Protein AF-A0A0F9SGA8-F1 (afdb_monomer)

Sequence (578 aa):
MVQEKRTGRLRLLGLVGDGDDILRSIVDRHDILLGKLVGEVGLGNILYGIEDPTRQKVQILEATATADLTLTTSAASITGDGDSSKVRIIIPLPGDWLIEAAIDFDITATDPDACIGELYVDDSGSPETGRAVYWPTPDLNRATVPQRWKVTTTAINTPVELKAKKDGAGGTAIARGGANNTRLTAIGGGGAADIRLSNHGLLEGLSDISDHAYASLIDGTRAFTGVVAGIFPTEHAHLATKEYVDSAIHFIEDYFFNNTASSYSGIYFKMLDTPTGEAESTFQSGSLGEGDDQALFNFATDAGAPGVTTLEAGVYTGHIHARVTLSNKRPVKIHFKVYFRDNGSETLVATSEETDFLTNSATEYNIHAVLTADVTIATTDRLIIKWFANVDSTPSSNVIVELFAEGTNASRFQVPVTTDVLNQVFLRQDGTKVGSTSQAQDFGSNGIKADKLAESTGNSHIEVANALKLTENDTAVKTDAEYIRGQATTGSVALDLRSSLIINLDSNSNETGASVTIRRHASSTDMIRLTEEASIYLLEKAAADADVPAYGQIWVKTGTPNELWFTRDDGTEIRLDV

Secondary structure (DSSP, 8-state):
-HHHHHHHHHHHTT---TT-HHHHHHHHHHHHHHHHHHH--SSS--------TTS-PPEEEEEEB-SPEEP-SS-EEPBBSSGGGBSEEEE-SSEEEEEEEEEEEEE-SS----EEEEEEETT-SSPPS--EEE--BTTB-EEEEEEEEEEEE-STTEEEEEEEEES-SSS-EEE--TTS-SEEEEEE-S-SS-----GGGT-TTTT-HHHHTTPPPTTS-S--SS---S----STTSPPPHHHHHHH--EEEEEEEEEEEPSSSSSEEEEESS---PPPEEEE---B-SEEEEEEEEEEPPTT-B--SEEPSEEEEEEEEEEES-TTS--EEEEEEEEEEETTEEEEEEEPPPPSPPPSS-EEEEEEEEE-S-EE--TT-EEEEEEEEEE-SSS---B-EEEEESTTS--EEEEEE-GGGHHHHS--TTS-S---TTS----GGG----TTS----SS-----SS-----TT------SSS------SSS------SS---------SSSS---------TT-S-SS---TT------EESSPPPP-TT--EEEEE--SS-EEEEE-TTS-EEES--

Radius of gyration: 53.54 Å; Cα contacts (8 Å, |Δi|>4): 1045; chains: 1; bounding box: 99×141×117 Å

Structure (mmCIF, N/CA/C/O backbone):
data_AF-A0A0F9SGA8-F1
#
_entry.id   AF-A0A0F9SGA8-F1
#
loop_
_atom_site.group_PDB
_atom_site.id
_atom_site.type_symbol
_atom_site.label_atom_id
_atom_site.label_alt_id
_atom_site.label_comp_id
_atom_site.label_asym_id
_atom_site.label_entity_id
_atom_site.label_seq_id
_atom_site.pdbx_PDB_ins_code
_atom_site.Cartn_x
_atom_site.Cartn_y
_atom_site.Cartn_z
_atom_site.occupancy
_atom_site.B_iso_or_equiv
_atom_site.auth_seq_id
_atom_site.auth_comp_id
_atom_site.auth_asym_id
_atom_site.auth_atom_id
_atom_site.pdbx_PDB_model_num
ATOM 1 N N . MET A 1 1 ? 1.098 -51.895 47.684 1.00 46.59 1 MET A N 1
ATOM 2 C CA . MET A 1 1 ? 0.765 -53.265 47.222 1.00 46.59 1 MET A CA 1
ATOM 3 C C . MET A 1 1 ? -0.050 -53.309 45.919 1.00 46.59 1 MET A C 1
ATOM 5 O O . MET A 1 1 ? 0.247 -54.147 45.080 1.00 46.59 1 MET A O 1
ATOM 9 N N . VAL A 1 2 ? -1.043 -52.428 45.690 1.00 47.31 2 VAL A N 1
ATOM 10 C CA . VAL A 1 2 ? -1.801 -52.393 44.410 1.00 47.31 2 VAL A CA 1
ATOM 11 C C . VAL A 1 2 ? -1.016 -51.720 43.268 1.00 47.31 2 VAL A C 1
ATOM 13 O O . VAL A 1 2 ? -1.095 -52.178 42.131 1.00 47.31 2 VAL A O 1
ATOM 16 N N . GLN A 1 3 ? -0.197 -50.702 43.564 1.00 45.66 3 GLN A N 1
ATOM 17 C CA . GLN A 1 3 ? 0.617 -50.020 42.546 1.00 45.66 3 GLN A CA 1
ATOM 18 C C . GLN A 1 3 ? 1.754 -50.889 41.975 1.00 45.66 3 GLN A C 1
ATOM 20 O O . GLN A 1 3 ? 1.917 -50.915 40.759 1.00 45.66 3 GLN A O 1
ATOM 25 N N . GLU A 1 4 ? 2.460 -51.686 42.790 1.00 54.09 4 GLU A N 1
ATOM 26 C CA . GLU A 1 4 ? 3.517 -52.601 42.301 1.00 54.09 4 GLU A CA 1
ATOM 27 C C . GLU A 1 4 ? 2.994 -53.662 41.321 1.00 54.09 4 GLU A C 1
ATOM 29 O O . GLU A 1 4 ? 3.677 -54.024 40.363 1.00 54.09 4 GLU A O 1
ATOM 34 N N . LYS A 1 5 ? 1.749 -54.128 41.497 1.00 56.31 5 LYS A N 1
ATOM 35 C CA . LYS A 1 5 ? 1.122 -55.082 40.567 1.00 56.31 5 LYS A CA 1
ATOM 36 C C . LYS A 1 5 ? 0.851 -54.482 39.183 1.00 56.31 5 LYS A C 1
ATOM 38 O O . LYS A 1 5 ? 0.824 -55.227 38.204 1.00 56.31 5 LYS A O 1
ATOM 43 N N . ARG A 1 6 ? 0.644 -53.164 39.084 1.00 52.34 6 ARG A N 1
ATOM 44 C CA . ARG A 1 6 ? 0.380 -52.480 37.806 1.00 52.34 6 ARG A CA 1
ATOM 45 C C . ARG A 1 6 ? 1.672 -52.184 37.048 1.00 52.34 6 ARG A C 1
ATOM 47 O O . ARG A 1 6 ? 1.738 -52.449 35.851 1.00 52.34 6 ARG A O 1
ATOM 54 N N . THR A 1 7 ? 2.723 -51.754 37.744 1.00 55.16 7 THR A N 1
ATOM 55 C CA . THR A 1 7 ? 4.049 -51.525 37.139 1.00 55.16 7 THR A CA 1
ATOM 56 C C . THR A 1 7 ? 4.718 -52.832 36.700 1.00 55.16 7 THR A C 1
ATOM 58 O O . THR A 1 7 ? 5.359 -52.871 35.651 1.00 55.16 7 THR A O 1
ATOM 61 N N . GLY A 1 8 ? 4.495 -53.934 37.428 1.00 60.47 8 GLY A N 1
ATOM 62 C CA . GLY A 1 8 ? 5.011 -55.258 37.058 1.00 60.47 8 GLY A CA 1
ATOM 63 C C . GLY A 1 8 ? 4.476 -55.799 35.724 1.00 60.47 8 GLY A C 1
ATOM 64 O O . GLY A 1 8 ? 5.216 -56.449 34.990 1.00 60.47 8 GLY A O 1
ATOM 65 N N . ARG A 1 9 ? 3.223 -55.491 35.352 1.00 58.81 9 ARG A N 1
ATOM 66 C CA . ARG A 1 9 ? 2.657 -55.895 34.047 1.00 58.81 9 ARG A CA 1
ATOM 67 C C . ARG A 1 9 ? 3.272 -55.140 32.868 1.00 58.81 9 ARG A C 1
ATOM 69 O O . ARG A 1 9 ? 3.436 -55.724 31.805 1.00 58.81 9 ARG A O 1
ATOM 76 N N . LEU A 1 10 ? 3.637 -53.875 33.062 1.00 53.69 10 LEU A N 1
ATOM 77 C CA . LEU A 1 10 ? 4.262 -53.043 32.029 1.00 53.69 10 LEU A CA 1
ATOM 78 C C . LEU A 1 10 ? 5.737 -53.416 31.799 1.00 53.69 10 LEU A C 1
ATOM 80 O O . LEU A 1 10 ? 6.184 -53.419 30.654 1.00 53.69 10 LEU A O 1
ATOM 84 N N . ARG A 1 11 ? 6.458 -53.836 32.853 1.00 65.19 11 ARG A N 1
ATOM 85 C CA . ARG A 1 11 ? 7.799 -54.442 32.725 1.00 65.19 11 ARG A CA 1
ATOM 86 C C . ARG A 1 11 ? 7.764 -55.778 31.978 1.00 65.19 11 ARG A C 1
ATOM 88 O O . ARG A 1 11 ? 8.618 -56.025 31.136 1.00 65.19 11 ARG A O 1
ATOM 95 N N . LEU A 1 12 ? 6.747 -56.610 32.226 1.00 58.75 12 LEU A N 1
ATOM 96 C CA . LEU A 1 12 ? 6.582 -57.904 31.544 1.00 58.75 12 LEU A CA 1
ATOM 97 C C . LEU A 1 12 ? 6.295 -57.759 30.036 1.00 58.75 12 LEU A C 1
ATOM 99 O O . LEU A 1 12 ? 6.606 -58.659 29.264 1.00 58.75 12 LEU A O 1
ATOM 103 N N . LEU A 1 13 ? 5.725 -56.625 29.620 1.00 57.19 13 LEU A N 1
ATOM 104 C CA . LEU A 1 13 ? 5.474 -56.281 28.216 1.00 57.19 13 LEU A CA 1
ATOM 105 C C . LEU A 1 13 ? 6.673 -55.589 27.533 1.00 57.19 13 LEU A C 1
ATOM 107 O O . LEU A 1 13 ? 6.566 -55.225 26.367 1.00 57.19 13 LEU A O 1
ATOM 111 N N . GLY A 1 14 ? 7.804 -55.405 28.230 1.00 50.97 14 GLY A N 1
ATOM 112 C CA . GLY A 1 14 ? 9.030 -54.817 27.670 1.00 50.97 14 GLY A CA 1
ATOM 113 C C . GLY A 1 14 ? 8.969 -53.307 27.422 1.00 50.97 14 GLY A C 1
ATOM 114 O O . GLY A 1 14 ? 9.831 -52.762 26.741 1.00 50.97 14 GLY A O 1
ATOM 115 N N . LEU A 1 15 ? 7.958 -52.623 27.963 1.00 50.69 15 LEU A N 1
ATOM 116 C CA . LEU A 1 15 ? 7.699 -51.209 27.682 1.00 50.69 15 LEU A CA 1
ATOM 117 C C . LEU A 1 15 ? 8.433 -50.249 28.635 1.00 50.69 15 LEU A C 1
ATOM 119 O O . LEU A 1 15 ? 8.335 -49.039 28.454 1.00 50.69 15 LEU A O 1
ATOM 123 N N . VAL A 1 16 ? 9.138 -50.756 29.658 1.00 58.78 16 VAL A N 1
ATOM 124 C CA . VAL A 1 16 ? 9.837 -49.933 30.665 1.00 58.78 16 VAL A CA 1
ATOM 125 C C . VAL A 1 16 ? 11.108 -50.634 31.173 1.00 58.78 16 VAL A C 1
ATOM 127 O O . VAL A 1 16 ? 11.053 -51.818 31.505 1.00 58.78 16 VAL A O 1
ATOM 130 N N . GLY A 1 17 ? 12.229 -49.903 31.268 1.00 59.19 17 GLY A N 1
ATOM 131 C CA . GLY A 1 17 ? 13.501 -50.358 31.858 1.00 59.19 17 GLY A CA 1
ATOM 132 C C . GLY A 1 17 ? 13.617 -50.093 33.369 1.00 59.19 17 GLY A C 1
ATOM 133 O O . GLY A 1 17 ? 12.835 -49.344 33.949 1.00 59.19 17 GLY A O 1
ATOM 134 N N . ASP A 1 18 ? 14.598 -50.710 34.031 1.00 57.41 18 ASP A N 1
ATOM 135 C CA . ASP A 1 18 ? 14.669 -50.803 35.502 1.00 57.41 18 ASP A CA 1
ATOM 136 C C . ASP A 1 18 ? 15.070 -49.513 36.263 1.00 57.41 18 ASP A C 1
ATOM 138 O O . ASP A 1 18 ? 15.286 -49.578 37.472 1.00 57.41 18 ASP A O 1
ATOM 142 N N . GLY A 1 19 ? 15.122 -48.340 35.618 1.00 57.47 19 GLY A N 1
ATOM 143 C CA . GLY A 1 19 ? 15.770 -47.144 36.186 1.00 57.47 19 GLY A CA 1
ATOM 144 C C . GLY A 1 19 ? 15.012 -45.809 36.198 1.00 57.47 19 GLY A C 1
ATOM 145 O O . GLY A 1 19 ? 15.628 -44.816 36.566 1.00 57.47 19 GLY A O 1
ATOM 146 N N . ASP A 1 20 ? 13.730 -45.728 35.821 1.00 52.75 20 ASP A N 1
ATOM 147 C CA . ASP A 1 20 ? 13.076 -44.421 35.594 1.00 52.75 20 ASP A CA 1
ATOM 148 C C . ASP A 1 20 ? 12.120 -43.964 36.714 1.00 52.75 20 ASP A C 1
ATOM 150 O O . ASP A 1 20 ? 10.915 -44.232 36.691 1.00 52.75 20 ASP A O 1
ATOM 154 N N . ASP A 1 21 ? 12.633 -43.156 37.648 1.00 58.34 21 ASP A N 1
ATOM 155 C CA . ASP A 1 21 ? 11.826 -42.382 38.612 1.00 58.34 21 ASP A CA 1
ATOM 156 C C . ASP A 1 21 ? 10.996 -41.263 37.940 1.00 58.34 21 ASP A C 1
ATOM 158 O O . ASP A 1 21 ? 9.990 -40.797 38.483 1.00 58.34 21 ASP A O 1
ATOM 162 N N . ILE A 1 22 ? 11.346 -40.882 36.707 1.00 55.19 22 ILE A N 1
ATOM 163 C CA . ILE A 1 22 ? 10.619 -39.894 35.891 1.00 55.19 22 ILE A CA 1
ATOM 164 C C . ILE A 1 22 ? 9.228 -40.413 35.485 1.00 55.19 22 ILE A C 1
ATOM 166 O O . ILE A 1 22 ? 8.272 -39.639 35.397 1.00 55.19 22 ILE A O 1
ATOM 170 N N . LEU A 1 23 ? 9.065 -41.729 35.319 1.00 50.22 23 LEU A N 1
ATOM 171 C CA . LEU A 1 23 ? 7.797 -42.326 34.897 1.00 50.22 23 LEU A CA 1
ATOM 172 C C . LEU A 1 23 ? 6.765 -42.429 36.024 1.00 50.22 23 LEU A C 1
ATOM 174 O O . LEU A 1 23 ? 5.577 -42.347 35.733 1.00 50.22 23 LEU A O 1
ATOM 178 N N . ARG A 1 24 ? 7.163 -42.512 37.303 1.00 53.09 24 ARG A N 1
ATOM 179 C CA . ARG A 1 24 ? 6.200 -42.414 38.425 1.00 53.09 24 ARG A CA 1
ATOM 180 C C . ARG A 1 24 ? 5.489 -41.059 38.437 1.00 53.09 24 ARG A C 1
ATOM 182 O O . ARG A 1 24 ? 4.278 -41.001 38.594 1.00 53.09 24 ARG A O 1
ATOM 189 N N . SER A 1 25 ? 6.230 -39.992 38.145 1.00 53.78 25 SER A N 1
ATOM 190 C CA . SER A 1 25 ? 5.717 -38.620 38.023 1.00 53.78 25 SER A CA 1
ATOM 191 C C . SER A 1 25 ? 4.798 -38.408 36.807 1.00 53.78 25 SER A C 1
ATOM 193 O O . SER A 1 25 ? 3.903 -37.558 36.836 1.00 53.78 25 SER A O 1
ATOM 195 N N . ILE A 1 26 ? 4.993 -39.174 35.731 1.00 53.12 26 ILE A N 1
ATOM 196 C CA . ILE A 1 26 ? 4.136 -39.132 34.536 1.00 53.12 26 ILE A CA 1
ATOM 197 C C . ILE A 1 26 ? 2.894 -40.010 34.729 1.00 53.12 26 ILE A C 1
ATOM 199 O O . ILE A 1 26 ? 1.797 -39.582 34.383 1.00 53.12 26 ILE A O 1
ATOM 203 N N . VAL A 1 27 ? 3.031 -41.189 35.340 1.00 54.66 27 VAL A N 1
ATOM 204 C CA . VAL A 1 27 ? 1.914 -42.102 35.627 1.00 54.66 27 VAL A CA 1
ATOM 205 C C . VAL A 1 27 ? 0.968 -41.514 36.675 1.00 54.66 27 VAL A C 1
ATOM 207 O O . VAL A 1 27 ? -0.234 -41.551 36.449 1.00 54.66 27 VAL A O 1
ATOM 210 N N . ASP A 1 28 ? 1.461 -40.867 37.736 1.00 54.19 28 ASP A N 1
ATOM 211 C CA . ASP A 1 28 ? 0.583 -40.193 38.710 1.00 54.19 28 ASP A CA 1
ATOM 212 C C . ASP A 1 28 ? -0.158 -38.988 38.090 1.00 54.19 28 ASP A C 1
ATOM 214 O O . ASP A 1 28 ? -1.300 -38.701 38.453 1.00 54.19 28 ASP A O 1
ATOM 218 N N . ARG A 1 29 ? 0.439 -38.311 37.095 1.00 52.75 29 ARG A N 1
ATOM 219 C CA . ARG A 1 29 ? -0.232 -37.244 36.326 1.00 52.75 29 ARG A CA 1
ATOM 220 C C . ARG A 1 29 ? -1.221 -37.783 35.291 1.00 52.75 29 ARG A C 1
ATOM 222 O O . ARG A 1 29 ? -2.246 -37.150 35.050 1.00 52.75 29 ARG A O 1
ATOM 229 N N . HIS A 1 30 ? -0.950 -38.942 34.697 1.00 46.16 30 HIS A N 1
ATOM 230 C CA . HIS A 1 30 ? -1.828 -39.572 33.711 1.00 46.16 30 HIS A CA 1
ATOM 231 C C . HIS A 1 30 ? -2.953 -40.406 34.334 1.00 46.16 30 HIS A C 1
ATOM 233 O O . HIS A 1 30 ? -4.007 -40.493 33.720 1.00 46.16 30 HIS A O 1
ATOM 239 N N . ASP A 1 31 ? -2.814 -40.945 35.548 1.00 44.81 31 ASP A N 1
ATOM 240 C CA . ASP A 1 31 ? -3.910 -41.641 36.243 1.00 44.81 31 ASP A CA 1
ATOM 241 C C . ASP A 1 31 ? -5.048 -40.671 36.625 1.00 44.81 31 ASP A C 1
ATOM 243 O O . ASP A 1 31 ? -6.217 -41.058 36.614 1.00 44.81 31 ASP A O 1
ATOM 247 N N . ILE A 1 32 ? -4.747 -39.385 36.852 1.00 50.94 32 ILE A N 1
ATOM 248 C CA . ILE A 1 32 ? -5.760 -38.324 37.026 1.00 50.94 32 ILE A CA 1
ATOM 249 C C . ILE A 1 32 ? -6.528 -38.066 35.716 1.00 50.94 32 ILE A C 1
ATOM 251 O O . ILE A 1 32 ? -7.734 -37.814 35.735 1.00 50.94 32 ILE A O 1
ATOM 255 N N . LEU A 1 33 ? -5.845 -38.158 34.573 1.00 44.34 33 LEU A N 1
ATOM 256 C CA . LEU A 1 33 ? -6.430 -37.961 33.243 1.00 44.34 33 LEU A CA 1
ATOM 257 C C . LEU A 1 33 ? -7.197 -39.201 32.755 1.00 44.34 33 LEU A C 1
ATOM 259 O O . LEU A 1 33 ? -8.286 -39.075 32.204 1.00 44.34 33 LEU A O 1
ATOM 263 N N . LEU A 1 34 ? -6.678 -40.403 33.011 1.00 45.28 34 LEU A N 1
ATOM 264 C CA . LEU A 1 34 ? -7.281 -41.674 32.604 1.00 45.28 34 LEU A CA 1
ATOM 265 C C . LEU A 1 34 ? -8.431 -42.097 33.527 1.00 45.28 34 LEU A C 1
ATOM 267 O O . LEU A 1 34 ? -9.414 -42.656 33.047 1.00 45.28 34 LEU A O 1
ATOM 271 N N . GLY A 1 35 ? -8.367 -41.775 34.824 1.00 43.69 35 GLY A N 1
ATOM 272 C CA . GLY A 1 35 ? -9.476 -41.988 35.759 1.00 43.69 35 GLY A CA 1
ATOM 273 C C . GLY A 1 35 ? -10.723 -41.172 35.405 1.00 43.69 35 GLY A C 1
ATOM 274 O O . GLY A 1 35 ? -11.838 -41.655 35.588 1.00 43.69 35 GLY A O 1
ATOM 275 N N . LYS A 1 36 ? -10.546 -39.978 34.822 1.00 44.97 36 LYS A N 1
ATOM 276 C CA . LYS A 1 36 ? -11.647 -39.176 34.267 1.00 44.97 36 LYS A CA 1
ATOM 277 C C . LYS A 1 36 ? -12.146 -39.698 32.916 1.00 44.97 36 LYS A C 1
ATOM 279 O O . LYS A 1 36 ? -13.335 -39.613 32.644 1.00 44.97 36 LYS A O 1
ATOM 284 N N . LEU A 1 37 ? -11.271 -40.290 32.101 1.00 42.28 37 LEU A N 1
ATOM 285 C CA . LEU A 1 37 ? -11.624 -40.782 30.763 1.00 42.28 37 LEU A CA 1
ATOM 286 C C . LEU A 1 37 ? -12.506 -42.045 30.774 1.00 42.28 37 LEU A C 1
ATOM 288 O O . LEU A 1 37 ? -13.247 -42.284 29.827 1.00 42.28 37 LEU A O 1
ATOM 292 N N . VAL A 1 38 ? -12.414 -42.875 31.819 1.00 44.00 38 VAL A N 1
ATOM 293 C CA . VAL A 1 38 ? -13.098 -44.185 31.874 1.00 44.00 38 VAL A CA 1
ATOM 294 C C . VAL A 1 38 ? -14.419 -44.134 32.662 1.00 44.00 38 VAL A C 1
ATOM 296 O O . VAL A 1 38 ? -15.229 -45.051 32.556 1.00 44.00 38 VAL A O 1
ATOM 299 N N . GLY A 1 39 ? -14.680 -43.059 33.417 1.00 43.16 39 GLY A N 1
ATOM 300 C CA . GLY A 1 39 ? -15.897 -42.911 34.228 1.00 43.16 39 GLY A CA 1
ATOM 301 C C . GLY A 1 39 ? -17.126 -42.345 33.502 1.00 43.16 39 GLY A C 1
ATOM 302 O O . GLY A 1 39 ? -18.236 -42.542 33.983 1.00 43.16 39 GLY A O 1
ATOM 303 N N . GLU A 1 40 ? -16.956 -41.669 32.361 1.00 44.03 40 GLU A N 1
ATOM 304 C CA . GLU A 1 40 ? -18.022 -40.866 31.723 1.00 44.03 40 GLU A CA 1
ATOM 305 C C . GLU A 1 40 ? -18.304 -41.232 30.249 1.00 44.03 40 GLU A C 1
ATOM 307 O O . GLU A 1 40 ? -18.898 -40.453 29.511 1.00 44.03 40 GLU A O 1
ATOM 312 N N . VAL A 1 41 ? -17.941 -42.430 29.778 1.00 39.28 41 VAL A N 1
ATOM 313 C CA . VAL A 1 41 ? -18.351 -42.898 28.435 1.00 39.28 41 VAL A CA 1
ATOM 314 C C . VAL A 1 41 ? -19.680 -43.650 28.494 1.00 39.28 41 VAL A C 1
ATOM 316 O O . VAL A 1 41 ? -19.749 -44.873 28.394 1.00 39.28 41 VAL A O 1
ATOM 319 N N . GLY A 1 42 ? -20.751 -42.871 28.638 1.00 35.59 42 GLY A N 1
ATOM 320 C CA . GLY A 1 42 ? -22.137 -43.283 28.449 1.00 35.59 42 GLY A CA 1
ATOM 321 C C . GLY A 1 42 ? -22.854 -42.346 27.476 1.00 35.59 42 GLY A C 1
ATOM 322 O O . GLY A 1 42 ? -23.575 -41.465 27.912 1.00 35.59 42 GLY A O 1
ATOM 323 N N . LEU A 1 43 ? -22.662 -42.587 26.173 1.00 39.25 43 LEU A N 1
ATOM 324 C CA . LEU A 1 43 ? -23.484 -42.126 25.037 1.00 39.25 43 LEU A CA 1
ATOM 325 C C . LEU A 1 43 ? -23.646 -40.602 24.821 1.00 39.25 43 LEU A C 1
ATOM 327 O O . LEU A 1 43 ? -24.489 -39.957 25.431 1.00 39.25 43 LEU A O 1
ATOM 331 N N . GLY A 1 44 ? -22.969 -40.086 23.786 1.00 33.38 44 GLY A N 1
ATOM 332 C CA . GLY A 1 44 ? -23.385 -38.878 23.056 1.00 33.38 44 GLY A CA 1
ATOM 333 C C . GLY A 1 44 ? -22.310 -37.797 22.932 1.00 33.38 44 GLY A C 1
ATOM 334 O O . GLY A 1 44 ? -21.930 -37.193 23.921 1.00 33.38 44 GLY A O 1
ATOM 335 N N . ASN A 1 45 ? -21.845 -37.567 21.699 1.00 35.19 45 ASN A N 1
ATOM 336 C CA . ASN A 1 45 ? -21.161 -36.371 21.179 1.00 35.19 45 ASN A CA 1
ATOM 337 C C . ASN A 1 45 ? -20.312 -35.547 22.171 1.00 35.19 45 ASN A C 1
ATOM 339 O O . ASN A 1 45 ? -20.794 -34.609 22.800 1.00 35.19 45 ASN A O 1
ATOM 343 N N . ILE A 1 46 ? -19.008 -35.832 22.209 1.00 39.47 46 ILE A N 1
ATOM 344 C CA . ILE A 1 46 ? -18.017 -35.037 22.945 1.00 39.47 46 ILE A CA 1
ATOM 345 C C . ILE A 1 46 ? -17.726 -33.756 22.150 1.00 39.47 46 ILE A C 1
ATOM 347 O O . ILE A 1 46 ? -16.874 -33.734 21.261 1.00 39.47 46 ILE A O 1
ATOM 351 N N . LEU A 1 47 ? -18.459 -32.688 22.458 1.00 42.66 47 LEU A N 1
ATOM 352 C CA . LEU A 1 47 ? -18.075 -31.322 22.118 1.00 42.66 47 LEU A CA 1
ATOM 353 C C . LEU A 1 47 ? -17.064 -30.865 23.180 1.00 42.66 47 LEU A C 1
ATOM 355 O O . LEU A 1 47 ? -17.406 -30.751 24.355 1.00 42.66 47 LEU A O 1
ATOM 359 N N . TYR A 1 48 ? -15.808 -30.649 22.787 1.00 40.41 48 TYR A N 1
ATOM 360 C CA . TYR A 1 48 ? -14.762 -30.137 23.677 1.00 40.41 48 TYR A CA 1
ATOM 361 C C . TYR A 1 48 ? -15.011 -28.657 24.001 1.00 40.41 48 TYR A C 1
ATOM 363 O O . TYR A 1 48 ? -14.412 -27.764 23.405 1.00 40.41 48 TYR A O 1
ATOM 371 N N . GLY A 1 49 ? -15.880 -28.394 24.971 1.00 38.50 49 GLY A N 1
ATOM 372 C CA . GLY A 1 49 ? -15.739 -27.222 25.823 1.00 38.50 49 GLY A CA 1
ATOM 373 C C . GLY A 1 49 ? -14.732 -27.560 26.917 1.00 38.50 49 GLY A C 1
ATOM 374 O O . GLY A 1 49 ? -14.886 -28.567 27.607 1.00 38.50 49 GLY A O 1
ATOM 375 N N . ILE A 1 50 ? -13.692 -26.744 27.091 1.00 40.94 50 ILE A N 1
ATOM 376 C CA . ILE A 1 50 ? -12.979 -26.692 28.372 1.00 40.94 50 ILE A CA 1
ATOM 377 C C . ILE A 1 50 ? -14.007 -26.160 29.373 1.00 40.94 50 ILE A C 1
ATOM 379 O O . ILE A 1 50 ? -14.174 -24.953 29.530 1.00 40.94 50 ILE A O 1
ATOM 383 N N . GLU A 1 51 ? -14.777 -27.058 29.982 1.00 43.47 51 GLU A N 1
ATOM 384 C CA . GLU A 1 51 ? -15.585 -26.698 31.135 1.00 43.47 51 GLU A CA 1
ATOM 385 C C . GLU A 1 51 ? -14.616 -26.366 32.265 1.00 43.47 51 GLU A C 1
ATOM 387 O O . GLU A 1 51 ? -13.827 -27.204 32.710 1.00 43.47 51 GLU A O 1
ATOM 392 N N . ASP A 1 52 ? -14.639 -25.101 32.670 1.00 42.97 52 ASP A N 1
ATOM 393 C CA . ASP A 1 52 ? -13.925 -24.594 33.829 1.00 42.97 52 ASP A CA 1
ATOM 394 C C . ASP A 1 52 ? -14.162 -25.534 35.030 1.00 42.97 52 ASP A C 1
ATOM 396 O O . ASP A 1 52 ? -15.306 -25.678 35.477 1.00 42.97 52 ASP A O 1
ATOM 400 N N . PRO A 1 53 ? -13.113 -26.174 35.582 1.00 47.34 53 PRO A N 1
ATOM 401 C CA . PRO A 1 53 ? -13.250 -27.102 36.702 1.00 47.34 53 PRO A CA 1
ATOM 402 C C . PRO A 1 53 ? -13.741 -26.423 37.991 1.00 47.34 53 PRO A C 1
ATOM 404 O O . PRO A 1 53 ? -13.992 -27.118 38.975 1.00 47.34 53 PRO A O 1
ATOM 407 N N . THR A 1 54 ? -13.866 -25.091 38.007 1.00 46.84 54 THR A N 1
ATOM 408 C CA . THR A 1 54 ? -14.405 -24.312 39.126 1.00 46.84 54 THR A CA 1
ATOM 409 C C . THR A 1 54 ? -15.901 -24.007 39.007 1.00 46.84 54 THR A C 1
ATOM 411 O O . THR A 1 54 ? -16.506 -23.574 39.991 1.00 46.84 54 THR A O 1
ATOM 414 N N . ARG A 1 55 ? -16.543 -24.275 37.857 1.00 50.91 55 ARG A N 1
ATOM 415 C CA . ARG A 1 55 ? -17.994 -24.087 37.713 1.00 50.91 55 ARG A CA 1
ATOM 416 C C . ARG A 1 55 ? -18.754 -25.171 38.480 1.00 50.91 55 ARG A C 1
ATOM 418 O O . ARG A 1 55 ? -18.662 -26.362 38.184 1.00 50.91 55 ARG A O 1
ATOM 425 N N . GLN A 1 56 ? -19.513 -24.735 39.486 1.00 52.88 56 GLN A N 1
ATOM 426 C CA . GLN A 1 56 ? -20.400 -25.575 40.287 1.00 52.88 56 GLN A CA 1
ATOM 427 C C . GLN A 1 56 ? -21.439 -26.261 39.386 1.00 52.88 56 GLN A C 1
ATOM 429 O O . GLN A 1 56 ? -22.338 -25.614 38.851 1.00 52.88 56 GLN A O 1
ATOM 434 N N . LYS A 1 57 ? -21.305 -27.581 39.211 1.00 58.06 57 LYS A N 1
ATOM 435 C CA . LYS A 1 57 ? -22.284 -28.410 38.497 1.00 58.06 57 LYS A CA 1
ATOM 436 C C . LYS A 1 57 ? -23.617 -28.378 39.253 1.00 58.06 57 LYS A C 1
ATOM 438 O O . LYS A 1 57 ? -23.632 -28.578 40.466 1.00 58.06 57 LYS A O 1
ATOM 443 N N . VAL A 1 58 ? -24.726 -28.177 38.539 1.00 67.81 58 VAL A N 1
ATOM 444 C CA . VAL A 1 58 ? -26.075 -28.398 39.085 1.00 67.81 58 VAL A CA 1
ATOM 445 C C . VAL A 1 58 ? -26.154 -29.846 39.570 1.00 67.81 58 VAL A C 1
ATOM 447 O O . VAL A 1 58 ? -25.880 -30.767 38.801 1.00 67.81 58 VAL A O 1
ATOM 450 N N . GLN A 1 59 ? -26.487 -30.051 40.844 1.00 79.44 59 GLN A N 1
ATOM 451 C CA . GLN A 1 59 ? -26.631 -31.378 41.434 1.00 79.44 59 GLN A CA 1
ATOM 452 C C . GLN A 1 59 ? -28.112 -31.740 41.534 1.00 79.44 59 GLN A C 1
ATOM 454 O O . GLN A 1 59 ? -28.939 -30.939 41.974 1.00 79.44 59 GLN A O 1
ATOM 459 N N . ILE A 1 60 ? -28.429 -32.967 41.124 1.00 86.75 60 ILE A N 1
ATOM 460 C CA . ILE A 1 60 ? -29.740 -33.585 41.305 1.00 86.75 60 ILE A CA 1
ATOM 461 C C . ILE A 1 60 ? -29.538 -34.750 42.268 1.00 86.75 60 ILE A C 1
ATOM 463 O O . ILE A 1 60 ? -28.736 -35.645 42.003 1.00 86.75 60 ILE A O 1
ATOM 467 N N . LEU A 1 61 ? -30.238 -34.707 43.395 1.00 91.38 61 LEU A N 1
ATOM 468 C CA . LEU A 1 61 ? -30.221 -35.744 44.422 1.00 91.38 61 LEU A CA 1
ATOM 469 C C . LEU A 1 61 ? -31.632 -36.308 44.556 1.00 91.38 61 LEU A C 1
ATOM 471 O O . LEU A 1 61 ? -32.594 -35.543 44.519 1.00 91.38 61 LEU A O 1
ATOM 475 N N . GLU A 1 62 ? -31.764 -37.617 44.739 1.00 94.06 62 GLU A N 1
ATOM 476 C CA . GLU A 1 62 ? -33.066 -38.281 44.839 1.00 94.06 62 GLU A CA 1
ATOM 477 C C . GLU A 1 62 ? -33.076 -39.326 45.957 1.00 94.06 62 GLU A C 1
ATOM 479 O O . GLU A 1 62 ? -32.058 -39.957 46.239 1.00 94.06 62 GLU A O 1
ATOM 484 N N . ALA A 1 63 ? -34.239 -39.491 46.587 1.00 94.75 63 ALA A N 1
ATOM 485 C CA . ALA A 1 63 ? -34.558 -40.585 47.495 1.00 94.75 63 ALA A CA 1
ATOM 486 C C . ALA A 1 63 ? -35.997 -41.050 47.234 1.00 94.75 63 ALA A C 1
ATOM 488 O O . ALA A 1 63 ? -36.917 -40.237 47.130 1.00 94.75 63 ALA A O 1
ATOM 489 N N . THR A 1 64 ? -36.208 -42.356 47.160 1.00 95.06 64 THR A N 1
ATOM 490 C CA . THR A 1 64 ? -37.485 -42.999 46.838 1.00 95.06 64 THR A CA 1
ATOM 491 C C . THR A 1 64 ? -37.911 -43.921 47.975 1.00 95.06 64 THR A C 1
ATOM 493 O O . THR A 1 64 ? -37.090 -44.534 48.658 1.00 95.06 64 THR A O 1
ATOM 496 N N . ALA A 1 65 ? -39.216 -44.014 48.217 1.00 95.62 65 ALA A N 1
ATOM 497 C CA . ALA A 1 65 ? -39.760 -44.949 49.191 1.00 95.62 65 ALA A CA 1
ATOM 498 C C . ALA A 1 65 ? -39.565 -46.402 48.727 1.00 95.62 65 ALA A C 1
ATOM 500 O O . ALA A 1 65 ? -39.761 -46.725 47.560 1.00 95.62 65 ALA A O 1
ATOM 501 N N . THR A 1 66 ? -39.209 -47.293 49.650 1.00 93.75 66 THR A N 1
ATOM 502 C CA . THR A 1 66 ? -38.936 -48.716 49.364 1.00 93.75 66 THR A CA 1
ATOM 503 C C . THR A 1 66 ? -39.948 -49.656 50.015 1.00 93.75 66 THR A C 1
ATOM 505 O O . THR A 1 66 ? -40.001 -50.836 49.671 1.00 93.75 66 THR A O 1
ATOM 508 N N . ALA A 1 67 ? -40.782 -49.147 50.925 1.00 92.50 67 ALA A N 1
ATOM 509 C CA . ALA A 1 67 ? -41.855 -49.891 51.570 1.00 92.50 67 ALA A CA 1
ATOM 510 C C . ALA A 1 67 ? -43.055 -48.987 51.882 1.00 92.50 67 ALA A C 1
ATOM 512 O O . ALA A 1 67 ? -42.926 -47.767 51.984 1.00 92.50 67 ALA A O 1
ATOM 513 N N . ASP A 1 68 ? -44.223 -49.604 52.038 1.00 93.94 68 ASP A N 1
ATOM 514 C CA . ASP A 1 68 ? -45.456 -48.916 52.413 1.00 93.94 68 ASP A CA 1
ATOM 515 C C . ASP A 1 68 ? -45.413 -48.485 53.891 1.00 93.94 68 ASP A C 1
ATOM 517 O O . ASP A 1 68 ? -45.094 -49.281 54.777 1.00 93.94 68 ASP A O 1
ATOM 521 N N . LEU A 1 69 ? -45.789 -47.235 54.170 1.00 94.88 69 LEU A N 1
ATOM 522 C CA . LEU A 1 69 ? -45.946 -46.702 55.525 1.00 94.88 69 LEU A CA 1
ATOM 523 C C . LEU A 1 69 ? -47.433 -46.609 55.875 1.00 94.88 69 LEU A C 1
ATOM 525 O O . LEU A 1 69 ? -48.162 -45.828 55.268 1.00 94.88 69 LEU A O 1
ATOM 529 N N . THR A 1 70 ? -47.882 -47.340 56.898 1.00 94.81 70 THR A N 1
ATOM 530 C CA . THR A 1 70 ? -49.225 -47.131 57.471 1.00 94.81 70 THR A CA 1
ATOM 531 C C . THR A 1 70 ? -49.241 -45.840 58.288 1.00 94.81 70 THR A C 1
ATOM 533 O O . THR A 1 70 ? -48.467 -45.685 59.233 1.00 94.81 70 THR A O 1
ATOM 536 N N . LEU A 1 71 ? -50.121 -44.909 57.926 1.00 95.12 71 LEU A N 1
ATOM 537 C CA . LEU A 1 71 ? -50.180 -43.573 58.507 1.00 95.12 71 LEU A CA 1
ATOM 538 C C . LEU A 1 71 ? -50.862 -43.583 59.877 1.00 95.12 71 LEU A C 1
ATOM 540 O O . LEU A 1 71 ? -51.889 -44.230 60.092 1.00 95.12 71 LEU A O 1
ATOM 544 N N . THR A 1 72 ? -50.313 -42.790 60.794 1.00 95.12 72 THR A N 1
ATOM 545 C CA . THR A 1 72 ? -50.904 -42.508 62.109 1.00 95.12 72 THR A CA 1
ATOM 546 C C . THR A 1 72 ? -51.168 -41.012 62.250 1.00 95.12 72 THR A C 1
ATOM 548 O O . THR A 1 72 ? -50.824 -40.239 61.358 1.00 95.12 72 THR A O 1
ATOM 551 N N . THR A 1 73 ? -51.750 -40.586 63.372 1.00 94.31 73 THR A N 1
ATOM 552 C CA . THR A 1 73 ? -51.957 -39.158 63.671 1.00 94.31 73 THR A CA 1
ATOM 553 C C . THR A 1 73 ? -50.660 -38.389 63.945 1.00 94.31 73 THR A C 1
ATOM 555 O O . THR A 1 73 ? -50.668 -37.164 64.027 1.00 94.31 73 THR A O 1
ATOM 558 N N . SER A 1 74 ? -49.535 -39.098 64.064 1.00 94.56 74 SER A N 1
ATOM 559 C CA . SER A 1 74 ? -48.198 -38.528 64.212 1.00 94.56 74 SER A CA 1
ATOM 560 C C . SER A 1 74 ? -47.391 -38.728 62.931 1.00 94.56 74 SER A C 1
ATOM 562 O O . SER A 1 74 ? -47.433 -39.800 62.326 1.00 94.56 74 SER A O 1
ATOM 564 N N . ALA A 1 75 ? -46.623 -37.706 62.539 1.00 95.69 75 ALA A N 1
ATOM 565 C CA . ALA A 1 75 ? -45.710 -37.786 61.402 1.00 95.69 75 ALA A CA 1
ATOM 566 C C . ALA A 1 75 ? -44.654 -38.870 61.628 1.00 95.69 75 ALA A C 1
ATOM 568 O O . ALA A 1 75 ? -43.920 -38.841 62.617 1.00 95.69 75 ALA A O 1
ATOM 569 N N . ALA A 1 76 ? -44.578 -39.813 60.694 1.00 96.50 76 ALA A N 1
ATOM 570 C CA . ALA A 1 76 ? -43.616 -40.902 60.709 1.00 96.50 76 ALA A CA 1
ATOM 571 C C . ALA A 1 76 ? -42.718 -40.852 59.468 1.00 96.50 76 ALA A C 1
ATOM 573 O O . ALA A 1 76 ? -43.137 -40.418 58.391 1.00 96.50 76 ALA A O 1
ATOM 574 N N . SER A 1 77 ? -41.472 -41.295 59.640 1.00 96.12 77 SER A N 1
ATOM 575 C CA . SER A 1 77 ? -40.509 -41.468 58.553 1.00 96.12 77 SER A CA 1
ATOM 576 C C . SER A 1 77 ? -41.016 -42.496 57.547 1.00 96.12 77 SER A C 1
ATOM 578 O O . SER A 1 77 ? -41.396 -43.601 57.934 1.00 96.12 77 SER A O 1
ATOM 580 N N . ILE A 1 78 ? -40.972 -42.155 56.261 1.00 95.31 78 ILE A N 1
ATOM 581 C CA . ILE A 1 78 ? -41.240 -43.109 55.182 1.00 95.31 78 ILE A CA 1
ATOM 582 C C . ILE A 1 78 ? -39.959 -43.909 54.939 1.00 95.31 78 ILE A C 1
ATOM 584 O O . ILE A 1 78 ? -38.890 -43.323 54.759 1.00 95.31 78 ILE A O 1
ATOM 588 N N . THR A 1 79 ? -40.048 -45.238 54.947 1.00 95.06 79 THR A N 1
ATOM 589 C CA . THR A 1 79 ? -38.912 -46.117 54.633 1.00 95.06 79 THR A CA 1
ATOM 590 C C . THR A 1 79 ? -38.515 -45.944 53.168 1.00 95.06 79 THR A C 1
ATOM 592 O O . THR A 1 79 ? -39.364 -46.040 52.281 1.00 95.06 79 THR A O 1
ATOM 595 N N . GLY A 1 80 ? -37.234 -45.681 52.912 1.00 94.00 80 GLY A N 1
ATOM 596 C CA . GLY A 1 80 ? -36.718 -45.363 51.579 1.00 94.00 80 GLY A CA 1
ATOM 597 C C . GLY A 1 80 ? -35.278 -45.813 51.356 1.00 94.00 80 GLY A C 1
ATOM 598 O O . GLY A 1 80 ? -34.672 -46.431 52.231 1.00 94.00 80 GLY A O 1
ATOM 599 N N . ASP A 1 81 ? -34.751 -45.528 50.169 1.00 93.12 81 ASP A N 1
ATOM 600 C CA . ASP A 1 81 ? -33.370 -45.818 49.747 1.00 93.12 81 ASP A CA 1
ATOM 601 C C . ASP A 1 81 ? -32.375 -44.681 50.052 1.00 93.12 81 ASP A C 1
ATOM 603 O O . ASP A 1 81 ? -31.181 -44.809 49.779 1.00 93.12 81 ASP A O 1
ATOM 607 N N . GLY A 1 82 ? -32.863 -43.587 50.636 1.00 91.88 82 GLY A N 1
ATOM 608 C CA . GLY A 1 82 ? -32.059 -42.449 51.049 1.00 91.88 82 GLY A CA 1
ATOM 609 C C . GLY A 1 82 ? -31.305 -42.676 52.360 1.00 91.88 82 GLY A C 1
ATOM 610 O O . GLY A 1 82 ? -31.173 -43.793 52.876 1.00 91.88 82 GLY A O 1
ATOM 611 N N . ASP A 1 83 ? -30.808 -41.579 52.930 1.00 92.94 83 ASP A N 1
ATOM 612 C CA . ASP A 1 83 ? -30.025 -41.625 54.163 1.00 92.94 83 ASP A CA 1
ATOM 613 C C . ASP A 1 83 ? -30.801 -42.280 55.316 1.00 92.94 83 ASP A C 1
ATOM 615 O O . ASP A 1 83 ? -32.003 -42.066 55.508 1.00 92.94 83 ASP A O 1
ATOM 619 N N . SER A 1 84 ? -30.097 -43.100 56.098 1.00 92.19 84 SER A N 1
ATOM 620 C CA . SER A 1 84 ? -30.664 -43.834 57.233 1.00 92.19 84 SER A CA 1
ATOM 621 C C . SER A 1 84 ? -31.872 -44.728 56.881 1.00 92.19 84 SER A C 1
ATOM 623 O O . SER A 1 84 ? -32.723 -44.969 57.738 1.00 92.19 84 SER A O 1
ATOM 625 N N . SER A 1 85 ? -31.950 -45.239 55.640 1.00 93.88 85 SER A N 1
ATOM 626 C CA . SER A 1 85 ? -33.063 -46.075 55.133 1.00 93.88 85 SER A CA 1
ATOM 627 C C . SER A 1 85 ? -34.427 -45.370 55.138 1.00 93.88 85 SER A C 1
ATOM 629 O O . SER A 1 85 ? -35.478 -45.989 55.342 1.00 93.88 85 SER A O 1
ATOM 631 N N . LYS A 1 86 ? -34.418 -44.052 54.941 1.00 94.88 86 LYS A N 1
ATOM 632 C CA . LYS A 1 86 ? -35.609 -43.200 54.878 1.00 94.88 86 LYS A CA 1
ATOM 633 C C . LYS A 1 86 ? -35.694 -42.524 53.515 1.00 94.88 86 LYS A C 1
ATOM 635 O O . LYS A 1 86 ? -34.708 -42.449 52.789 1.00 94.88 86 LYS A O 1
ATOM 640 N N . VAL A 1 87 ? -36.851 -41.956 53.184 1.00 96.12 87 VAL A N 1
ATOM 641 C CA . VAL A 1 87 ? -36.965 -40.981 52.087 1.00 96.12 87 VAL A CA 1
ATOM 642 C C . VAL A 1 87 ? -36.319 -39.665 52.539 1.00 96.12 87 VAL A C 1
ATOM 644 O O . VAL A 1 87 ? -36.990 -38.725 52.968 1.00 96.12 87 VAL A O 1
ATOM 647 N N . ARG A 1 88 ? -34.982 -39.654 52.541 1.00 96.38 88 ARG A N 1
ATOM 648 C CA . ARG A 1 88 ? -34.134 -38.589 53.079 1.00 96.38 88 ARG A CA 1
ATOM 649 C C . ARG A 1 88 ? -32.932 -38.346 52.169 1.00 96.38 88 ARG A C 1
ATOM 651 O O . ARG A 1 88 ? -32.226 -39.283 51.811 1.00 96.38 88 ARG A O 1
ATOM 658 N N . ILE A 1 89 ? -32.667 -37.082 51.861 1.00 95.94 89 ILE A N 1
ATOM 659 C CA . ILE A 1 89 ? -31.505 -36.629 51.089 1.00 95.94 89 ILE A CA 1
ATOM 660 C C . ILE A 1 89 ? -30.553 -35.870 52.015 1.00 95.94 89 ILE A C 1
ATOM 662 O O . ILE A 1 89 ? -30.997 -35.089 52.854 1.00 95.94 89 ILE A O 1
ATOM 666 N N . ILE A 1 90 ? -29.245 -36.066 51.839 1.00 94.31 90 ILE A N 1
ATOM 667 C CA . ILE A 1 90 ? -28.215 -35.222 52.453 1.00 94.31 90 ILE A CA 1
ATOM 668 C C . ILE A 1 90 ? -27.823 -34.140 51.454 1.00 94.31 90 ILE A C 1
ATOM 670 O O . ILE A 1 90 ? -27.237 -34.443 50.418 1.00 94.31 90 ILE A O 1
ATOM 674 N N . ILE A 1 91 ? -28.144 -32.885 51.763 1.00 91.88 91 ILE A N 1
ATOM 675 C CA . ILE A 1 91 ? -27.741 -31.739 50.950 1.00 91.88 91 ILE A CA 1
ATOM 676 C C . ILE A 1 91 ? -26.259 -31.447 51.229 1.00 91.88 91 ILE A C 1
ATOM 678 O O . ILE A 1 91 ? -25.928 -31.023 52.336 1.00 91.88 91 ILE A O 1
ATOM 682 N N . PRO A 1 92 ? -25.341 -31.654 50.266 1.00 88.81 92 PRO A N 1
ATOM 683 C CA . PRO A 1 92 ? -23.906 -31.649 50.545 1.00 88.81 92 PRO A CA 1
ATOM 684 C C . PRO A 1 92 ? -23.335 -30.243 50.766 1.00 88.81 92 PRO A C 1
ATOM 686 O O . PRO A 1 92 ? -22.288 -30.108 51.397 1.00 88.81 92 PRO A O 1
ATOM 689 N N . LEU A 1 93 ? -24.003 -29.196 50.266 1.00 87.12 93 LEU A N 1
ATOM 690 C CA . LEU A 1 93 ? -23.502 -27.820 50.261 1.00 87.12 93 LEU A CA 1
ATOM 691 C C . LEU A 1 93 ? -24.561 -26.813 50.755 1.00 87.12 93 LEU A C 1
ATOM 693 O O . LEU A 1 93 ? -25.736 -26.961 50.404 1.00 87.12 93 LEU A O 1
ATOM 697 N N . PRO A 1 94 ? -24.153 -25.758 51.491 1.00 86.56 94 PRO A N 1
ATOM 698 C CA . PRO A 1 94 ? -25.003 -24.612 51.796 1.00 86.56 94 PRO A CA 1
ATOM 699 C C . PRO A 1 94 ? -25.518 -23.937 50.521 1.00 86.56 94 PRO A C 1
ATOM 701 O O . PRO A 1 94 ? -24.783 -23.822 49.538 1.00 86.56 94 PRO A O 1
ATOM 704 N N . GLY A 1 95 ? -26.750 -23.438 50.548 1.00 86.88 95 GLY A N 1
ATOM 705 C CA . GLY A 1 95 ? -27.330 -22.654 49.461 1.00 86.88 95 GLY A CA 1
ATOM 706 C C . GLY A 1 95 ? -28.840 -22.799 49.348 1.00 86.88 95 GLY A C 1
ATOM 707 O O . GLY A 1 95 ? -29.488 -23.416 50.189 1.00 86.88 95 GLY A O 1
ATOM 708 N N . ASP A 1 96 ? -29.390 -22.226 48.281 1.00 88.31 96 ASP A N 1
ATOM 709 C CA . ASP A 1 96 ? -30.795 -22.386 47.918 1.00 88.31 96 ASP A CA 1
ATOM 710 C C . ASP A 1 96 ? -30.982 -23.676 47.111 1.00 88.31 96 ASP A C 1
ATOM 712 O O . ASP A 1 96 ? -30.326 -23.889 46.090 1.00 88.31 96 ASP A O 1
ATOM 716 N N . TRP A 1 97 ? -31.911 -24.513 47.559 1.00 89.44 97 TRP A N 1
ATOM 717 C CA . TRP A 1 97 ? -32.292 -25.769 46.928 1.00 89.44 97 TRP A CA 1
ATOM 718 C C . TRP A 1 97 ? -33.793 -25.776 46.654 1.00 89.44 97 TRP A C 1
ATOM 720 O O . TRP A 1 97 ? -34.602 -25.370 47.494 1.00 89.44 97 TRP A O 1
ATOM 730 N N . LEU A 1 98 ? -34.172 -26.264 45.476 1.00 91.94 98 LEU A N 1
ATOM 731 C CA . LEU A 1 98 ? -35.551 -26.626 45.182 1.00 91.94 98 LEU A CA 1
ATOM 732 C C . LEU A 1 98 ? -35.750 -28.083 45.587 1.00 91.94 98 LEU A C 1
ATOM 734 O O . LEU A 1 98 ? -35.127 -28.980 45.021 1.00 91.94 98 LEU A O 1
ATOM 738 N N . ILE A 1 99 ? -36.617 -28.309 46.566 1.00 94.06 99 ILE A N 1
ATOM 739 C CA . ILE A 1 99 ? -36.984 -29.641 47.028 1.00 94.06 99 ILE A CA 1
ATOM 740 C C . ILE A 1 99 ? -38.372 -29.962 46.496 1.00 94.06 99 ILE A C 1
ATOM 742 O O . ILE A 1 99 ? -39.335 -29.261 46.803 1.00 94.06 99 ILE A O 1
ATOM 746 N N . GLU A 1 100 ? -38.486 -31.020 45.707 1.00 94.94 100 GLU A N 1
ATOM 747 C CA . GLU A 1 100 ? -39.755 -31.527 45.203 1.00 94.94 100 GLU A CA 1
ATOM 748 C C . GLU A 1 100 ? -40.046 -32.877 45.856 1.00 94.94 100 GLU A C 1
ATOM 750 O O . GLU A 1 100 ? -39.235 -33.794 45.776 1.00 94.94 100 GLU A O 1
ATOM 755 N N . ALA A 1 101 ? -41.209 -33.021 46.486 1.00 95.00 101 ALA A N 1
ATOM 756 C CA . ALA A 1 101 ? -41.722 -34.321 46.890 1.00 95.00 101 ALA A CA 1
ATOM 757 C C . ALA A 1 101 ? -42.949 -34.683 46.063 1.00 95.00 101 ALA A C 1
ATOM 759 O O . ALA A 1 101 ? -43.762 -33.827 45.720 1.00 95.00 101 ALA A O 1
ATOM 760 N N . ALA A 1 102 ? -43.114 -35.969 45.805 1.00 94.81 102 ALA A N 1
ATOM 761 C CA . ALA A 1 102 ? -44.386 -36.557 45.423 1.00 94.81 102 ALA A CA 1
ATOM 762 C C . ALA A 1 102 ? -44.690 -37.660 46.433 1.00 94.81 102 ALA A C 1
ATOM 764 O O . ALA A 1 102 ? -43.777 -38.393 46.804 1.00 94.81 102 ALA A O 1
ATOM 765 N N . ILE A 1 103 ? -45.929 -37.748 46.920 1.00 95.38 103 ILE A N 1
ATOM 766 C CA . ILE A 1 103 ? -46.355 -38.822 47.828 1.00 95.38 103 ILE A CA 1
ATOM 767 C C . ILE A 1 103 ? -47.614 -39.468 47.282 1.00 95.38 103 ILE A C 1
ATOM 769 O O . ILE A 1 103 ? -48.595 -38.783 47.001 1.00 95.38 103 ILE A O 1
ATOM 773 N N . ASP A 1 104 ? -47.584 -40.788 47.153 1.00 95.50 104 ASP A N 1
ATOM 774 C CA . ASP A 1 104 ? -48.715 -41.602 46.729 1.00 95.50 104 ASP A CA 1
ATOM 775 C C . ASP A 1 104 ? -49.500 -42.085 47.950 1.00 95.50 104 ASP A C 1
ATOM 777 O O . ASP A 1 104 ? -49.090 -43.017 48.649 1.00 95.50 104 ASP A O 1
ATOM 781 N N . PHE A 1 105 ? -50.613 -41.411 48.228 1.00 94.81 105 PHE A N 1
ATOM 782 C CA . PHE A 1 105 ? -51.517 -41.759 49.315 1.00 94.81 105 PHE A CA 1
ATOM 783 C C . PHE A 1 105 ? -52.565 -42.751 48.838 1.00 94.81 105 PHE A C 1
ATOM 785 O O . PHE A 1 105 ? -53.185 -42.536 47.801 1.00 94.81 105 PHE A O 1
ATOM 792 N N . ASP A 1 106 ? -52.803 -43.795 49.628 1.00 92.38 106 ASP A N 1
ATOM 793 C CA . ASP A 1 106 ? -53.853 -44.785 49.406 1.00 92.38 106 ASP A CA 1
ATOM 794 C C . ASP A 1 106 ? -54.635 -45.035 50.697 1.00 92.38 106 ASP A C 1
ATOM 796 O O . ASP A 1 106 ? -54.065 -45.303 51.757 1.00 92.38 106 ASP A O 1
ATOM 800 N N . ILE A 1 107 ? -55.953 -44.938 50.608 1.00 88.75 107 ILE A N 1
ATOM 801 C CA . ILE A 1 107 ? -56.883 -45.095 51.714 1.00 88.75 107 ILE A CA 1
ATOM 802 C C . ILE A 1 107 ? -57.637 -46.405 51.524 1.00 88.75 107 ILE A C 1
ATOM 804 O O . ILE A 1 107 ? -58.379 -46.600 50.566 1.00 88.75 107 ILE A O 1
ATOM 808 N N . THR A 1 108 ? -57.462 -47.310 52.480 1.00 77.81 108 THR A N 1
ATOM 809 C CA . THR A 1 108 ? -57.968 -48.688 52.405 1.00 77.81 108 THR A CA 1
ATOM 810 C C . THR A 1 108 ? -59.176 -48.939 53.311 1.00 77.81 108 THR A C 1
ATOM 812 O O . THR A 1 108 ? -59.799 -49.994 53.209 1.00 77.81 108 THR A O 1
ATOM 815 N N . ALA A 1 109 ? -59.553 -47.977 54.163 1.00 72.88 109 ALA A N 1
ATOM 816 C CA . ALA A 1 109 ? -60.775 -48.023 54.971 1.00 72.88 109 ALA A CA 1
ATOM 817 C C . ALA A 1 109 ? -61.382 -46.623 55.159 1.00 72.88 109 ALA A C 1
ATOM 819 O O . ALA A 1 109 ? -60.665 -45.625 55.091 1.00 72.88 109 ALA A O 1
ATOM 820 N N . THR A 1 110 ? -62.691 -46.554 55.414 1.00 71.25 110 THR A N 1
ATOM 821 C CA . THR A 1 110 ? -63.433 -45.297 55.594 1.00 71.25 110 THR A CA 1
ATOM 822 C C . THR A 1 110 ? -62.908 -44.482 56.786 1.00 71.25 110 THR A C 1
ATOM 824 O O . THR A 1 110 ? -62.614 -45.036 57.846 1.00 71.25 110 THR A O 1
ATOM 827 N N . ASP A 1 111 ? -62.819 -43.163 56.589 1.00 78.62 111 ASP A N 1
ATOM 828 C CA . ASP A 1 111 ? -62.603 -42.103 57.592 1.00 78.62 111 ASP A CA 1
ATOM 829 C C . ASP A 1 111 ? -61.175 -41.824 58.140 1.00 78.62 111 ASP A C 1
ATOM 831 O O . ASP A 1 111 ? -61.041 -41.551 59.336 1.00 78.62 111 ASP A O 1
ATOM 835 N N . PRO A 1 112 ? -60.089 -41.802 57.332 1.00 79.06 112 PRO A N 1
ATOM 836 C CA . PRO A 1 112 ? -58.785 -41.290 57.786 1.00 79.06 112 PRO A CA 1
ATOM 837 C C . PRO A 1 112 ? -58.679 -39.757 57.825 1.00 79.06 112 PRO A C 1
ATOM 839 O O . PRO A 1 112 ? -57.630 -39.241 58.211 1.00 79.06 112 PRO A O 1
ATOM 842 N N . ASP A 1 113 ? -59.743 -39.045 57.445 1.00 88.38 113 ASP A N 1
ATOM 843 C CA . ASP A 1 113 ? -59.729 -37.602 57.185 1.00 88.38 113 ASP A CA 1
ATOM 844 C C . ASP A 1 113 ? -58.656 -37.255 56.127 1.00 88.38 113 ASP A C 1
ATOM 846 O O . ASP A 1 113 ? -58.553 -37.968 55.126 1.00 88.38 113 ASP A O 1
ATOM 850 N N . ALA A 1 114 ? -57.835 -36.218 56.310 1.00 92.69 114 ALA A N 1
ATOM 851 C CA . ALA A 1 114 ? -56.753 -35.886 55.380 1.00 92.69 114 ALA A CA 1
ATOM 852 C C . ALA A 1 114 ? -55.493 -36.753 55.571 1.00 92.69 114 ALA A C 1
ATOM 854 O O . ALA A 1 114 ? -55.041 -36.975 56.695 1.00 92.69 114 ALA A O 1
ATOM 855 N N . CYS A 1 115 ? -54.858 -37.167 54.470 1.00 94.75 115 CYS A N 1
ATOM 856 C CA . CYS A 1 115 ? -53.482 -37.676 54.461 1.00 94.75 115 CYS A CA 1
ATOM 857 C C . CYS A 1 115 ? -52.515 -36.532 54.154 1.00 94.75 115 CYS A C 1
ATOM 859 O O . CYS A 1 115 ? -52.760 -35.735 53.248 1.00 94.75 115 CYS A O 1
ATOM 861 N N . ILE A 1 116 ? -51.421 -36.438 54.905 1.00 96.44 116 ILE A N 1
ATOM 862 C CA . ILE A 1 116 ? -50.519 -35.288 54.871 1.00 96.44 116 ILE A CA 1
ATOM 863 C C . ILE A 1 116 ? -49.074 -35.744 54.732 1.00 96.44 116 ILE A C 1
ATOM 865 O O . ILE A 1 116 ? -48.588 -36.556 55.515 1.00 96.44 116 ILE A O 1
ATOM 869 N N . GLY A 1 117 ? -48.387 -35.151 53.762 1.00 96.81 117 GLY A N 1
ATOM 870 C CA . GLY A 1 117 ? -46.951 -35.205 53.557 1.00 96.81 117 GLY A CA 1
ATOM 871 C C . GLY A 1 117 ? -46.277 -33.914 53.991 1.00 96.81 117 GLY A C 1
ATOM 872 O O . GLY A 1 117 ? -46.712 -32.827 53.603 1.00 96.81 117 GLY A O 1
ATOM 873 N N . GLU A 1 118 ? -45.217 -34.028 54.782 1.00 97.19 118 GLU A N 1
ATOM 874 C CA . GLU A 1 118 ? -44.510 -32.894 55.373 1.00 97.19 118 GLU A CA 1
ATOM 875 C C . GLU A 1 118 ? -42.995 -33.039 55.186 1.00 97.19 118 GLU A C 1
ATOM 877 O O . GLU A 1 118 ? -42.443 -34.136 55.313 1.00 97.19 118 GLU A O 1
ATOM 882 N N . LEU A 1 119 ? -42.329 -31.917 54.904 1.00 97.62 119 LEU A N 1
ATOM 883 C CA . LEU A 1 119 ? -40.877 -31.843 54.789 1.00 97.62 119 LEU A CA 1
ATOM 884 C C . LEU A 1 119 ? -40.262 -31.471 56.138 1.00 97.62 119 LEU A C 1
ATOM 886 O O . LEU A 1 119 ? -40.739 -30.553 56.801 1.00 97.62 119 LEU A O 1
ATOM 890 N N . TYR A 1 120 ? -39.194 -32.157 56.520 1.00 97.12 120 TYR A N 1
ATOM 891 C CA . TYR A 1 120 ? -38.387 -31.855 57.696 1.00 97.12 120 TYR A CA 1
ATOM 892 C C . TYR A 1 120 ? -36.958 -31.566 57.253 1.00 97.12 120 TYR A C 1
ATOM 894 O O . TYR A 1 120 ? -36.358 -32.377 56.549 1.00 97.12 120 TYR A O 1
ATOM 902 N N . VAL A 1 121 ? -36.418 -30.422 57.658 1.00 95.75 121 VAL A N 1
ATOM 903 C CA . VAL A 1 121 ? -35.060 -29.983 57.319 1.00 95.75 121 VAL A CA 1
ATOM 904 C C . VAL A 1 121 ? -34.223 -29.985 58.594 1.00 95.75 121 VAL A C 1
ATOM 906 O O . VAL A 1 121 ? -34.707 -29.602 59.654 1.00 95.75 121 VAL A O 1
ATOM 909 N N . ASP A 1 122 ? -32.977 -30.437 58.495 1.00 93.69 122 ASP A N 1
ATOM 910 C CA . ASP A 1 122 ? -31.995 -30.446 59.585 1.00 93.69 122 ASP A CA 1
ATOM 911 C C . ASP A 1 122 ? -32.455 -31.196 60.846 1.00 93.69 122 ASP A C 1
ATOM 913 O O . ASP A 1 122 ? -32.269 -30.746 61.974 1.00 93.69 122 ASP A O 1
ATOM 917 N N . ASP A 1 123 ? -33.130 -32.337 60.656 1.00 91.38 123 ASP A N 1
ATOM 918 C CA . ASP A 1 123 ? -33.689 -33.141 61.753 1.00 91.38 123 ASP A CA 1
ATOM 919 C C . ASP A 1 123 ? -34.602 -32.341 62.707 1.00 91.38 123 ASP A C 1
ATOM 921 O O . ASP A 1 123 ? -34.752 -32.675 63.887 1.00 91.38 123 ASP A O 1
ATOM 925 N N . SER A 1 124 ? -35.261 -31.298 62.188 1.00 90.75 124 SER A N 1
ATOM 926 C CA . SER A 1 124 ? -36.161 -30.453 62.965 1.00 90.75 124 SER A CA 1
ATOM 927 C C . SER A 1 124 ? -37.281 -31.258 63.648 1.00 90.75 124 SER A C 1
ATOM 929 O O . SER A 1 124 ? -37.778 -32.276 63.157 1.00 90.75 124 SER A O 1
ATOM 931 N N . GLY A 1 125 ? -37.735 -30.775 64.808 1.00 88.44 125 GLY A N 1
ATOM 932 C CA . GLY A 1 125 ? -38.929 -31.311 65.477 1.00 88.44 125 GLY A CA 1
ATOM 933 C C . GLY A 1 125 ? -40.246 -30.880 64.815 1.00 88.44 125 GLY A C 1
ATOM 934 O O . GLY A 1 125 ? -41.297 -31.459 65.090 1.00 88.44 125 GLY A O 1
ATOM 935 N N . SER A 1 126 ? -40.200 -29.876 63.936 1.00 92.25 126 SER A N 1
ATOM 936 C CA . SER A 1 126 ? -41.353 -29.249 63.284 1.00 92.25 126 SER A CA 1
ATOM 937 C C . SER A 1 126 ? -41.194 -29.239 61.761 1.00 92.25 126 SER A C 1
ATOM 939 O O . SER A 1 126 ? -40.095 -28.958 61.286 1.00 92.25 126 SER A O 1
ATOM 941 N N . PRO A 1 127 ? -42.268 -29.493 60.997 1.00 95.12 127 PRO A N 1
ATOM 942 C CA . PRO A 1 127 ? -42.200 -29.496 59.542 1.00 95.12 127 PRO A CA 1
ATOM 943 C C . PRO A 1 127 ? -42.050 -28.082 58.964 1.00 95.12 127 PRO A C 1
ATOM 945 O O . PRO A 1 127 ? -42.451 -27.099 59.593 1.00 95.12 127 PRO A O 1
ATOM 948 N N . GLU A 1 128 ? -41.544 -28.003 57.737 1.00 95.81 128 GLU A N 1
ATOM 949 C CA . GLU A 1 128 ? -41.529 -26.784 56.929 1.00 95.81 128 GLU A CA 1
ATOM 950 C C . GLU A 1 128 ? -42.943 -26.311 56.564 1.00 95.81 128 GLU A C 1
ATOM 952 O O . GLU A 1 128 ? -43.922 -27.066 56.576 1.00 95.81 128 GLU A O 1
ATOM 957 N N . THR A 1 129 ? -43.059 -25.033 56.197 1.00 91.06 129 THR A N 1
ATOM 958 C CA . THR A 1 129 ? -44.330 -24.482 55.705 1.00 91.06 129 THR A CA 1
ATOM 959 C C . THR A 1 129 ? -44.691 -25.056 54.329 1.00 91.06 129 THR A C 1
ATOM 961 O O . THR A 1 129 ? -43.845 -25.156 53.446 1.00 91.06 129 THR A O 1
ATOM 964 N N . GLY A 1 130 ? -45.963 -25.418 54.133 1.00 90.38 130 GLY A N 1
ATOM 965 C CA . GLY A 1 130 ? -46.444 -26.101 52.925 1.00 90.38 130 GLY A CA 1
ATOM 966 C C . GLY A 1 130 ? -46.487 -27.623 53.097 1.00 90.38 130 GLY A C 1
ATOM 967 O O . GLY A 1 130 ? -45.546 -28.232 53.597 1.00 90.38 130 GLY A O 1
ATOM 968 N N . ARG A 1 131 ? -47.610 -28.237 52.712 1.00 95.12 131 ARG A N 1
ATOM 969 C CA . ARG A 1 131 ? -47.911 -29.659 52.938 1.00 95.12 131 ARG A CA 1
ATOM 970 C C . ARG A 1 131 ? -48.484 -30.284 51.672 1.00 95.12 131 ARG A C 1
ATOM 972 O O . ARG A 1 131 ? -49.316 -29.661 51.017 1.00 95.12 131 ARG A O 1
ATOM 979 N N . ALA A 1 132 ? -48.105 -31.523 51.375 1.00 94.81 132 ALA A N 1
ATOM 980 C CA . ALA A 1 132 ? -48.800 -32.338 50.384 1.00 94.81 132 ALA A CA 1
ATOM 981 C C . ALA A 1 132 ? -50.054 -32.927 51.046 1.00 94.81 132 ALA A C 1
ATOM 983 O O . ALA A 1 132 ? -49.938 -33.853 51.843 1.00 94.81 132 ALA A O 1
ATOM 984 N N . VAL A 1 133 ? -51.236 -32.365 50.785 1.00 95.94 133 VAL A N 1
ATOM 985 C CA . VAL A 1 133 ? -52.482 -32.782 51.451 1.00 95.94 133 VAL A CA 1
ATOM 986 C C . VAL A 1 133 ? -53.398 -33.493 50.467 1.00 95.94 133 VAL A C 1
ATOM 988 O O . VAL A 1 133 ? -53.723 -32.953 49.411 1.00 95.94 133 VAL A O 1
ATOM 991 N N . TYR A 1 134 ? -53.852 -34.683 50.845 1.00 94.75 134 TYR A N 1
ATOM 992 C CA . TYR A 1 134 ? -54.876 -35.431 50.137 1.00 94.75 134 TYR A CA 1
ATOM 993 C C . TYR A 1 134 ? -56.129 -35.576 50.997 1.00 94.75 134 TYR A C 1
ATOM 995 O O . TYR A 1 134 ? -56.057 -36.090 52.111 1.00 94.75 134 TYR A O 1
ATOM 1003 N N . TRP A 1 135 ? -57.274 -35.164 50.455 1.00 91.94 135 TRP A N 1
ATOM 1004 C CA . TRP A 1 135 ? -58.583 -35.378 51.064 1.00 91.94 135 TRP A CA 1
ATOM 1005 C C . TRP A 1 135 ? -59.305 -36.486 50.285 1.00 91.94 135 TRP A C 1
ATOM 1007 O O . TRP A 1 135 ? -59.570 -36.289 49.095 1.00 91.94 135 TRP A O 1
ATOM 1017 N N . PRO A 1 136 ? -59.610 -37.644 50.899 1.00 84.81 136 PRO A N 1
ATOM 1018 C CA . PRO A 1 136 ? -60.373 -38.691 50.234 1.00 84.81 136 PRO A CA 1
ATOM 1019 C C . PRO A 1 136 ? -61.737 -38.181 49.788 1.00 84.81 136 PRO A C 1
ATOM 1021 O O . PRO A 1 136 ? -62.406 -37.431 50.499 1.00 84.81 136 PRO A O 1
ATOM 1024 N N . THR A 1 137 ? -62.187 -38.675 48.641 1.00 83.50 137 THR A N 1
ATOM 1025 C CA . THR A 1 137 ? -63.591 -38.581 48.234 1.00 83.50 137 THR A CA 1
ATOM 1026 C C . THR A 1 137 ? -64.142 -39.995 48.070 1.00 83.50 137 THR A C 1
ATOM 1028 O O . THR A 1 137 ? -63.353 -40.914 47.854 1.00 83.50 137 THR A O 1
ATOM 1031 N N . PRO A 1 138 ? -65.469 -40.205 48.146 1.00 78.25 138 PRO A N 1
ATOM 1032 C CA . PRO A 1 138 ? -66.058 -41.541 48.007 1.00 78.25 138 PRO A CA 1
ATOM 1033 C C . PRO A 1 138 ? -65.636 -42.296 46.733 1.00 78.25 138 PRO A C 1
ATOM 1035 O O . PRO A 1 138 ? -65.608 -43.525 46.739 1.00 78.25 138 PRO A O 1
ATOM 1038 N N . ASP A 1 139 ? -65.273 -41.566 45.673 1.00 79.25 139 ASP A N 1
ATOM 1039 C CA . ASP A 1 139 ? -64.933 -42.111 44.354 1.00 79.25 139 ASP A CA 1
ATOM 1040 C C . ASP A 1 139 ? -63.417 -42.170 44.075 1.00 79.25 139 ASP A C 1
ATOM 1042 O O . ASP A 1 139 ? -62.996 -42.722 43.056 1.00 79.25 139 ASP A O 1
ATOM 1046 N N . LEU A 1 140 ? -62.577 -41.621 44.963 1.00 81.94 140 LEU A N 1
ATOM 1047 C CA . LEU A 1 140 ? -61.123 -41.608 44.807 1.00 81.94 140 LEU A CA 1
ATOM 1048 C C . LEU A 1 140 ? -60.446 -41.929 46.142 1.00 81.94 140 LEU A C 1
ATOM 1050 O O . LEU A 1 140 ? -60.387 -41.108 47.058 1.00 81.94 140 LEU A O 1
ATOM 1054 N N . ASN A 1 141 ? -59.878 -43.129 46.222 1.00 88.31 141 ASN A N 1
ATOM 1055 C CA . ASN A 1 141 ? -59.173 -43.614 47.410 1.00 88.31 141 ASN A CA 1
ATOM 1056 C C . ASN A 1 141 ? -57.647 -43.519 47.285 1.00 88.31 141 ASN A C 1
ATOM 1058 O O . ASN A 1 141 ? -56.947 -43.812 48.247 1.00 88.31 141 ASN A O 1
ATOM 1062 N N . ARG A 1 142 ? -57.120 -43.102 46.126 1.00 92.00 142 ARG A N 1
ATOM 1063 C CA . ARG A 1 142 ? -55.677 -43.011 45.885 1.00 92.00 142 ARG A CA 1
ATOM 1064 C C . ARG A 1 142 ? -55.313 -41.805 45.028 1.00 92.00 142 ARG A C 1
ATOM 1066 O O . ARG A 1 142 ? -55.945 -41.580 43.998 1.00 92.00 142 ARG A O 1
ATOM 1073 N N . ALA A 1 143 ? -54.260 -41.088 45.412 1.00 92.62 143 ALA A N 1
ATOM 1074 C CA . ALA A 1 143 ? -53.697 -40.001 44.619 1.00 92.62 143 ALA A CA 1
ATOM 1075 C C . ALA A 1 143 ? -52.208 -39.789 44.915 1.00 92.62 143 ALA A C 1
ATOM 1077 O O . ALA A 1 143 ? -51.767 -39.883 46.058 1.00 92.62 143 ALA A O 1
ATOM 1078 N N . THR A 1 144 ? -51.450 -39.416 43.881 1.00 94.38 144 THR A N 1
ATOM 1079 C CA . THR A 1 144 ? -50.086 -38.898 44.033 1.00 94.38 144 THR A CA 1
ATOM 1080 C C . THR A 1 144 ? -50.128 -37.379 44.134 1.00 94.38 144 THR A C 1
ATOM 1082 O O . THR A 1 144 ? -50.533 -36.703 43.189 1.00 94.38 144 THR A O 1
ATOM 1085 N N . VAL A 1 145 ? -49.717 -36.841 45.279 1.00 95.19 145 VAL A N 1
ATOM 1086 C CA . VAL A 1 145 ? -49.751 -35.405 45.572 1.00 95.19 145 VAL A CA 1
ATOM 1087 C C . VAL A 1 145 ? -48.332 -34.837 45.526 1.00 95.19 145 VAL A C 1
ATOM 1089 O O . VAL A 1 145 ? -47.512 -35.208 46.372 1.00 95.19 145 VAL A O 1
ATOM 1092 N N . PRO A 1 146 ? -48.013 -33.957 44.559 1.00 94.88 146 PRO A N 1
ATOM 1093 C CA . PRO A 1 146 ? -46.737 -33.261 44.525 1.00 94.88 146 PRO A CA 1
ATOM 1094 C C . PRO A 1 146 ? -46.745 -32.036 45.445 1.00 94.88 146 PRO A C 1
ATOM 1096 O O . PRO A 1 146 ? -47.764 -31.365 45.600 1.00 94.88 146 PRO A O 1
ATOM 1099 N N . GLN A 1 147 ? -45.587 -31.707 46.008 1.00 96.25 147 GLN A N 1
ATOM 1100 C CA . GLN A 1 147 ? -45.350 -30.466 46.735 1.00 96.25 147 GLN A CA 1
ATOM 1101 C C . GLN A 1 147 ? -43.904 -30.012 46.543 1.00 96.25 147 GLN A C 1
ATOM 1103 O O . GLN A 1 147 ? -42.992 -30.827 46.417 1.00 96.25 147 GLN A O 1
ATOM 1108 N N . ARG A 1 148 ? -43.699 -28.694 46.505 1.00 94.62 148 ARG A N 1
ATOM 1109 C CA . ARG A 1 148 ? -42.381 -28.080 46.328 1.00 94.62 148 ARG A CA 1
ATOM 1110 C C . ARG A 1 148 ? -42.061 -27.139 47.479 1.00 94.62 148 ARG A C 1
ATOM 1112 O O . ARG A 1 148 ? -42.939 -26.417 47.948 1.00 94.62 148 ARG A O 1
ATOM 1119 N N . TRP A 1 149 ? -40.796 -27.111 47.873 1.00 94.62 149 TRP A N 1
ATOM 1120 C CA . TRP A 1 149 ? -40.252 -26.191 48.863 1.00 94.62 149 TRP A CA 1
ATOM 1121 C C . TRP A 1 149 ? -38.984 -25.545 48.321 1.00 94.62 149 TRP A C 1
ATOM 1123 O O . TRP A 1 149 ? -38.165 -26.196 47.676 1.00 94.62 149 TRP A O 1
ATOM 1133 N N . LYS A 1 150 ? -38.806 -24.261 48.626 1.00 92.00 150 LYS A N 1
ATOM 1134 C CA . LYS A 1 150 ? -37.494 -23.625 48.564 1.00 92.00 150 LYS A CA 1
ATOM 1135 C C . LYS A 1 150 ? -36.848 -23.805 49.934 1.00 92.00 150 LYS A C 1
ATOM 1137 O O . LYS A 1 150 ? -37.380 -23.291 50.913 1.00 92.00 150 LYS A O 1
ATOM 1142 N N . VAL A 1 151 ? -35.730 -24.518 49.998 1.00 90.44 151 VAL A N 1
ATOM 1143 C CA . VAL A 1 151 ? -34.973 -24.741 51.234 1.00 90.44 151 VAL A CA 1
ATOM 1144 C C . VAL A 1 151 ? -33.629 -24.040 51.113 1.00 90.44 151 VAL A C 1
ATOM 1146 O O . VAL A 1 151 ? -32.885 -24.295 50.172 1.00 90.44 151 VAL A O 1
ATOM 1149 N N . THR A 1 152 ? -33.315 -23.167 52.066 1.00 91.00 152 THR A N 1
ATOM 1150 C CA . THR A 1 152 ? -32.003 -22.521 52.159 1.00 91.00 152 THR A CA 1
ATOM 1151 C C . THR A 1 152 ? -31.210 -23.181 53.280 1.00 91.00 152 THR A C 1
ATOM 1153 O O . THR A 1 152 ? -31.562 -23.045 54.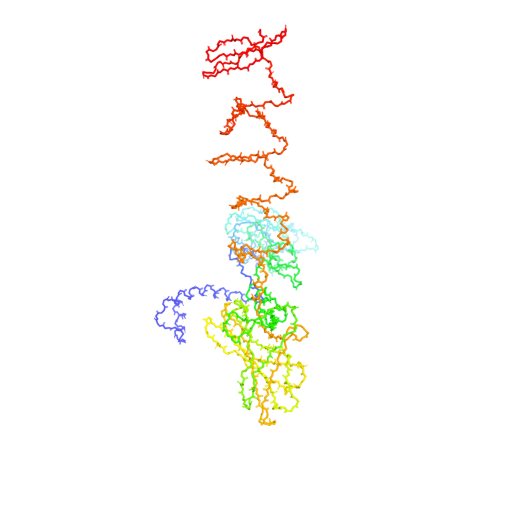451 1.00 91.00 152 THR A O 1
ATOM 1156 N N . THR A 1 153 ? -30.144 -23.898 52.938 1.00 88.94 153 THR A N 1
ATOM 1157 C CA . THR A 1 153 ? -29.249 -24.538 53.909 1.00 88.94 153 THR A CA 1
ATOM 1158 C C . THR A 1 153 ? -28.051 -23.635 54.196 1.00 88.94 153 THR A C 1
ATOM 1160 O O . THR A 1 153 ? -27.482 -23.022 53.294 1.00 88.94 153 THR A O 1
ATOM 1163 N N . THR A 1 154 ? -27.647 -23.534 55.461 1.00 88.50 154 THR A N 1
ATOM 1164 C CA . THR A 1 154 ? -26.457 -22.765 55.880 1.00 88.50 154 THR A CA 1
ATOM 1165 C C . THR A 1 154 ? -25.289 -23.662 56.285 1.00 88.50 154 THR A C 1
ATOM 1167 O O . THR A 1 154 ? -24.157 -23.188 56.380 1.00 88.50 154 THR A O 1
ATOM 1170 N N . ALA A 1 155 ? -25.543 -24.957 56.479 1.00 88.12 155 ALA A N 1
ATOM 1171 C CA . ALA A 1 155 ? -24.553 -25.971 56.809 1.00 88.12 155 ALA A CA 1
ATOM 1172 C C . ALA A 1 155 ? -24.354 -26.954 55.643 1.00 88.12 155 ALA A C 1
ATOM 1174 O O . ALA A 1 155 ? -25.216 -27.120 54.781 1.00 88.12 155 ALA A O 1
ATOM 1175 N N . ILE A 1 156 ? -23.182 -27.590 55.610 1.00 89.00 156 ILE A N 1
ATOM 1176 C CA . ILE A 1 156 ? -22.932 -28.755 54.752 1.00 89.00 156 ILE A CA 1
ATOM 1177 C C . ILE A 1 156 ? -23.663 -29.974 55.321 1.00 89.00 156 ILE A C 1
ATOM 1179 O O . ILE A 1 156 ? -23.852 -30.076 56.533 1.00 89.00 156 ILE A O 1
ATOM 1183 N N . ASN A 1 157 ? -23.990 -30.931 54.458 1.00 91.19 157 ASN A N 1
ATOM 1184 C CA . ASN A 1 157 ? -24.622 -32.201 54.824 1.00 91.19 157 ASN A CA 1
ATOM 1185 C C . ASN A 1 157 ? -25.938 -32.054 55.610 1.00 91.19 157 ASN A C 1
ATOM 1187 O O . ASN A 1 157 ? -26.221 -32.866 56.488 1.00 91.19 157 ASN A O 1
ATOM 1191 N N . THR A 1 158 ? -26.747 -31.038 55.299 1.00 94.31 158 THR A N 1
ATOM 1192 C CA . THR A 1 158 ? -28.051 -30.842 55.945 1.00 94.31 158 THR A CA 1
ATOM 1193 C C . THR A 1 158 ? -29.030 -31.936 55.499 1.00 94.31 158 THR A C 1
ATOM 1195 O O . THR A 1 158 ? -29.301 -32.046 54.297 1.00 94.31 158 THR A O 1
ATOM 1198 N N . PRO A 1 159 ? -29.580 -32.752 56.418 1.00 96.06 159 PRO A N 1
ATOM 1199 C CA . PRO A 1 159 ? -30.562 -33.768 56.070 1.00 96.06 159 PRO A CA 1
ATOM 1200 C C . PRO A 1 159 ? -31.913 -33.126 55.754 1.00 96.06 159 PRO A C 1
ATOM 1202 O O . PRO A 1 159 ? -32.393 -32.259 56.482 1.00 96.06 159 PRO A O 1
ATOM 1205 N N . VAL A 1 160 ? -32.556 -33.589 54.690 1.00 96.50 160 VAL A N 1
ATOM 1206 C CA . VAL A 1 160 ? -33.930 -33.228 54.343 1.00 96.50 160 VAL A CA 1
ATOM 1207 C C . VAL A 1 160 ? -34.738 -34.506 54.190 1.00 96.50 160 VAL A C 1
ATOM 1209 O O . VAL A 1 160 ? -34.380 -35.380 53.405 1.00 96.50 160 VAL A O 1
ATOM 1212 N N . GLU A 1 161 ? -35.810 -34.639 54.965 1.00 97.25 161 GLU A N 1
ATOM 1213 C CA . GLU A 1 161 ? -36.597 -35.863 55.097 1.00 97.25 161 GLU A CA 1
ATOM 1214 C C . GLU A 1 161 ? -38.073 -35.625 54.789 1.00 97.25 161 GLU A C 1
ATOM 1216 O O . GLU A 1 161 ? -38.686 -34.671 55.270 1.00 97.25 161 GLU A O 1
ATOM 1221 N N . LEU A 1 162 ? -38.662 -36.564 54.054 1.00 96.94 162 LEU A N 1
ATOM 1222 C CA . LEU A 1 162 ? -40.094 -36.634 53.821 1.00 96.94 162 LEU A CA 1
ATOM 1223 C C . LEU A 1 162 ? -40.771 -37.536 54.862 1.00 96.94 162 LEU A C 1
ATOM 1225 O O . LEU A 1 162 ? -40.445 -38.720 54.993 1.00 96.94 162 LEU A O 1
ATOM 1229 N N . LYS A 1 163 ? -41.747 -36.983 55.586 1.00 96.94 163 LYS A N 1
ATOM 1230 C CA . LYS A 1 163 ? -42.582 -37.717 56.549 1.00 96.94 163 LYS A CA 1
ATOM 1231 C C . LYS A 1 163 ? -44.050 -37.638 56.154 1.00 96.94 163 LYS A C 1
ATOM 1233 O O . LYS A 1 163 ? -44.461 -36.719 55.447 1.00 96.94 163 LYS A O 1
ATOM 1238 N N . ALA A 1 164 ? -44.850 -38.585 56.638 1.00 96.88 164 ALA A N 1
ATOM 1239 C CA . ALA A 1 164 ? -46.289 -38.593 56.394 1.00 96.88 164 ALA A CA 1
ATOM 1240 C C . ALA A 1 164 ? -47.109 -38.923 57.650 1.00 96.88 164 ALA A C 1
ATOM 1242 O O . ALA A 1 164 ? -46.638 -39.618 58.554 1.00 96.88 164 ALA A O 1
ATOM 1243 N N . LYS A 1 165 ? -48.347 -38.419 57.693 1.00 96.00 165 LYS A N 1
ATOM 1244 C CA . LYS A 1 165 ? -49.363 -38.674 58.729 1.00 96.00 165 LYS A CA 1
ATOM 1245 C C . LYS A 1 165 ? -50.778 -38.626 58.151 1.00 96.00 165 LYS A C 1
ATOM 1247 O O . LYS A 1 165 ? -50.964 -38.277 56.988 1.00 96.00 165 LYS A O 1
ATOM 1252 N N . LYS A 1 166 ? -51.770 -38.925 58.984 1.00 94.50 166 LYS A N 1
ATOM 1253 C CA . LYS A 1 166 ? -53.192 -38.653 58.739 1.00 94.50 166 LYS A CA 1
ATOM 1254 C C . LYS A 1 166 ? -53.764 -37.769 59.850 1.00 94.50 166 LYS A C 1
ATOM 1256 O O . LYS A 1 166 ? -53.266 -37.831 60.967 1.00 94.50 166 LYS A O 1
ATOM 1261 N N . ASP A 1 167 ? -54.792 -36.978 59.579 1.00 92.44 167 ASP A N 1
ATOM 1262 C CA . ASP A 1 167 ? -55.412 -36.120 60.604 1.00 92.44 167 ASP A CA 1
ATOM 1263 C C . ASP A 1 167 ? -56.493 -36.860 61.416 1.00 92.44 167 ASP A C 1
ATOM 1265 O O . ASP A 1 167 ? -56.685 -36.585 62.603 1.00 92.44 167 ASP A O 1
ATOM 1269 N N . GLY A 1 168 ? -57.148 -37.863 60.824 1.00 86.25 168 GLY A N 1
ATOM 1270 C CA . GLY A 1 168 ? -58.180 -38.664 61.476 1.00 86.25 168 GLY A CA 1
ATOM 1271 C C . GLY A 1 168 ? -57.628 -39.883 62.219 1.00 86.25 168 GLY A C 1
ATOM 1272 O O . GLY A 1 168 ? -56.806 -40.647 61.708 1.00 86.25 168 GLY A O 1
ATOM 1273 N N . ALA A 1 169 ? -58.137 -40.139 63.429 1.00 83.00 169 ALA A N 1
ATOM 1274 C CA . ALA A 1 169 ? -57.840 -41.380 64.151 1.00 83.00 169 ALA A CA 1
ATOM 1275 C C . ALA A 1 169 ? -58.489 -42.616 63.487 1.00 83.00 169 ALA A C 1
ATOM 1277 O O . ALA A 1 169 ? -57.913 -43.706 63.542 1.00 83.00 169 ALA A O 1
ATOM 1278 N N . GLY A 1 170 ? -59.641 -42.439 62.824 1.00 81.12 170 GLY A N 1
ATOM 1279 C CA . GLY A 1 170 ? -60.358 -43.472 62.063 1.00 81.12 170 GLY A CA 1
ATOM 1280 C C . GLY A 1 170 ? -59.655 -43.873 60.762 1.00 81.12 170 GLY A C 1
ATOM 1281 O O . GLY A 1 170 ? -58.662 -43.260 60.383 1.00 81.12 170 GLY A O 1
ATOM 1282 N N . GLY A 1 171 ? -60.133 -44.930 60.101 1.00 84.06 171 GLY A N 1
ATOM 1283 C CA . GLY A 1 171 ? -59.631 -45.389 58.799 1.00 84.06 171 GLY A CA 1
ATOM 1284 C C . GLY A 1 171 ? -58.178 -45.894 58.759 1.00 84.06 171 GLY A C 1
ATOM 1285 O O . GLY A 1 171 ? -57.360 -45.682 59.661 1.00 84.06 171 GLY A O 1
ATOM 1286 N N . THR A 1 172 ? -57.836 -46.564 57.661 1.00 89.75 172 THR A N 1
ATOM 1287 C CA . THR A 1 172 ? -56.476 -47.023 57.352 1.00 89.75 172 THR A CA 1
ATOM 1288 C C . THR A 1 172 ? -56.000 -46.279 56.116 1.00 89.75 172 THR A C 1
ATOM 1290 O O . THR A 1 172 ? -56.611 -46.382 55.054 1.00 89.75 172 THR A O 1
ATOM 1293 N N . ALA A 1 173 ? -54.908 -45.532 56.260 1.00 93.06 173 ALA A N 1
ATOM 1294 C CA . ALA A 1 173 ? -54.265 -44.806 55.176 1.00 93.06 173 ALA A CA 1
ATOM 1295 C C . ALA A 1 173 ? -52.794 -45.207 55.087 1.00 93.06 173 ALA A C 1
ATOM 1297 O O . ALA A 1 173 ? -52.167 -45.516 56.102 1.00 93.06 173 ALA A O 1
ATOM 1298 N N . ILE A 1 174 ? -52.260 -45.224 53.873 1.00 93.56 174 ILE A N 1
ATOM 1299 C CA . ILE A 1 174 ? -50.922 -45.710 53.554 1.00 93.56 174 ILE A CA 1
ATOM 1300 C C . ILE A 1 174 ? -50.237 -44.679 52.653 1.00 93.56 174 ILE A C 1
ATOM 1302 O O . ILE A 1 174 ? -50.835 -44.216 51.684 1.00 93.56 174 ILE A O 1
ATOM 1306 N N . ALA A 1 175 ? -48.980 -44.342 52.942 1.00 93.56 175 ALA A N 1
ATOM 1307 C CA . ALA A 1 175 ? -48.080 -43.764 51.945 1.00 93.56 175 ALA A CA 1
ATOM 1308 C C . ALA A 1 175 ? -47.353 -44.918 51.245 1.00 93.56 175 ALA A C 1
ATOM 1310 O O . ALA A 1 175 ? -46.612 -45.664 51.890 1.00 93.56 175 ALA A O 1
ATOM 1311 N N . ARG A 1 176 ? -47.616 -45.123 49.951 1.00 92.50 176 ARG A N 1
ATOM 1312 C CA . ARG A 1 176 ? -47.115 -46.295 49.220 1.00 92.50 176 ARG A CA 1
ATOM 1313 C C . ARG A 1 176 ? -45.654 -46.141 48.819 1.00 92.50 176 ARG A C 1
ATOM 1315 O O . ARG A 1 176 ? -45.270 -45.107 48.274 1.00 92.50 176 ARG A O 1
ATOM 1322 N N . GLY A 1 177 ? -44.866 -47.194 49.022 1.00 83.75 177 GLY A N 1
ATOM 1323 C CA . GLY A 1 177 ? -43.463 -47.260 48.616 1.00 83.75 177 GLY A CA 1
ATOM 1324 C C . GLY A 1 177 ? -43.238 -47.955 47.275 1.00 83.75 177 GLY A C 1
ATOM 1325 O O . GLY A 1 177 ? -42.444 -47.499 46.465 1.00 83.75 177 GLY A O 1
ATOM 1326 N N . GLY A 1 178 ? -43.987 -49.018 46.974 1.00 66.00 178 GLY A N 1
ATOM 1327 C CA . GLY A 1 178 ? -43.671 -49.926 45.858 1.00 66.00 178 GLY A CA 1
ATOM 1328 C C . GLY A 1 178 ? -43.896 -49.414 44.424 1.00 66.00 178 GLY A C 1
ATOM 1329 O O . GLY A 1 178 ? -43.818 -50.215 43.498 1.00 66.00 178 GLY A O 1
ATOM 1330 N N . ALA A 1 179 ? -44.221 -48.134 44.208 1.00 59.19 179 ALA A N 1
ATOM 1331 C CA . ALA A 1 179 ? -44.659 -47.616 42.903 1.00 59.19 179 ALA A CA 1
ATOM 1332 C C . ALA A 1 179 ? -43.788 -46.490 42.310 1.00 59.19 179 ALA A C 1
ATOM 1334 O O . ALA A 1 179 ? -44.229 -45.857 41.360 1.00 59.19 179 ALA A O 1
ATOM 1335 N N . ASN A 1 180 ? -42.596 -46.200 42.851 1.00 65.75 180 ASN A N 1
ATOM 1336 C CA . ASN A 1 180 ? -41.736 -45.052 42.472 1.00 65.75 180 ASN A CA 1
ATOM 1337 C C . ASN A 1 180 ? -42.390 -43.657 42.619 1.00 65.75 180 ASN A C 1
ATOM 1339 O O . ASN A 1 180 ? -41.762 -42.640 42.335 1.00 65.75 180 ASN A O 1
ATOM 1343 N N . ASN A 1 181 ? -43.647 -43.593 43.064 1.00 81.56 181 ASN A N 1
ATOM 1344 C CA . ASN A 1 181 ? -44.434 -42.362 43.112 1.00 81.56 181 ASN A CA 1
ATOM 1345 C C . ASN A 1 181 ? -44.252 -41.583 44.420 1.00 81.56 181 ASN A C 1
ATOM 1347 O O . ASN A 1 181 ? -44.536 -40.386 44.444 1.00 81.56 181 ASN A O 1
ATOM 1351 N N . THR A 1 182 ? -43.775 -42.240 45.486 1.00 93.88 182 THR A N 1
ATOM 1352 C CA . THR A 1 182 ? -43.368 -41.554 46.715 1.00 93.88 182 THR A CA 1
ATOM 1353 C C . THR A 1 182 ? -41.868 -41.300 46.683 1.00 93.88 182 THR A C 1
ATOM 1355 O O . THR A 1 182 ? -41.076 -42.217 46.906 1.00 93.88 182 THR A O 1
ATOM 1358 N N . ARG A 1 183 ? -41.480 -40.062 46.377 1.00 94.75 183 ARG A N 1
ATOM 1359 C CA . ARG A 1 183 ? -40.086 -39.650 46.185 1.00 94.75 183 ARG A CA 1
ATOM 1360 C C . ARG A 1 183 ? -39.828 -38.244 46.703 1.00 94.75 183 ARG A C 1
ATOM 1362 O O . ARG A 1 183 ? -40.743 -37.425 46.784 1.00 94.75 183 ARG A O 1
ATOM 1369 N N . LEU A 1 184 ? -38.564 -37.975 46.978 1.00 95.38 184 LEU A N 1
ATOM 1370 C CA . LEU A 1 184 ? -38.005 -36.672 47.284 1.00 95.38 184 LEU A CA 1
ATOM 1371 C C . LEU A 1 184 ? -36.868 -36.416 46.292 1.00 95.38 184 LEU A C 1
ATOM 1373 O O . LEU A 1 184 ? -36.005 -37.272 46.124 1.00 95.38 184 LEU A O 1
ATOM 1377 N N . THR A 1 185 ? -36.866 -35.255 45.648 1.00 94.56 185 THR A N 1
ATOM 1378 C CA . THR A 1 185 ? -35.826 -34.807 44.718 1.00 94.56 185 THR A CA 1
ATOM 1379 C C . THR A 1 185 ? -35.337 -33.437 45.177 1.00 94.56 185 THR A C 1
ATOM 1381 O O . THR A 1 185 ? -36.143 -32.554 45.461 1.00 94.56 185 THR A O 1
ATOM 1384 N N . ALA A 1 186 ? -34.024 -33.244 45.252 1.00 92.75 186 ALA A N 1
ATOM 1385 C CA . ALA A 1 186 ? -33.397 -31.963 45.550 1.00 92.75 186 ALA A CA 1
ATOM 1386 C C . ALA A 1 186 ? -32.580 -31.497 44.343 1.00 92.75 186 ALA A C 1
ATOM 1388 O O . ALA A 1 186 ? -31.709 -32.222 43.862 1.00 92.75 186 ALA A O 1
ATOM 1389 N N . ILE A 1 187 ? -32.860 -30.285 43.867 1.00 89.12 187 ILE A N 1
ATOM 1390 C CA . ILE A 1 187 ? -32.172 -29.652 42.740 1.00 89.12 187 ILE A CA 1
ATOM 1391 C C . ILE A 1 187 ? -31.522 -28.369 43.254 1.00 89.12 187 ILE A C 1
ATOM 1393 O O . ILE A 1 187 ? -32.207 -27.448 43.704 1.00 89.12 187 ILE A O 1
ATOM 1397 N N . GLY A 1 188 ? -30.196 -28.314 43.216 1.00 76.94 188 GLY A N 1
ATOM 1398 C CA . GLY A 1 188 ? -29.415 -27.192 43.736 1.00 76.94 188 GLY A CA 1
ATOM 1399 C C . GLY A 1 188 ? -27.915 -27.459 43.633 1.00 76.94 188 GLY A C 1
ATOM 1400 O O . GLY A 1 188 ? -27.495 -28.434 43.017 1.00 76.94 188 GLY A O 1
ATOM 1401 N N . GLY A 1 189 ? -27.084 -26.573 44.183 1.00 60.94 189 GLY A N 1
ATOM 1402 C CA . GLY A 1 189 ? -25.622 -26.750 44.188 1.00 60.94 189 GLY A CA 1
ATOM 1403 C C . GLY A 1 189 ? -24.809 -25.741 43.370 1.00 60.94 189 GLY A C 1
ATOM 1404 O O . GLY A 1 189 ? -23.589 -25.866 43.327 1.00 60.94 189 GLY A O 1
ATOM 1405 N N . GLY A 1 190 ? -25.443 -24.719 42.789 1.00 54.66 190 GLY A N 1
ATOM 1406 C CA . GLY A 1 190 ? -24.767 -23.534 42.253 1.00 54.66 190 GLY A CA 1
ATOM 1407 C C . GLY A 1 190 ? -25.209 -22.304 43.034 1.00 54.66 190 GLY A C 1
ATOM 1408 O O . GLY A 1 190 ? -26.400 -22.004 43.049 1.00 54.66 190 GLY A O 1
ATOM 1409 N N . GLY A 1 191 ? -24.295 -21.625 43.728 1.00 50.94 191 GLY A N 1
ATOM 1410 C CA . GLY A 1 191 ? -24.615 -20.468 44.564 1.00 50.94 191 GLY A CA 1
ATOM 1411 C C . GLY A 1 191 ? -25.491 -19.446 43.835 1.00 50.94 191 GLY A C 1
ATOM 1412 O O . GLY A 1 191 ? -25.031 -18.848 42.877 1.00 50.94 191 GLY A O 1
ATOM 1413 N N . ALA A 1 192 ? -26.740 -19.299 44.291 1.00 44.72 192 ALA A N 1
ATOM 1414 C CA . ALA A 1 192 ? -27.721 -18.208 44.152 1.00 44.72 192 ALA A CA 1
ATOM 1415 C C . ALA A 1 192 ? -27.826 -17.341 42.865 1.00 44.72 192 ALA A C 1
ATOM 1417 O O . ALA A 1 192 ? -28.662 -16.440 42.856 1.00 44.72 192 ALA A O 1
ATOM 1418 N N . ALA A 1 193 ? -27.066 -17.555 41.789 1.00 46.72 193 ALA A N 1
ATOM 1419 C CA . ALA A 1 193 ? -26.952 -16.570 40.711 1.00 46.72 193 ALA A CA 1
ATOM 1420 C C . ALA A 1 193 ? -27.050 -17.111 39.281 1.00 46.72 193 ALA A C 1
ATOM 1422 O O . ALA A 1 193 ? -27.323 -16.303 38.401 1.00 46.72 193 ALA A O 1
ATOM 1423 N N . ASP A 1 194 ? -26.871 -18.408 39.007 1.00 47.50 194 ASP A N 1
ATOM 1424 C CA . ASP A 1 194 ? -26.798 -18.833 37.601 1.00 47.50 194 ASP A CA 1
ATOM 1425 C C . ASP A 1 194 ? -27.248 -20.281 37.356 1.00 47.50 194 ASP A C 1
ATOM 1427 O O . ASP A 1 194 ? -26.461 -21.178 37.073 1.00 47.50 194 ASP A O 1
ATOM 1431 N N . ILE A 1 195 ? -28.567 -20.503 37.374 1.00 49.75 195 ILE A N 1
ATOM 1432 C CA . ILE A 1 195 ? -29.178 -21.513 36.491 1.00 49.75 195 ILE A CA 1
ATOM 1433 C C . ILE A 1 195 ? -29.298 -20.854 35.108 1.00 49.75 195 ILE A C 1
ATOM 1435 O O . ILE A 1 195 ? -30.388 -20.556 34.627 1.00 49.75 195 ILE A O 1
ATOM 1439 N N . ARG A 1 196 ? -28.164 -20.545 34.478 1.00 49.19 196 ARG A N 1
ATOM 1440 C CA . ARG A 1 196 ? -28.122 -20.285 33.041 1.00 49.19 196 ARG A CA 1
ATOM 1441 C C . ARG A 1 196 ? -27.706 -21.589 32.402 1.00 49.19 196 ARG A C 1
ATOM 1443 O O . ARG A 1 196 ? -26.552 -21.999 32.512 1.00 49.19 196 ARG A O 1
ATOM 1450 N N . LEU A 1 197 ? -28.653 -22.256 31.738 1.00 51.28 197 LEU A N 1
ATOM 1451 C CA . LEU A 1 197 ? -28.264 -23.144 30.651 1.00 51.28 197 LEU A CA 1
ATOM 1452 C C . LEU A 1 197 ? -27.306 -22.336 29.776 1.00 51.28 197 LEU A C 1
ATOM 1454 O O . LEU A 1 197 ? -27.638 -21.215 29.392 1.00 51.28 197 LEU A O 1
ATOM 1458 N N . SER A 1 198 ? -26.111 -22.873 29.531 1.00 51.38 198 SER A N 1
ATOM 1459 C CA . SER A 1 198 ? -25.184 -22.295 28.565 1.00 51.38 198 SER A CA 1
ATOM 1460 C C . SER A 1 198 ? -25.984 -21.972 27.297 1.00 51.38 198 SER A C 1
ATOM 1462 O O . SER A 1 198 ? -26.653 -22.840 26.730 1.00 51.38 198 SER A O 1
ATOM 1464 N N . ASN A 1 199 ? -26.004 -20.687 26.945 1.00 53.06 199 ASN A N 1
ATOM 1465 C CA . ASN A 1 199 ? -26.812 -20.065 25.891 1.00 53.06 199 ASN A CA 1
ATOM 1466 C C . ASN A 1 199 ? -26.691 -20.744 24.508 1.00 53.06 199 ASN A C 1
ATOM 1468 O O . ASN A 1 199 ? -27.527 -20.518 23.636 1.00 53.06 199 ASN A O 1
ATOM 1472 N N . HIS A 1 200 ? -25.724 -21.643 24.318 1.00 52.66 200 HIS A N 1
ATOM 1473 C CA . HIS A 1 200 ? -25.521 -22.406 23.090 1.00 52.66 200 HIS A CA 1
ATOM 1474 C C . HIS A 1 200 ? -26.714 -23.299 22.689 1.00 52.66 200 HIS A C 1
ATOM 1476 O O . HIS A 1 200 ? -26.768 -23.748 21.547 1.00 52.66 200 HIS A O 1
ATOM 1482 N N . GLY A 1 201 ? -27.679 -23.557 23.585 1.00 48.72 201 GLY A N 1
ATOM 1483 C CA . GLY A 1 201 ? -28.864 -24.377 23.290 1.00 48.72 201 GLY A CA 1
ATOM 1484 C C . GLY A 1 201 ? -30.146 -23.620 22.915 1.00 48.72 201 GLY A C 1
ATOM 1485 O O . GLY A 1 201 ? -31.068 -24.244 22.392 1.00 48.72 201 GLY A O 1
ATOM 1486 N N . LEU A 1 202 ? -30.238 -22.311 23.183 1.00 57.47 202 LEU A N 1
ATOM 1487 C CA . LEU A 1 202 ? -31.503 -21.560 23.087 1.00 57.47 202 LEU A CA 1
ATOM 1488 C C . LEU A 1 202 ? -31.560 -20.542 21.940 1.00 57.47 202 LEU A C 1
ATOM 1490 O O . LEU A 1 202 ? -32.629 -19.992 21.705 1.00 57.47 202 LEU A O 1
ATOM 1494 N N . LEU A 1 203 ? -30.458 -20.285 21.217 1.00 57.28 203 LEU A N 1
ATOM 1495 C CA . LEU A 1 203 ? -30.343 -19.214 20.198 1.00 57.28 203 LEU A CA 1
ATOM 1496 C C . LEU A 1 203 ? -30.684 -17.792 20.709 1.00 57.28 203 LEU A C 1
ATOM 1498 O O . LEU A 1 203 ? -30.590 -16.822 19.956 1.00 57.28 203 LEU A O 1
ATOM 1502 N N . GLU A 1 204 ? -31.034 -17.636 21.983 1.00 56.00 204 GLU A N 1
ATOM 1503 C CA . GLU A 1 204 ? -31.183 -16.356 22.662 1.00 56.00 204 GLU A CA 1
ATOM 1504 C C . GLU A 1 204 ? -29.793 -15.914 23.136 1.00 56.00 204 GLU A C 1
ATOM 1506 O O . GLU A 1 204 ? -29.228 -16.500 24.056 1.00 56.00 204 GLU A O 1
ATOM 1511 N N . GLY A 1 205 ? -29.204 -14.930 22.449 1.00 53.16 205 GLY A N 1
ATOM 1512 C CA . GLY A 1 205 ? -27.819 -14.501 22.701 1.00 53.16 205 GLY A CA 1
ATOM 1513 C C . GLY A 1 205 ? -27.024 -14.072 21.467 1.00 53.16 205 GLY A C 1
ATOM 1514 O O . GLY A 1 205 ? -25.921 -13.572 21.617 1.00 53.16 205 GLY A O 1
ATOM 1515 N N . LEU A 1 206 ? -27.576 -14.156 20.246 1.00 54.56 206 LEU A N 1
ATOM 1516 C CA . LEU A 1 206 ? -26.877 -13.719 19.018 1.00 54.56 206 LEU A CA 1
ATOM 1517 C C . LEU A 1 206 ? -26.410 -12.244 19.030 1.00 54.56 206 LEU A C 1
ATOM 1519 O O . LEU A 1 206 ? -25.591 -11.850 18.200 1.00 54.56 206 LEU A O 1
ATOM 1523 N N . SER A 1 207 ? -26.938 -11.421 19.941 1.00 53.97 207 SER A N 1
ATOM 1524 C CA . SER A 1 207 ? -26.521 -10.031 20.153 1.00 53.97 207 SER A CA 1
ATOM 1525 C C . SER A 1 207 ? -25.613 -9.827 21.367 1.00 53.97 207 SER A C 1
ATOM 1527 O O . SER A 1 207 ? -25.174 -8.700 21.596 1.00 53.97 207 SER A O 1
ATOM 1529 N N . ASP A 1 208 ? -25.387 -10.855 22.183 1.00 59.06 208 ASP A N 1
ATOM 1530 C CA . ASP A 1 208 ? -24.503 -10.753 23.332 1.00 59.06 208 ASP A CA 1
ATOM 1531 C C . ASP A 1 208 ? -23.052 -10.972 22.876 1.00 59.06 208 ASP A C 1
ATOM 1533 O O . ASP A 1 208 ? -22.724 -11.784 22.014 1.00 59.06 208 ASP A O 1
ATOM 1537 N N . ILE A 1 209 ? -22.177 -10.096 23.354 1.00 53.56 209 ILE A N 1
ATOM 1538 C CA . ILE A 1 209 ? -20.793 -9.983 22.884 1.00 53.56 209 ILE A CA 1
ATOM 1539 C C . ILE A 1 209 ? -19.925 -11.082 23.534 1.00 53.56 209 ILE A C 1
ATOM 1541 O O . ILE A 1 209 ? -18.736 -11.183 23.249 1.00 53.56 209 ILE A O 1
ATOM 1545 N N . SER A 1 210 ? -20.477 -11.911 24.423 1.00 58.75 210 SER A N 1
ATOM 1546 C CA . SER A 1 210 ? -19.680 -12.747 25.318 1.00 58.75 210 SER A CA 1
ATOM 1547 C C . SER A 1 210 ? -19.145 -14.019 24.661 1.00 58.75 210 SER A C 1
ATOM 1549 O O . SER A 1 210 ? -18.099 -14.508 25.084 1.00 58.75 210 SER A O 1
ATOM 1551 N N . ASP A 1 211 ? -19.828 -14.569 23.662 1.00 57.38 211 ASP A N 1
ATOM 1552 C CA . ASP A 1 211 ? -19.510 -15.874 23.063 1.00 57.38 211 ASP A CA 1
ATOM 1553 C C . ASP A 1 211 ? -19.338 -15.839 21.534 1.00 57.38 211 ASP A C 1
ATOM 1555 O O . ASP A 1 211 ? -18.638 -16.681 20.969 1.00 57.38 211 ASP A O 1
ATOM 1559 N N . HIS A 1 212 ? -19.882 -14.825 20.857 1.00 58.59 212 HIS A N 1
ATOM 1560 C CA . HIS A 1 212 ? -19.784 -14.661 19.401 1.00 58.59 212 HIS A CA 1
ATOM 1561 C C . HIS A 1 212 ? -18.933 -13.463 18.940 1.00 58.59 212 HIS A C 1
ATOM 1563 O O . HIS A 1 212 ? -18.915 -13.129 17.749 1.00 58.59 212 HIS A O 1
ATOM 1569 N N . ALA A 1 213 ? -18.173 -12.830 19.841 1.00 55.78 213 ALA A N 1
ATOM 1570 C CA . ALA A 1 213 ? -17.256 -11.734 19.496 1.00 55.78 213 ALA A CA 1
ATOM 1571 C C . ALA A 1 213 ? -16.113 -12.139 18.544 1.00 55.78 213 ALA A C 1
ATOM 1573 O O . ALA A 1 213 ? -15.488 -11.269 17.942 1.00 55.78 213 ALA A O 1
ATOM 1574 N N . TYR A 1 214 ? -15.858 -13.439 18.367 1.00 59.53 214 TYR A N 1
ATOM 1575 C CA . TYR A 1 214 ? -14.762 -13.950 17.535 1.00 59.53 214 TYR A CA 1
ATOM 1576 C C . TYR A 1 214 ? -15.210 -14.560 16.200 1.00 59.53 214 TYR A C 1
ATOM 1578 O O . TYR A 1 214 ? -14.368 -14.993 15.416 1.00 59.53 214 TYR A O 1
ATOM 1586 N N . ALA A 1 215 ? -16.514 -14.591 15.908 1.00 61.56 215 ALA A N 1
ATOM 1587 C CA . ALA A 1 215 ? -17.012 -15.120 14.642 1.00 61.56 215 ALA A CA 1
ATOM 1588 C C . ALA A 1 215 ? -16.997 -14.035 13.551 1.00 61.56 215 ALA A C 1
ATOM 1590 O O . ALA A 1 215 ? -17.635 -12.986 13.700 1.00 61.56 215 ALA A O 1
ATOM 1591 N N . SER A 1 216 ? -16.287 -14.313 12.453 1.00 65.38 216 SER A N 1
ATOM 1592 C CA . SER A 1 216 ? -16.426 -13.601 11.177 1.00 65.38 216 SER A CA 1
ATOM 1593 C C . SER A 1 216 ? -17.587 -14.211 10.386 1.00 65.38 216 SER A C 1
ATOM 1595 O O . SER A 1 216 ? -17.801 -15.424 10.434 1.00 65.38 216 SER A O 1
ATOM 1597 N N . LEU A 1 217 ? -18.371 -13.378 9.701 1.00 66.31 217 LEU A N 1
ATOM 1598 C CA . LEU A 1 217 ? -19.511 -13.845 8.912 1.00 66.31 217 LEU A CA 1
ATOM 1599 C C . LEU A 1 217 ? -19.022 -14.447 7.591 1.00 66.31 217 LEU A C 1
ATOM 1601 O O . LEU A 1 217 ? -18.069 -13.955 6.992 1.00 66.31 217 LEU A O 1
ATOM 1605 N N . ILE A 1 218 ? -19.694 -15.502 7.121 1.00 67.19 218 ILE A N 1
ATOM 1606 C CA . ILE A 1 218 ? -19.330 -16.198 5.873 1.00 67.19 218 ILE A CA 1
ATOM 1607 C C . ILE A 1 218 ? -19.451 -15.300 4.631 1.00 67.19 218 ILE A C 1
ATOM 1609 O O . ILE A 1 218 ? -18.821 -15.564 3.614 1.00 67.19 218 ILE A O 1
ATOM 1613 N N . ASP A 1 219 ? -20.244 -14.230 4.722 1.00 72.69 219 ASP A N 1
ATOM 1614 C CA . ASP A 1 219 ? -20.403 -13.210 3.684 1.00 72.69 219 ASP A CA 1
ATOM 1615 C C . ASP A 1 219 ? -19.359 -12.080 3.775 1.00 72.69 219 ASP A C 1
ATOM 1617 O O . ASP A 1 219 ? -19.390 -11.145 2.977 1.00 72.69 219 ASP A O 1
ATOM 1621 N N . GLY A 1 220 ? -18.446 -12.142 4.751 1.00 65.94 220 GLY A N 1
ATOM 1622 C CA . GLY A 1 220 ? -17.397 -11.148 4.964 1.00 65.94 220 GLY A CA 1
ATOM 1623 C C . GLY A 1 220 ? -17.896 -9.774 5.420 1.00 65.94 220 GLY A C 1
ATOM 1624 O O . GLY A 1 220 ? -17.099 -8.841 5.495 1.00 65.94 220 GLY A O 1
ATOM 1625 N N . THR A 1 221 ? -19.182 -9.612 5.754 1.00 74.75 221 THR A N 1
ATOM 1626 C CA . THR A 1 221 ? -19.738 -8.308 6.170 1.00 74.75 221 THR A CA 1
ATOM 1627 C C . THR A 1 221 ? -19.259 -7.858 7.550 1.00 74.75 221 THR A C 1
ATOM 1629 O O . THR A 1 221 ? -19.406 -6.691 7.918 1.00 74.75 221 THR A O 1
ATOM 1632 N N . ARG A 1 222 ? -18.638 -8.764 8.311 1.00 70.31 222 ARG A N 1
ATOM 1633 C CA . ARG A 1 222 ? -17.983 -8.464 9.582 1.00 70.31 222 ARG A CA 1
ATOM 1634 C C . ARG A 1 222 ? -16.466 -8.491 9.407 1.00 70.31 222 ARG A C 1
ATOM 1636 O O . ARG A 1 222 ? -15.904 -9.487 8.960 1.00 70.31 222 ARG A O 1
ATOM 1643 N N . ALA A 1 223 ? -15.812 -7.403 9.809 1.00 67.56 223 ALA A N 1
ATOM 1644 C CA . ALA A 1 223 ? -14.357 -7.306 9.815 1.00 67.56 223 ALA A CA 1
ATOM 1645 C C . ALA A 1 223 ? -13.727 -8.315 10.790 1.00 67.56 223 ALA A C 1
ATOM 1647 O O . ALA A 1 223 ? -14.295 -8.623 11.842 1.00 67.56 223 ALA A O 1
ATOM 1648 N N . PHE A 1 224 ? -12.526 -8.791 10.461 1.00 70.38 224 PHE A N 1
ATOM 1649 C CA . PHE A 1 224 ? -11.718 -9.570 11.394 1.00 70.38 224 PHE A CA 1
ATOM 1650 C C . PHE A 1 224 ? -11.396 -8.729 12.631 1.00 70.38 224 PHE A C 1
ATOM 1652 O O . PHE A 1 224 ? -11.036 -7.558 12.529 1.00 70.38 224 PHE A O 1
ATOM 1659 N N . THR A 1 225 ? -11.501 -9.336 13.811 1.00 69.69 225 THR A N 1
ATOM 1660 C CA . THR A 1 225 ? -11.167 -8.685 15.087 1.00 69.69 225 THR A CA 1
ATOM 1661 C C . THR A 1 225 ? -9.659 -8.633 15.355 1.00 69.69 225 THR A C 1
ATOM 1663 O O . THR A 1 225 ? -9.231 -8.052 16.349 1.00 69.69 225 THR A O 1
ATOM 1666 N N . GLY A 1 226 ? -8.847 -9.198 14.454 1.00 72.44 226 GLY A N 1
ATOM 1667 C CA . GLY A 1 226 ? -7.389 -9.161 14.485 1.00 72.44 226 GLY A CA 1
ATOM 1668 C C . GLY A 1 226 ? -6.781 -9.156 13.081 1.00 72.44 226 GLY A C 1
ATOM 1669 O O . GLY A 1 226 ? -7.472 -9.362 12.082 1.00 72.44 226 GLY A O 1
ATOM 1670 N N . VAL A 1 227 ? -5.471 -8.913 13.011 1.00 70.50 227 VAL A N 1
ATOM 1671 C CA . VAL A 1 227 ? -4.711 -8.933 11.754 1.00 70.50 227 VAL A CA 1
ATOM 1672 C C . VAL A 1 227 ? -4.574 -10.372 11.261 1.00 70.50 227 VAL A C 1
ATOM 1674 O O . VAL A 1 227 ? -4.115 -11.246 11.995 1.00 70.50 227 VAL A O 1
ATOM 1677 N N . VAL A 1 228 ? -4.945 -10.610 10.003 1.00 70.06 228 VAL A N 1
ATOM 1678 C CA . VAL A 1 228 ? -4.714 -11.887 9.319 1.00 70.06 228 VAL A CA 1
ATOM 1679 C C . VAL A 1 228 ? -3.293 -11.867 8.747 1.00 70.06 228 VAL A C 1
ATOM 1681 O O . VAL A 1 228 ? -2.995 -11.062 7.868 1.00 70.06 228 VAL A O 1
ATOM 1684 N N . ALA A 1 229 ? -2.409 -12.725 9.260 1.00 67.94 229 ALA A N 1
ATOM 1685 C CA . ALA A 1 229 ? -1.003 -12.818 8.854 1.00 67.94 229 ALA A CA 1
ATOM 1686 C C . ALA A 1 229 ? -0.640 -14.245 8.407 1.00 67.94 229 ALA A C 1
ATOM 1688 O O . ALA A 1 229 ? -1.309 -15.206 8.781 1.00 67.94 229 ALA A O 1
ATOM 1689 N N . GLY A 1 230 ? 0.437 -14.384 7.624 1.00 64.88 230 GLY A N 1
ATOM 1690 C CA . GLY A 1 230 ? 1.032 -15.683 7.279 1.00 64.88 230 GLY A CA 1
ATOM 1691 C C . GLY A 1 230 ? 0.256 -16.539 6.270 1.00 64.88 230 GLY A C 1
ATOM 1692 O O . GLY A 1 230 ? 0.559 -17.722 6.133 1.00 64.88 230 GLY A O 1
ATOM 1693 N N . ILE A 1 231 ? -0.736 -15.979 5.571 1.00 70.94 231 ILE A N 1
ATOM 1694 C CA . ILE A 1 231 ? -1.473 -16.710 4.534 1.00 70.94 231 ILE A CA 1
ATOM 1695 C C . ILE A 1 231 ? -0.790 -16.508 3.179 1.00 70.94 231 ILE A C 1
ATOM 1697 O O . ILE A 1 231 ? -0.798 -15.403 2.642 1.00 70.94 231 ILE A O 1
ATOM 1701 N N . PHE A 1 232 ? -0.258 -17.597 2.622 1.00 75.19 232 PHE A N 1
ATOM 1702 C CA . PHE A 1 232 ? 0.058 -17.726 1.199 1.00 75.19 232 PHE A CA 1
ATOM 1703 C C . PHE A 1 232 ? -1.131 -18.428 0.519 1.00 75.19 232 PHE A C 1
ATOM 1705 O O . PHE A 1 232 ? -1.364 -19.611 0.787 1.00 75.19 232 PHE A O 1
ATOM 1712 N N . PRO A 1 233 ? -1.940 -17.727 -0.296 1.00 81.00 233 PRO A N 1
ATOM 1713 C CA . PRO A 1 233 ? -3.050 -18.326 -1.029 1.00 81.00 233 PRO A CA 1
ATOM 1714 C C . PRO A 1 233 ? -2.588 -19.508 -1.890 1.00 81.00 233 PRO A C 1
ATOM 1716 O O . PRO A 1 233 ? -1.644 -19.383 -2.663 1.00 81.00 233 PRO A O 1
ATOM 1719 N N . THR A 1 234 ? -3.267 -20.649 -1.772 1.00 82.62 234 THR A N 1
ATOM 1720 C CA . THR A 1 234 ? -3.060 -21.834 -2.628 1.00 82.62 234 THR A CA 1
ATOM 1721 C C . THR A 1 234 ? -4.329 -22.215 -3.386 1.00 82.62 234 THR A C 1
ATOM 1723 O O . THR A 1 234 ? -4.243 -22.863 -4.421 1.00 82.62 234 THR A O 1
ATOM 1726 N N . GLU A 1 235 ? -5.500 -21.799 -2.895 1.00 77.81 235 GLU A N 1
ATOM 1727 C CA . GLU A 1 235 ? -6.805 -21.996 -3.531 1.00 77.81 235 GLU A CA 1
ATOM 1728 C C . GLU A 1 235 ? -7.437 -20.643 -3.868 1.00 77.81 235 GLU A C 1
ATOM 1730 O O . GLU A 1 235 ? -7.194 -19.645 -3.186 1.00 77.81 235 GLU A O 1
ATOM 1735 N N . HIS A 1 236 ? -8.315 -20.610 -4.874 1.00 71.50 236 HIS A N 1
ATOM 1736 C CA . HIS A 1 236 ? -8.948 -19.369 -5.349 1.00 71.50 236 HIS A CA 1
ATOM 1737 C C . HIS A 1 236 ? -9.797 -18.649 -4.285 1.00 71.50 236 HIS A C 1
ATOM 1739 O O . HIS A 1 236 ? -10.064 -17.459 -4.413 1.00 71.50 236 HIS A O 1
ATOM 1745 N N . ALA A 1 237 ? -10.252 -19.370 -3.258 1.00 76.25 237 ALA A N 1
ATOM 1746 C CA . ALA A 1 237 ? -11.077 -18.834 -2.178 1.00 76.25 237 ALA A CA 1
ATOM 1747 C C . ALA A 1 237 ? -10.257 -18.360 -0.963 1.00 76.25 237 ALA A C 1
ATOM 1749 O O . ALA A 1 237 ? -10.834 -17.891 0.018 1.00 76.25 237 ALA A O 1
ATOM 1750 N N . HIS A 1 238 ? -8.927 -18.501 -0.984 1.00 81.56 238 HIS A N 1
ATOM 1751 C CA . HIS A 1 238 ? -8.089 -18.027 0.114 1.00 81.56 238 HIS A CA 1
ATOM 1752 C C . HIS A 1 238 ? -8.053 -16.498 0.157 1.00 81.56 238 HIS A C 1
ATOM 1754 O O . HIS A 1 238 ? -7.967 -15.822 -0.866 1.00 81.56 238 HIS A O 1
ATOM 1760 N N . LEU A 1 239 ? -8.061 -15.953 1.372 1.00 76.88 239 LEU A N 1
ATOM 1761 C CA . LEU A 1 239 ? -7.751 -14.547 1.601 1.00 76.88 239 LEU A CA 1
ATOM 1762 C C . LEU A 1 239 ? -6.266 -14.315 1.315 1.00 76.88 239 LEU A C 1
ATOM 1764 O O . LEU A 1 239 ? -5.424 -15.105 1.739 1.00 76.88 239 LEU A O 1
ATOM 1768 N N . ALA A 1 240 ? -5.946 -13.223 0.633 1.00 76.94 240 ALA A N 1
ATOM 1769 C CA . ALA A 1 240 ? -4.573 -12.806 0.396 1.00 76.94 240 ALA A CA 1
ATOM 1770 C C . ALA A 1 240 ? -4.179 -11.695 1.374 1.00 76.94 240 ALA A C 1
ATOM 1772 O O . ALA A 1 240 ? -4.957 -10.769 1.619 1.00 76.94 240 ALA A O 1
ATOM 1773 N N . THR A 1 241 ? -2.966 -11.765 1.925 1.00 79.38 241 THR A N 1
ATOM 1774 C CA . THR A 1 241 ? -2.390 -10.619 2.636 1.00 79.38 241 THR A CA 1
ATOM 1775 C C . THR A 1 241 ? -2.029 -9.529 1.627 1.00 79.38 241 THR A C 1
ATOM 1777 O O . THR A 1 241 ? -1.747 -9.819 0.464 1.00 79.38 241 THR A O 1
ATOM 1780 N N . LYS A 1 242 ? -2.008 -8.262 2.060 1.00 70.94 242 LYS A N 1
ATOM 1781 C CA . LYS A 1 242 ? -1.545 -7.164 1.198 1.00 70.94 242 LYS A CA 1
ATOM 1782 C C . LYS A 1 242 ? -0.127 -7.429 0.681 1.00 70.94 242 LYS A C 1
ATOM 1784 O O . LYS A 1 242 ? 0.120 -7.253 -0.498 1.00 70.94 242 LYS A O 1
ATOM 1789 N N . GLU A 1 243 ? 0.757 -7.914 1.549 1.00 70.44 243 GLU A N 1
ATOM 1790 C CA . GLU A 1 243 ? 2.127 -8.299 1.194 1.00 70.44 243 GLU A CA 1
ATOM 1791 C C . GLU A 1 243 ? 2.165 -9.360 0.085 1.00 70.44 243 GLU A C 1
ATOM 1793 O O . GLU A 1 243 ? 2.931 -9.218 -0.861 1.00 70.44 243 GLU A O 1
ATOM 1798 N N . TYR A 1 244 ? 1.294 -10.376 0.146 1.00 75.50 244 TYR A N 1
ATOM 1799 C CA . TYR A 1 244 ? 1.177 -11.354 -0.934 1.00 75.50 244 TYR A CA 1
ATOM 1800 C C . TYR A 1 244 ? 0.686 -10.707 -2.230 1.00 75.50 244 TYR A C 1
ATOM 1802 O O . TYR A 1 244 ? 1.238 -10.988 -3.283 1.00 75.50 244 TYR A O 1
ATOM 1810 N N . VAL A 1 245 ? -0.333 -9.842 -2.173 1.00 74.88 245 VAL A N 1
ATOM 1811 C CA . VAL A 1 245 ? -0.853 -9.158 -3.370 1.00 74.88 245 VAL A CA 1
ATOM 1812 C C . VAL A 1 245 ? 0.211 -8.257 -3.992 1.00 74.88 245 VAL A C 1
ATOM 1814 O O . VAL A 1 245 ? 0.390 -8.291 -5.203 1.00 74.88 245 VAL A O 1
ATOM 1817 N N . ASP A 1 246 ? 0.935 -7.493 -3.179 1.00 62.34 246 ASP A N 1
ATOM 1818 C CA . ASP A 1 246 ? 2.019 -6.638 -3.654 1.00 62.34 246 ASP A CA 1
ATOM 1819 C C . ASP A 1 246 ? 3.130 -7.493 -4.290 1.00 62.34 246 ASP A C 1
ATOM 1821 O O . ASP A 1 246 ? 3.561 -7.207 -5.396 1.00 62.34 246 ASP A O 1
ATOM 1825 N N . SER A 1 247 ? 3.530 -8.599 -3.656 1.00 63.62 247 SER A N 1
ATOM 1826 C CA . SER A 1 247 ? 4.574 -9.478 -4.195 1.00 63.62 247 SER A CA 1
ATOM 1827 C C . SER A 1 247 ? 4.139 -10.307 -5.409 1.00 63.62 247 SER A C 1
ATOM 1829 O O . SER A 1 247 ? 4.999 -10.717 -6.178 1.00 63.62 247 SER A O 1
ATOM 1831 N N . ALA A 1 248 ? 2.849 -10.621 -5.559 1.00 65.00 248 ALA A N 1
ATOM 1832 C CA . ALA A 1 248 ? 2.343 -11.488 -6.626 1.00 65.00 248 ALA A CA 1
ATOM 1833 C C . ALA A 1 248 ? 1.946 -10.721 -7.897 1.00 65.00 248 ALA A C 1
ATOM 1835 O O . ALA A 1 248 ? 1.756 -11.332 -8.951 1.00 65.00 248 ALA A O 1
ATOM 1836 N N . ILE A 1 249 ? 1.776 -9.397 -7.817 1.00 68.25 249 ILE A N 1
ATOM 1837 C CA . ILE A 1 249 ? 1.535 -8.565 -8.996 1.00 68.25 249 ILE A CA 1
ATOM 1838 C C . ILE A 1 249 ? 2.893 -8.230 -9.619 1.00 68.25 249 ILE A C 1
ATOM 1840 O O . ILE A 1 249 ? 3.573 -7.300 -9.192 1.00 68.25 249 ILE A O 1
ATOM 1844 N N . HIS A 1 250 ? 3.269 -8.984 -10.651 1.00 65.81 250 HIS A N 1
ATOM 1845 C CA . HIS A 1 250 ? 4.440 -8.675 -11.471 1.00 65.81 250 HIS A CA 1
ATOM 1846 C C . HIS A 1 250 ? 4.157 -7.472 -12.375 1.00 65.81 250 HIS A C 1
ATOM 1848 O O . HIS A 1 250 ? 3.086 -7.371 -12.987 1.00 65.81 250 HIS A O 1
ATOM 1854 N N . PHE A 1 251 ? 5.133 -6.578 -12.488 1.00 77.19 251 PHE A N 1
ATOM 1855 C CA . PHE A 1 251 ? 5.105 -5.460 -13.422 1.00 77.19 251 PHE A CA 1
ATOM 1856 C C . PHE A 1 251 ? 6.039 -5.759 -14.594 1.00 77.19 251 PHE A C 1
ATOM 1858 O O . PHE A 1 251 ? 7.028 -6.472 -14.455 1.00 77.19 251 PHE A O 1
ATOM 1865 N N . ILE A 1 252 ? 5.715 -5.226 -15.769 1.00 87.25 252 ILE A N 1
ATOM 1866 C CA . ILE A 1 252 ? 6.640 -5.204 -16.903 1.00 87.25 252 ILE A CA 1
ATOM 1867 C C . ILE A 1 252 ? 7.138 -3.773 -17.016 1.00 87.25 252 ILE A C 1
ATOM 1869 O O . ILE A 1 252 ? 6.331 -2.854 -17.167 1.00 87.25 252 ILE A O 1
ATOM 1873 N N . GLU A 1 253 ? 8.449 -3.596 -16.923 1.00 90.50 253 GLU A N 1
ATOM 1874 C CA . GLU A 1 253 ? 9.096 -2.304 -17.106 1.00 90.50 253 GLU A CA 1
ATOM 1875 C C . GLU A 1 253 ? 9.718 -2.215 -18.499 1.00 90.50 253 GLU A C 1
ATOM 1877 O O . GLU A 1 253 ? 10.391 -3.144 -18.956 1.00 90.50 253 GLU A O 1
ATOM 1882 N N . ASP A 1 254 ? 9.472 -1.087 -19.167 1.00 93.81 254 ASP A N 1
ATOM 1883 C CA . ASP A 1 254 ? 9.967 -0.786 -20.506 1.00 93.81 254 ASP A CA 1
ATOM 1884 C C . ASP A 1 254 ? 11.173 0.156 -20.428 1.00 93.81 254 ASP A C 1
ATOM 1886 O O . ASP A 1 254 ? 11.053 1.304 -20.011 1.00 93.81 254 ASP A O 1
ATOM 1890 N N . TYR A 1 255 ? 12.325 -0.303 -20.912 1.00 95.75 255 TYR A N 1
ATOM 1891 C CA . TYR A 1 255 ? 13.532 0.500 -21.076 1.00 95.75 255 TYR A CA 1
ATOM 1892 C C . TYR A 1 255 ? 13.728 0.899 -22.542 1.00 95.75 255 TYR A C 1
ATOM 1894 O O . TYR A 1 255 ? 14.104 0.080 -23.384 1.00 95.75 255 TYR A O 1
ATOM 1902 N N . PHE A 1 256 ? 13.508 2.172 -22.856 1.00 96.62 256 PHE A N 1
ATOM 1903 C CA . PHE A 1 256 ? 13.653 2.751 -24.190 1.00 96.62 256 PHE A CA 1
ATOM 1904 C C . PHE A 1 256 ? 15.116 3.064 -24.501 1.00 96.62 256 PHE A C 1
ATOM 1906 O O . PHE A 1 256 ? 15.798 3.737 -23.723 1.00 96.62 256 PHE A O 1
ATOM 1913 N N . PHE A 1 257 ? 15.602 2.600 -25.653 1.00 96.44 257 PHE A N 1
ATOM 1914 C CA . PHE A 1 257 ? 16.959 2.889 -26.120 1.00 96.44 257 PHE A CA 1
ATOM 1915 C C . PHE A 1 257 ? 17.072 4.341 -26.598 1.00 96.44 257 PHE A C 1
ATOM 1917 O O . PHE A 1 257 ? 16.146 4.864 -27.216 1.00 96.44 257 PHE A O 1
ATOM 1924 N N . ASN A 1 258 ? 18.212 4.987 -26.348 1.00 93.88 258 ASN A N 1
ATOM 1925 C CA . ASN A 1 258 ? 18.497 6.330 -26.859 1.00 93.88 258 ASN A CA 1
ATOM 1926 C C . ASN A 1 258 ? 19.973 6.498 -27.233 1.00 93.88 258 ASN A C 1
ATOM 1928 O O . ASN A 1 258 ? 20.809 5.651 -26.921 1.00 93.88 258 ASN A O 1
ATOM 1932 N N . ASN A 1 259 ? 20.301 7.593 -27.919 1.00 93.19 259 ASN A N 1
ATOM 1933 C CA . ASN A 1 259 ? 21.657 7.862 -28.413 1.00 93.19 259 ASN A CA 1
ATOM 1934 C C . ASN A 1 259 ? 22.595 8.561 -27.410 1.00 93.19 259 ASN A C 1
ATOM 1936 O O . ASN A 1 259 ? 23.730 8.899 -27.759 1.00 93.19 259 ASN A O 1
ATOM 1940 N N . THR A 1 260 ? 22.157 8.781 -26.170 1.00 92.88 260 THR A N 1
ATOM 1941 C CA . THR A 1 260 ? 22.980 9.419 -25.144 1.00 92.88 260 THR A CA 1
ATOM 1942 C C . THR A 1 260 ? 23.993 8.418 -24.604 1.00 92.88 260 THR A C 1
ATOM 1944 O O . THR A 1 260 ? 23.656 7.283 -24.269 1.00 92.88 260 THR A O 1
ATOM 1947 N N . ALA A 1 261 ? 25.253 8.836 -24.484 1.00 91.38 261 ALA A N 1
ATOM 1948 C CA . ALA A 1 261 ? 26.283 8.009 -23.869 1.00 91.38 261 ALA A CA 1
ATOM 1949 C C . ALA A 1 261 ? 25.933 7.705 -22.402 1.00 91.38 261 ALA A C 1
ATOM 1951 O O . ALA A 1 261 ? 25.535 8.590 -21.636 1.00 91.38 261 ALA A O 1
ATOM 1952 N N . SER A 1 262 ? 26.101 6.447 -21.996 1.00 88.50 262 SER A N 1
ATOM 1953 C CA . SER A 1 262 ? 25.968 6.059 -20.593 1.00 88.50 262 SER A CA 1
ATOM 1954 C C . SER A 1 262 ? 27.092 6.676 -19.750 1.00 88.50 262 SER A C 1
ATOM 1956 O O . SER A 1 262 ? 28.142 7.068 -20.255 1.00 88.50 262 SER A O 1
ATOM 1958 N N . SER A 1 263 ? 26.906 6.728 -18.428 1.00 80.12 263 SER A N 1
ATOM 1959 C CA . SER A 1 263 ? 27.956 7.161 -17.492 1.00 80.12 263 SER A CA 1
ATOM 1960 C C . SER A 1 263 ? 29.185 6.237 -17.491 1.00 80.12 263 SER A C 1
ATOM 1962 O O . SER A 1 263 ? 30.201 6.564 -16.879 1.00 80.12 263 SER A O 1
ATOM 1964 N N . TYR A 1 264 ? 29.100 5.069 -18.133 1.00 75.06 264 TYR A N 1
ATOM 1965 C CA . TYR A 1 264 ? 30.263 4.248 -18.441 1.00 75.06 264 TYR A CA 1
ATOM 1966 C C . TYR A 1 264 ? 30.972 4.792 -19.679 1.00 75.06 264 TYR A C 1
ATOM 1968 O O . TYR A 1 264 ? 30.402 4.847 -20.765 1.00 75.06 264 TYR A O 1
ATOM 1976 N N . SER A 1 265 ? 32.243 5.157 -19.514 1.00 61.50 265 SER A N 1
ATOM 1977 C CA . SER A 1 265 ? 33.100 5.535 -20.637 1.00 61.50 265 SER A CA 1
ATOM 1978 C C . SER A 1 265 ? 33.147 4.412 -21.684 1.00 61.50 265 SER A C 1
ATOM 1980 O O . SER A 1 265 ? 33.354 3.249 -21.331 1.00 61.50 265 SER A O 1
ATOM 1982 N N . GLY A 1 266 ? 32.983 4.751 -22.966 1.00 69.94 266 GLY A N 1
ATOM 1983 C CA . GLY A 1 266 ? 33.164 3.822 -24.085 1.00 69.94 266 GLY A CA 1
ATOM 1984 C C . GLY A 1 266 ? 31.890 3.512 -24.878 1.00 69.94 266 GLY A C 1
ATOM 1985 O O . GLY A 1 266 ? 31.270 4.409 -25.435 1.00 69.94 266 GLY A O 1
ATOM 1986 N N . ILE A 1 267 ? 31.571 2.220 -25.000 1.00 81.38 267 ILE A N 1
ATOM 1987 C CA . ILE A 1 267 ? 30.692 1.620 -26.028 1.00 81.38 267 ILE A CA 1
ATOM 1988 C C . ILE A 1 267 ? 29.221 1.438 -25.607 1.00 81.38 267 ILE A C 1
ATOM 1990 O O . ILE A 1 267 ? 28.519 0.622 -26.208 1.00 81.38 267 ILE A O 1
ATOM 1994 N N . TYR A 1 268 ? 28.776 2.125 -24.550 1.00 92.06 268 TYR A N 1
ATOM 1995 C CA . TYR A 1 268 ? 27.433 1.967 -23.983 1.00 92.06 268 TYR A CA 1
ATOM 1996 C C . TYR A 1 268 ? 26.591 3.222 -24.176 1.00 92.06 268 TYR A C 1
ATOM 1998 O O . TYR A 1 268 ? 26.994 4.326 -23.801 1.00 92.06 268 TYR A O 1
ATOM 2006 N N . PHE A 1 269 ? 25.383 3.019 -24.677 1.00 94.81 269 PHE A N 1
ATOM 2007 C CA . PHE A 1 269 ? 24.331 4.021 -24.720 1.00 94.81 269 PHE A CA 1
ATOM 2008 C C . PHE A 1 269 ? 23.377 3.848 -23.536 1.00 94.81 269 PHE A C 1
ATOM 2010 O O . PHE A 1 269 ? 23.401 2.824 -22.846 1.00 94.81 269 PHE A O 1
ATOM 2017 N N . LYS A 1 270 ? 22.560 4.859 -23.254 1.00 94.31 270 LYS A N 1
ATOM 2018 C CA . LYS A 1 270 ? 21.560 4.775 -22.192 1.00 94.31 270 LYS A CA 1
ATOM 2019 C C . LYS A 1 270 ? 20.310 4.036 -22.664 1.00 94.31 270 LYS A C 1
ATOM 2021 O O . LYS A 1 270 ? 19.906 4.134 -23.822 1.00 94.31 270 LYS A O 1
ATOM 2026 N N . MET A 1 271 ? 19.676 3.347 -21.724 1.00 95.06 271 MET A N 1
ATOM 2027 C CA . MET A 1 271 ? 18.267 2.979 -21.809 1.00 95.06 271 MET A CA 1
ATOM 2028 C C . MET A 1 271 ? 17.533 3.495 -20.574 1.00 95.06 271 MET A C 1
ATOM 2030 O O . MET A 1 271 ? 18.059 3.393 -19.465 1.00 95.06 271 MET A O 1
ATOM 2034 N N . LEU A 1 272 ? 16.367 4.100 -20.780 1.00 93.12 272 LEU A N 1
ATOM 2035 C CA . LEU A 1 272 ? 15.607 4.810 -19.747 1.00 93.12 272 LEU A CA 1
ATOM 2036 C C . LEU A 1 272 ? 14.206 4.217 -19.619 1.00 93.12 272 LEU A C 1
ATOM 2038 O O . LEU A 1 272 ? 13.650 3.754 -20.606 1.00 93.12 272 LEU A O 1
ATOM 2042 N N . ASP A 1 273 ? 13.640 4.277 -18.420 1.00 91.31 273 ASP A N 1
ATOM 2043 C CA . ASP A 1 273 ? 12.272 3.838 -18.085 1.00 91.31 273 ASP A CA 1
ATOM 2044 C C . ASP A 1 273 ? 11.166 4.676 -18.759 1.00 91.31 273 ASP A C 1
ATOM 2046 O O . ASP A 1 273 ? 9.974 4.377 -18.689 1.00 91.31 273 ASP A O 1
ATOM 2050 N N . THR A 1 274 ? 11.562 5.763 -19.417 1.00 89.12 274 THR A N 1
ATOM 2051 C CA . THR A 1 274 ? 10.686 6.720 -20.075 1.00 89.12 274 THR A CA 1
ATOM 2052 C C . THR A 1 274 ? 11.248 7.085 -21.449 1.00 89.12 274 THR A C 1
ATOM 2054 O O . THR A 1 274 ? 12.461 7.263 -21.608 1.00 89.12 274 THR A O 1
ATOM 2057 N N . PRO A 1 275 ? 10.393 7.203 -22.482 1.00 88.19 275 PRO A N 1
ATOM 2058 C CA . PRO A 1 275 ? 10.839 7.652 -23.791 1.00 88.19 275 PRO A CA 1
ATOM 2059 C C . PRO A 1 275 ? 11.273 9.121 -23.713 1.00 88.19 275 PRO A C 1
ATOM 2061 O O . PRO A 1 275 ? 10.594 9.948 -23.108 1.00 88.19 275 PRO A O 1
ATOM 2064 N N . THR A 1 276 ? 12.385 9.462 -24.367 1.00 87.38 276 THR A N 1
ATOM 2065 C CA . THR A 1 276 ? 12.965 10.819 -24.353 1.00 87.38 276 THR A CA 1
ATOM 2066 C C . THR A 1 276 ? 12.083 11.853 -25.060 1.00 87.38 276 THR A C 1
ATOM 2068 O O . THR A 1 276 ? 12.151 13.039 -24.753 1.00 87.38 276 THR A O 1
ATOM 2071 N N . GLY A 1 277 ? 11.244 11.414 -26.006 1.00 86.75 277 GLY A N 1
ATOM 2072 C CA . GLY A 1 277 ? 10.461 12.296 -26.879 1.00 86.75 277 GLY A CA 1
ATOM 2073 C C . GLY A 1 277 ? 11.287 12.966 -27.983 1.00 86.75 277 GLY A C 1
ATOM 2074 O O . GLY A 1 277 ? 10.755 13.788 -28.729 1.00 86.75 277 GLY A O 1
ATOM 2075 N N . GLU A 1 278 ? 12.566 12.610 -28.099 1.00 91.50 278 GLU A N 1
ATOM 2076 C CA . GLU A 1 278 ? 13.486 13.145 -29.098 1.00 91.50 278 GLU A CA 1
ATOM 2077 C C . GLU A 1 278 ? 13.251 12.534 -30.491 1.00 91.50 278 GLU A C 1
ATOM 2079 O O . GLU A 1 278 ? 12.528 11.545 -30.672 1.00 91.50 278 GLU A O 1
ATOM 2084 N N . ALA A 1 279 ? 13.867 13.152 -31.503 1.00 92.69 279 ALA A N 1
ATOM 2085 C CA . ALA A 1 279 ? 13.844 12.645 -32.871 1.00 92.69 279 ALA A CA 1
ATOM 2086 C C . ALA A 1 279 ? 14.542 11.277 -32.983 1.00 92.69 279 ALA A C 1
ATOM 2088 O O . ALA A 1 279 ? 15.457 10.971 -32.223 1.00 92.69 279 ALA A O 1
ATOM 2089 N N . GLU A 1 280 ? 14.129 10.477 -33.970 1.00 95.31 280 GLU A N 1
ATOM 2090 C CA . GLU A 1 280 ? 14.689 9.144 -34.214 1.00 95.31 280 GLU A CA 1
ATOM 2091 C C . GLU A 1 280 ? 16.216 9.184 -34.382 1.00 95.31 280 GLU A C 1
ATOM 2093 O O . GLU A 1 280 ? 16.764 9.971 -35.161 1.00 95.31 280 GLU A O 1
ATOM 2098 N N . SER A 1 281 ? 16.894 8.293 -33.667 1.00 94.88 281 SER A N 1
ATOM 2099 C CA . SER A 1 281 ? 18.323 8.057 -33.751 1.00 94.88 281 SER A CA 1
ATOM 2100 C C . SER A 1 281 ? 18.627 6.779 -34.535 1.00 94.88 281 SER A C 1
ATOM 2102 O O . SER A 1 281 ? 17.879 5.803 -34.522 1.00 94.88 281 SER A O 1
ATOM 2104 N N . THR A 1 282 ? 19.748 6.788 -35.262 1.00 95.50 282 THR A N 1
ATOM 2105 C CA . THR A 1 282 ? 20.236 5.635 -36.031 1.00 95.50 282 THR A CA 1
ATOM 2106 C C . THR A 1 282 ? 21.622 5.244 -35.540 1.00 95.50 282 THR A C 1
ATOM 2108 O O . THR A 1 282 ? 22.552 6.052 -35.566 1.00 95.50 282 THR A O 1
ATOM 2111 N N . PHE A 1 283 ? 21.773 3.989 -35.132 1.00 94.94 283 PHE A N 1
ATOM 2112 C CA . PHE A 1 283 ? 23.047 3.391 -34.751 1.00 94.94 283 PHE A CA 1
ATOM 2113 C C . PHE A 1 283 ? 23.541 2.524 -35.895 1.00 94.94 283 PHE A C 1
ATOM 2115 O O . PHE A 1 283 ? 22.788 1.705 -36.413 1.00 94.94 283 PHE A O 1
ATOM 2122 N N . GLN A 1 284 ? 24.807 2.674 -36.273 1.00 95.31 284 GLN A N 1
ATOM 2123 C CA . GLN A 1 284 ? 25.397 1.946 -37.390 1.00 95.31 284 GLN A CA 1
ATOM 2124 C C . GLN A 1 284 ? 26.576 1.098 -36.911 1.00 95.31 284 GLN A C 1
ATOM 2126 O O . GLN A 1 284 ? 27.478 1.600 -36.237 1.00 95.31 284 GLN A O 1
ATOM 2131 N N . SER A 1 285 ? 26.584 -0.187 -37.264 1.00 94.88 285 SER A N 1
ATOM 2132 C CA . SER A 1 285 ? 27.693 -1.084 -36.946 1.00 94.88 285 SER A CA 1
ATOM 2133 C C . SER A 1 285 ? 28.927 -0.797 -37.813 1.00 94.88 285 SER A C 1
ATOM 2135 O O . SER A 1 285 ? 28.861 -0.151 -38.863 1.00 94.88 285 SER A O 1
ATOM 2137 N N . GLY A 1 286 ? 30.067 -1.371 -37.420 1.00 92.31 286 GLY A N 1
ATOM 2138 C CA . GLY A 1 286 ? 31.180 -1.572 -38.347 1.00 92.31 286 GLY A CA 1
ATOM 2139 C C . GLY A 1 286 ? 30.811 -2.538 -39.484 1.00 92.31 286 GLY A C 1
ATOM 2140 O O . GLY A 1 286 ? 29.750 -3.161 -39.478 1.00 92.31 286 GLY A O 1
ATOM 2141 N N . SER A 1 287 ? 31.706 -2.682 -40.463 1.00 93.25 287 SER A N 1
ATOM 2142 C CA . SER A 1 287 ? 31.574 -3.691 -41.521 1.00 93.25 287 SER A CA 1
ATOM 2143 C C . SER A 1 287 ? 31.787 -5.093 -40.939 1.00 93.25 287 SER A C 1
ATOM 2145 O O . SER A 1 287 ? 32.918 -5.440 -40.603 1.00 93.25 287 SER A O 1
ATOM 2147 N N . LEU A 1 288 ? 30.740 -5.910 -40.907 1.00 94.62 288 LEU A N 1
ATOM 2148 C CA . LEU A 1 288 ? 30.751 -7.268 -40.364 1.00 94.62 288 LEU A CA 1
ATOM 2149 C C . LEU A 1 288 ? 31.079 -8.300 -41.448 1.00 94.62 288 LEU A C 1
ATOM 2151 O O . LEU A 1 288 ? 30.517 -8.262 -42.550 1.00 94.62 288 LEU A O 1
ATOM 2155 N N . GLY A 1 289 ? 32.017 -9.195 -41.136 1.00 93.56 289 GLY A N 1
ATOM 2156 C CA . GLY A 1 289 ? 32.375 -10.348 -41.967 1.00 93.56 289 GLY A CA 1
ATOM 2157 C C . GLY A 1 289 ? 31.485 -11.553 -41.667 1.00 93.56 289 GLY A C 1
ATOM 2158 O O . GLY A 1 289 ? 30.479 -11.418 -40.986 1.00 93.56 289 GLY A O 1
ATOM 2159 N N . GLU A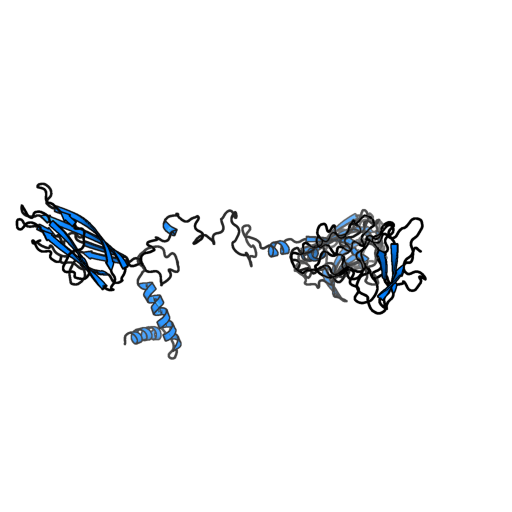 1 290 ? 31.852 -12.729 -42.168 1.00 95.38 290 GLU A N 1
ATOM 2160 C CA . GLU A 1 290 ? 31.241 -13.993 -41.730 1.00 95.38 290 GLU A CA 1
ATOM 2161 C C . GLU A 1 290 ? 31.612 -14.292 -40.276 1.00 95.38 290 GLU A C 1
ATOM 2163 O O . GLU A 1 290 ? 32.767 -14.097 -39.887 1.00 95.38 290 GLU A O 1
ATOM 2168 N N . GLY A 1 291 ? 30.650 -14.792 -39.505 1.00 95.75 291 GLY A N 1
ATOM 2169 C CA . GLY A 1 291 ? 30.881 -15.259 -38.144 1.00 95.75 291 GLY A CA 1
ATOM 2170 C C . GLY A 1 291 ? 29.723 -14.967 -37.203 1.00 95.75 291 GLY A C 1
ATOM 2171 O O . GLY A 1 291 ? 28.888 -14.093 -37.466 1.00 95.75 291 GLY A O 1
ATOM 2172 N N . ASP A 1 292 ? 29.738 -15.683 -36.087 1.00 96.94 292 ASP A N 1
ATOM 2173 C CA . ASP A 1 292 ? 28.740 -15.601 -35.025 1.00 96.94 292 ASP A CA 1
ATOM 2174 C C . ASP A 1 292 ? 29.194 -14.664 -33.898 1.00 96.94 292 ASP A C 1
ATOM 2176 O O . ASP A 1 292 ? 30.385 -14.372 -33.750 1.00 96.94 292 ASP A O 1
ATOM 2180 N N . ASP A 1 293 ? 28.235 -14.205 -33.094 1.00 96.81 293 ASP A N 1
ATOM 2181 C CA . ASP A 1 293 ? 28.442 -13.381 -31.900 1.00 96.81 293 ASP A CA 1
ATOM 2182 C C . ASP A 1 293 ? 29.235 -12.085 -32.169 1.00 96.81 293 ASP A C 1
ATOM 2184 O O . ASP A 1 293 ? 29.968 -11.578 -31.313 1.00 96.81 293 ASP A O 1
ATOM 2188 N N . GLN A 1 294 ? 29.078 -11.498 -33.359 1.00 97.00 294 GLN A N 1
ATOM 2189 C CA . GLN A 1 294 ? 29.713 -10.222 -33.682 1.00 97.00 294 GLN A CA 1
ATOM 2190 C C . GLN A 1 294 ? 28.997 -9.082 -32.949 1.00 97.00 294 GLN A C 1
ATOM 2192 O O . GLN A 1 294 ? 27.804 -8.860 -33.143 1.00 97.00 294 GLN A O 1
ATOM 2197 N N . ALA A 1 295 ? 29.719 -8.352 -32.096 1.00 95.06 295 ALA A N 1
ATOM 2198 C CA . ALA A 1 295 ? 29.145 -7.292 -31.269 1.00 95.06 295 ALA A CA 1
ATOM 2199 C C . ALA A 1 295 ? 28.585 -6.127 -32.105 1.00 95.06 295 ALA A C 1
ATOM 2201 O O . ALA A 1 295 ? 29.236 -5.639 -33.032 1.00 95.06 295 ALA A O 1
ATOM 2202 N N . LEU A 1 296 ? 27.399 -5.654 -31.722 1.00 94.94 296 LEU A N 1
ATOM 2203 C CA . LEU A 1 296 ? 26.738 -4.487 -32.296 1.00 94.94 296 LEU A CA 1
ATOM 2204 C C . LEU A 1 296 ? 26.722 -3.334 -31.282 1.00 94.94 296 LEU A C 1
ATOM 2206 O O . LEU A 1 296 ? 27.727 -2.653 -31.082 1.00 94.94 296 LEU A O 1
ATOM 2210 N N . PHE A 1 297 ? 25.575 -3.122 -30.642 1.00 93.94 297 PHE A N 1
ATOM 2211 C CA . PHE A 1 297 ? 25.274 -1.982 -29.787 1.00 93.94 297 PHE A CA 1
ATOM 2212 C C . PHE A 1 297 ? 24.997 -2.464 -28.365 1.00 93.94 297 PHE A C 1
ATOM 2214 O O . PHE A 1 297 ? 24.402 -3.527 -28.170 1.00 93.94 297 PHE A O 1
ATOM 2221 N N . ASN A 1 298 ? 25.404 -1.672 -27.375 1.00 95.06 298 ASN A N 1
ATOM 2222 C CA . ASN A 1 298 ? 25.201 -1.991 -25.966 1.00 95.06 298 ASN A CA 1
ATOM 2223 C C . ASN A 1 298 ? 24.443 -0.855 -25.290 1.00 95.06 298 ASN A C 1
ATOM 2225 O O . ASN A 1 298 ? 24.811 0.310 -25.453 1.00 95.06 298 ASN A O 1
ATOM 2229 N N . PHE A 1 299 ? 23.440 -1.201 -24.492 1.00 95.81 299 PHE A N 1
ATOM 2230 C CA . PHE A 1 299 ? 22.649 -0.249 -23.725 1.00 95.81 299 PHE A CA 1
ATOM 2231 C C . PHE A 1 299 ? 22.708 -0.597 -22.241 1.00 95.81 299 PHE A C 1
ATOM 2233 O O . PHE A 1 299 ? 22.776 -1.771 -21.875 1.00 95.81 299 PHE A O 1
ATOM 2240 N N . ALA A 1 300 ? 22.718 0.426 -21.394 1.00 95.06 300 ALA A N 1
ATOM 2241 C CA . ALA A 1 300 ? 22.767 0.284 -19.946 1.00 95.06 300 ALA A CA 1
ATOM 2242 C C . ALA A 1 300 ? 21.793 1.252 -19.274 1.00 95.06 300 ALA A C 1
ATOM 2244 O O . ALA A 1 300 ? 21.641 2.392 -19.724 1.00 95.06 300 ALA A O 1
ATOM 2245 N N . THR A 1 301 ? 21.177 0.813 -18.178 1.00 94.19 301 THR A N 1
ATOM 2246 C CA . THR A 1 301 ? 20.384 1.694 -17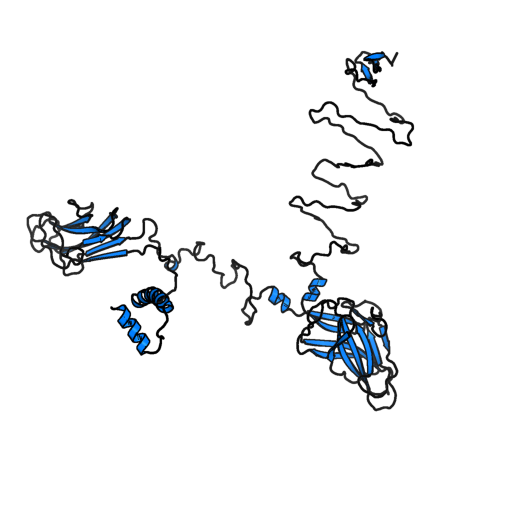.313 1.00 94.19 301 THR A CA 1
ATOM 2247 C C . THR A 1 301 ? 21.259 2.747 -16.621 1.00 94.19 301 THR A C 1
ATOM 2249 O O . THR A 1 301 ? 22.500 2.686 -16.620 1.00 94.19 301 THR A O 1
ATOM 2252 N N . ASP A 1 302 ? 20.613 3.745 -16.018 1.00 89.81 302 ASP A N 1
ATOM 2253 C CA . ASP A 1 302 ? 21.278 4.686 -15.117 1.00 89.81 302 ASP A CA 1
ATOM 2254 C C . ASP A 1 302 ? 21.621 4.038 -13.759 1.00 89.81 302 ASP A C 1
ATOM 2256 O O . ASP A 1 302 ? 21.226 2.915 -13.446 1.00 89.81 302 ASP A O 1
ATOM 2260 N N . ALA A 1 303 ? 22.450 4.719 -12.960 1.00 84.69 303 ALA A N 1
ATOM 2261 C CA . ALA A 1 303 ? 22.860 4.216 -11.649 1.00 84.69 303 ALA A CA 1
ATOM 2262 C C . ALA A 1 303 ? 21.648 3.995 -10.737 1.00 84.69 303 ALA A C 1
ATOM 2264 O O . ALA A 1 303 ? 20.863 4.919 -10.548 1.00 84.69 303 ALA A O 1
ATOM 2265 N N . GLY A 1 304 ? 21.540 2.810 -10.130 1.00 81.81 304 GLY A N 1
ATOM 2266 C CA . GLY A 1 304 ? 20.440 2.491 -9.215 1.00 81.81 304 GLY A CA 1
ATOM 2267 C C . GLY A 1 304 ? 19.115 2.123 -9.892 1.00 81.81 304 GLY A C 1
ATOM 2268 O O . GLY A 1 304 ? 18.125 1.947 -9.187 1.00 81.81 304 GLY A O 1
ATOM 2269 N N . ALA A 1 305 ? 19.092 1.987 -11.223 1.00 88.31 305 ALA A N 1
ATOM 2270 C CA . ALA A 1 305 ? 17.995 1.376 -11.972 1.00 88.31 305 ALA A CA 1
ATOM 2271 C C . ALA A 1 305 ? 18.422 -0.031 -12.436 1.00 88.31 305 ALA A C 1
ATOM 2273 O O . ALA A 1 305 ? 19.520 -0.161 -12.993 1.00 88.31 305 ALA A O 1
ATOM 2274 N N . PRO A 1 306 ? 17.606 -1.085 -12.248 1.00 89.12 306 PRO A N 1
ATOM 2275 C CA . PRO A 1 306 ? 16.169 -1.071 -11.917 1.00 89.12 306 PRO A CA 1
ATOM 2276 C C . PRO A 1 306 ? 15.835 -0.830 -10.437 1.00 89.12 306 PRO A C 1
ATOM 2278 O O . PRO A 1 306 ? 14.678 -0.633 -10.084 1.00 89.12 306 PRO A O 1
ATOM 2281 N N . GLY A 1 307 ? 16.824 -0.859 -9.539 1.00 87.88 307 GLY A N 1
ATOM 2282 C CA . GLY A 1 307 ? 16.580 -0.577 -8.122 1.00 87.88 307 GLY A CA 1
ATOM 2283 C C . GLY A 1 307 ? 15.880 -1.693 -7.349 1.00 87.88 307 GLY A C 1
ATOM 2284 O O . GLY A 1 307 ? 15.442 -1.467 -6.221 1.00 87.88 307 GLY A O 1
ATOM 2285 N N . VAL A 1 308 ? 15.796 -2.886 -7.938 1.00 89.00 308 VAL A N 1
ATOM 2286 C CA . VAL A 1 308 ? 15.229 -4.093 -7.327 1.00 89.00 308 VAL A CA 1
ATOM 2287 C C . VAL A 1 308 ? 16.327 -4.972 -6.729 1.00 89.00 308 VAL A C 1
ATOM 2289 O O . VAL A 1 308 ? 17.509 -4.800 -7.021 1.00 89.00 308 VAL A O 1
ATOM 2292 N N . THR A 1 309 ? 15.939 -5.921 -5.879 1.00 91.06 309 THR A N 1
ATOM 2293 C CA . THR A 1 309 ? 16.866 -6.910 -5.291 1.00 91.06 309 THR A CA 1
ATOM 2294 C C . THR A 1 309 ? 16.855 -8.258 -6.014 1.00 91.06 309 THR A C 1
ATOM 2296 O O . THR A 1 309 ? 17.679 -9.132 -5.745 1.00 91.06 309 THR A O 1
ATOM 2299 N N . THR A 1 310 ? 15.911 -8.440 -6.936 1.00 91.25 310 THR A N 1
ATOM 2300 C CA . THR A 1 310 ? 15.702 -9.688 -7.665 1.00 91.25 310 THR A CA 1
ATOM 2301 C C . THR A 1 310 ? 15.242 -9.376 -9.082 1.00 91.25 310 THR A C 1
ATOM 2303 O O . THR A 1 310 ? 14.324 -8.584 -9.275 1.00 91.25 310 THR A O 1
ATOM 2306 N N . LEU A 1 311 ? 15.891 -9.994 -10.065 1.00 92.44 311 LEU A N 1
ATOM 2307 C CA . LEU A 1 311 ? 15.395 -10.111 -11.430 1.00 92.44 311 LEU A CA 1
ATOM 2308 C C . LEU A 1 311 ? 14.528 -11.368 -11.505 1.00 92.44 311 LEU A C 1
ATOM 2310 O O . LEU A 1 311 ? 15.027 -12.464 -11.246 1.00 92.44 311 LEU A O 1
ATOM 2314 N N . GLU A 1 312 ? 13.245 -11.202 -11.807 1.00 91.44 312 GLU A N 1
ATOM 2315 C CA . GLU A 1 312 ? 12.267 -12.291 -11.762 1.00 91.44 312 GLU A CA 1
ATOM 2316 C C . GLU A 1 312 ? 12.432 -13.266 -12.933 1.00 91.44 312 GLU A C 1
ATOM 2318 O O . GLU A 1 312 ? 12.677 -12.877 -14.079 1.00 91.44 312 GLU A O 1
ATOM 2323 N N . ALA A 1 313 ? 12.237 -14.554 -12.657 1.00 91.94 313 ALA A N 1
ATOM 2324 C CA . ALA A 1 313 ? 12.059 -15.563 -13.684 1.00 91.94 313 ALA A CA 1
ATOM 2325 C C . ALA A 1 313 ? 10.894 -15.168 -14.601 1.00 91.94 313 ALA A C 1
ATOM 2327 O O . ALA A 1 313 ? 9.809 -14.802 -14.151 1.00 91.94 313 ALA A O 1
ATOM 2328 N N . GLY A 1 314 ? 11.095 -15.275 -15.910 1.00 92.56 314 GLY A N 1
ATOM 2329 C CA . GLY A 1 314 ? 10.095 -14.822 -16.861 1.00 92.56 314 GLY A CA 1
ATOM 2330 C C . GLY A 1 314 ? 10.641 -14.592 -18.257 1.00 92.56 314 GLY A C 1
ATOM 2331 O O . GLY A 1 314 ? 11.730 -15.043 -18.619 1.00 92.56 314 GLY A O 1
ATOM 2332 N N . VAL A 1 315 ? 9.834 -13.901 -19.058 1.00 95.56 315 VAL A N 1
ATOM 2333 C CA . VAL A 1 315 ? 10.126 -13.611 -20.461 1.00 95.56 315 VAL A CA 1
ATOM 2334 C C . VAL A 1 315 ? 10.602 -12.171 -20.585 1.00 95.56 315 VAL A C 1
ATOM 2336 O O . VAL A 1 315 ? 9.854 -11.231 -20.333 1.00 95.56 315 VAL A O 1
ATOM 2339 N N . TYR A 1 316 ? 11.848 -12.017 -21.009 1.00 96.75 316 TYR A N 1
ATOM 2340 C CA . TYR A 1 316 ? 12.480 -10.741 -21.305 1.00 96.75 316 TYR A CA 1
ATOM 2341 C C . TYR A 1 316 ? 12.358 -10.492 -22.800 1.00 96.75 316 TYR A C 1
ATOM 2343 O O . TYR A 1 316 ? 12.748 -11.351 -23.591 1.00 96.75 316 TYR A O 1
ATOM 2351 N N . THR A 1 317 ? 11.831 -9.339 -23.200 1.00 97.44 317 THR A N 1
ATOM 2352 C CA . THR A 1 317 ? 11.511 -9.071 -24.610 1.00 97.44 317 THR A CA 1
ATOM 2353 C C . THR A 1 317 ? 12.359 -7.930 -25.147 1.00 97.44 317 THR A C 1
ATOM 2355 O O . THR A 1 317 ? 12.394 -6.845 -24.575 1.00 97.44 317 THR A O 1
ATOM 2358 N N . GLY A 1 318 ? 13.042 -8.165 -26.263 1.00 97.00 318 GLY A N 1
ATOM 2359 C CA . GLY A 1 318 ? 13.711 -7.132 -27.042 1.00 97.00 318 GLY A CA 1
ATOM 2360 C C . GLY A 1 318 ? 12.852 -6.771 -28.245 1.00 97.00 318 GLY A C 1
ATOM 2361 O O . GLY A 1 318 ? 12.696 -7.586 -29.154 1.00 97.00 318 GLY A O 1
ATOM 2362 N N . HIS A 1 319 ? 12.320 -5.553 -28.252 1.00 96.94 319 HIS A N 1
ATOM 2363 C CA . HIS A 1 319 ? 11.626 -4.976 -29.396 1.00 96.94 319 HIS A CA 1
ATOM 2364 C C . HIS A 1 319 ? 12.588 -4.040 -30.121 1.00 96.94 319 HIS A C 1
ATOM 2366 O O . HIS A 1 319 ? 13.033 -3.037 -29.555 1.00 96.94 319 HIS A O 1
ATOM 2372 N N . ILE A 1 320 ? 12.928 -4.364 -31.365 1.00 96.50 320 ILE A N 1
ATOM 2373 C CA . ILE A 1 320 ? 13.952 -3.642 -32.114 1.00 96.50 320 ILE A CA 1
ATOM 2374 C C . ILE A 1 320 ? 13.512 -3.342 -33.541 1.00 96.50 320 ILE A C 1
ATOM 2376 O O . ILE A 1 320 ? 13.014 -4.206 -34.256 1.00 96.50 320 ILE A O 1
ATOM 2380 N N . HIS A 1 321 ? 13.771 -2.119 -33.983 1.00 97.38 321 HIS A N 1
ATOM 2381 C CA . HIS A 1 321 ? 13.712 -1.741 -35.385 1.00 97.38 321 HIS A CA 1
ATOM 2382 C C . HIS A 1 321 ? 15.120 -1.786 -35.966 1.00 97.38 321 HIS A C 1
ATOM 2384 O O . HIS A 1 321 ? 16.000 -1.036 -35.539 1.00 97.38 321 HIS A O 1
ATOM 2390 N N . ALA A 1 322 ? 15.345 -2.663 -36.941 1.00 96.75 322 ALA A N 1
ATOM 2391 C CA . ALA A 1 322 ? 16.660 -2.846 -37.543 1.00 96.75 322 ALA A CA 1
ATOM 2392 C C . ALA A 1 322 ? 16.587 -3.114 -39.050 1.00 96.75 322 ALA A C 1
ATOM 2394 O O . ALA A 1 322 ? 15.547 -3.513 -39.589 1.00 96.75 322 ALA A O 1
ATOM 2395 N N . ARG A 1 323 ? 17.712 -2.881 -39.733 1.00 95.44 323 ARG A N 1
ATOM 2396 C CA . ARG A 1 323 ? 17.916 -3.246 -41.141 1.00 95.44 323 ARG A CA 1
ATOM 2397 C C . ARG A 1 323 ? 19.378 -3.521 -41.458 1.00 95.44 323 ARG A C 1
ATOM 2399 O O . ARG A 1 323 ? 20.276 -3.105 -40.731 1.00 95.44 323 ARG A O 1
ATOM 2406 N N . VAL A 1 324 ? 19.615 -4.122 -42.617 1.00 94.56 324 VAL A N 1
ATOM 2407 C CA . VAL A 1 324 ? 20.914 -4.085 -43.296 1.00 94.56 324 VAL A CA 1
ATOM 2408 C C . VAL A 1 324 ? 20.921 -2.994 -44.367 1.00 94.56 324 VAL A C 1
ATOM 2410 O O . VAL A 1 324 ? 19.927 -2.771 -45.049 1.00 94.56 324 VAL A O 1
ATOM 2413 N N . THR A 1 325 ? 22.037 -2.296 -44.565 1.00 89.38 325 THR A N 1
ATOM 2414 C CA . THR A 1 325 ? 22.046 -1.097 -45.431 1.00 89.38 325 THR A CA 1
ATOM 2415 C C . THR A 1 325 ? 21.959 -1.401 -46.944 1.00 89.38 325 THR A C 1
ATOM 2417 O O . THR A 1 325 ? 21.806 -0.482 -47.746 1.00 89.38 325 THR A O 1
ATOM 2420 N N . LEU A 1 326 ? 22.078 -2.667 -47.386 1.00 79.25 326 LEU A N 1
ATOM 2421 C CA . LEU A 1 326 ? 22.141 -3.045 -48.811 1.00 79.25 326 LEU A CA 1
ATOM 2422 C C . LEU A 1 326 ? 21.462 -4.398 -49.114 1.00 79.25 326 LEU A C 1
ATOM 2424 O O . LEU A 1 326 ? 21.639 -5.365 -48.384 1.00 79.25 326 LEU A O 1
ATOM 2428 N N . SER A 1 327 ? 20.772 -4.491 -50.259 1.00 69.38 327 SER A N 1
ATOM 2429 C CA . SER A 1 327 ? 19.908 -5.626 -50.648 1.00 69.38 327 SER A CA 1
ATOM 2430 C C . SER A 1 327 ? 20.616 -6.923 -51.088 1.00 69.38 327 SER A C 1
ATOM 2432 O O . SER A 1 327 ? 19.942 -7.922 -51.302 1.00 69.38 327 SER A O 1
ATOM 2434 N N . ASN A 1 328 ? 21.941 -6.922 -51.285 1.00 70.62 328 ASN A N 1
ATOM 2435 C CA . ASN A 1 328 ? 22.717 -8.090 -51.750 1.00 70.62 328 ASN A CA 1
ATOM 2436 C C . ASN A 1 328 ? 23.926 -8.351 -50.836 1.00 70.62 328 ASN A C 1
ATOM 2438 O O . ASN A 1 328 ? 25.072 -8.359 -51.289 1.00 70.62 328 ASN A O 1
ATOM 2442 N N . LYS A 1 329 ? 23.671 -8.445 -49.528 1.00 78.31 329 LYS A N 1
ATOM 2443 C CA . LYS A 1 329 ? 24.678 -8.664 -48.482 1.00 78.31 329 LYS A CA 1
ATOM 2444 C C . LYS A 1 329 ? 24.494 -10.013 -47.804 1.00 78.31 329 LYS A C 1
ATOM 2446 O O . LYS A 1 329 ? 23.473 -10.662 -48.012 1.00 78.31 329 LYS A O 1
ATOM 2451 N N . ARG A 1 330 ? 25.502 -10.422 -47.020 1.00 90.44 330 ARG A N 1
ATOM 2452 C CA . ARG A 1 330 ? 25.405 -11.588 -46.132 1.00 90.44 330 ARG A CA 1
ATOM 2453 C C . ARG A 1 330 ? 24.101 -11.496 -45.326 1.00 90.44 330 ARG A C 1
ATOM 2455 O O . ARG A 1 330 ? 23.874 -10.434 -44.741 1.00 90.44 330 ARG A O 1
ATOM 2462 N N . PRO A 1 331 ? 23.257 -12.540 -45.318 1.00 93.50 331 PRO A N 1
ATOM 2463 C CA . PRO A 1 331 ? 22.123 -12.628 -44.413 1.00 93.50 331 PRO A CA 1
ATOM 2464 C C . PRO A 1 331 ? 22.598 -12.460 -42.971 1.00 93.50 331 PRO A C 1
ATOM 2466 O O . PRO A 1 331 ? 23.639 -12.997 -42.587 1.00 93.50 331 PRO A O 1
ATOM 2469 N N . VAL A 1 332 ? 21.854 -11.678 -42.194 1.00 95.75 332 VAL A N 1
ATOM 2470 C CA . VAL A 1 332 ? 22.175 -11.395 -40.795 1.00 95.75 332 VAL A CA 1
ATOM 2471 C C . VAL A 1 332 ? 20.979 -11.737 -39.945 1.00 95.75 332 VAL A C 1
ATOM 2473 O O . VAL A 1 332 ? 19.876 -11.284 -40.243 1.00 95.75 332 VAL A O 1
ATOM 2476 N N . LYS A 1 333 ? 21.213 -12.475 -38.871 1.00 97.25 333 LYS A N 1
ATOM 2477 C CA . LYS A 1 333 ? 20.287 -12.554 -37.748 1.00 97.25 333 LYS A CA 1
ATOM 2478 C C . LYS A 1 333 ? 20.884 -11.821 -36.567 1.00 97.25 333 LYS A C 1
ATOM 2480 O O . LYS A 1 333 ? 22.106 -11.803 -36.407 1.00 97.25 333 LYS A O 1
ATOM 2485 N N . ILE A 1 334 ? 20.036 -11.229 -35.742 1.00 97.94 334 ILE A N 1
ATOM 2486 C CA . ILE A 1 334 ? 20.476 -10.590 -34.506 1.00 97.94 334 ILE A CA 1
ATOM 2487 C C . ILE A 1 334 ? 19.866 -11.290 -33.303 1.00 97.94 334 ILE A C 1
ATOM 2489 O O . ILE A 1 334 ? 18.808 -11.904 -33.390 1.00 97.94 334 ILE A O 1
ATOM 2493 N N . HIS A 1 335 ? 20.556 -11.201 -32.179 1.00 98.44 335 HIS A N 1
ATOM 2494 C CA . HIS A 1 335 ? 20.070 -11.653 -30.884 1.00 98.44 335 HIS A CA 1
ATOM 2495 C C . HIS A 1 335 ? 20.643 -10.733 -29.803 1.00 98.44 335 HIS A C 1
ATOM 2497 O O . HIS A 1 335 ? 21.572 -9.958 -30.060 1.00 98.44 335 HIS A O 1
ATOM 2503 N N . PHE A 1 336 ? 20.104 -10.800 -28.591 1.00 98.25 336 PHE A N 1
ATOM 2504 C CA . PHE A 1 336 ? 20.610 -10.043 -27.457 1.00 98.25 336 PHE A CA 1
ATOM 2505 C C . PHE A 1 336 ? 21.005 -10.945 -26.293 1.00 98.25 336 PHE A C 1
ATOM 2507 O O . PHE A 1 336 ? 20.511 -12.060 -26.118 1.00 98.25 336 PHE A O 1
ATOM 2514 N N . LYS A 1 337 ? 21.909 -10.429 -25.465 1.00 98.06 337 LYS A N 1
ATOM 2515 C CA . LYS A 1 337 ? 22.276 -11.011 -24.175 1.00 98.06 337 LYS A CA 1
ATOM 2516 C C . LYS A 1 337 ? 22.027 -9.976 -23.087 1.00 98.06 337 LYS A C 1
ATOM 2518 O O . LYS A 1 337 ? 22.430 -8.817 -23.225 1.00 98.06 337 LYS A O 1
ATOM 2523 N N . VAL A 1 338 ? 21.352 -10.405 -22.028 1.00 97.19 338 VAL A N 1
ATOM 2524 C CA . VAL A 1 338 ? 21.034 -9.597 -20.848 1.00 97.19 338 VAL A CA 1
ATOM 2525 C C . VAL A 1 338 ? 22.090 -9.861 -19.794 1.00 97.19 338 VAL A C 1
ATOM 2527 O O . VAL A 1 338 ? 22.398 -11.013 -19.498 1.00 97.19 338 VAL A O 1
ATOM 2530 N N . TYR A 1 339 ? 22.621 -8.800 -19.209 1.00 95.50 339 TYR A N 1
ATOM 2531 C CA . TYR A 1 339 ? 23.560 -8.856 -18.102 1.00 95.50 339 TYR A CA 1
ATOM 2532 C C . TYR A 1 339 ? 23.064 -7.954 -16.977 1.00 95.50 339 TYR A C 1
ATOM 2534 O O . TYR A 1 339 ? 22.431 -6.929 -17.236 1.00 95.50 339 TYR A O 1
ATOM 2542 N N . PHE A 1 340 ? 23.413 -8.286 -15.738 1.00 93.62 340 PHE A N 1
ATOM 2543 C CA . PHE A 1 340 ? 23.491 -7.276 -14.686 1.00 93.62 340 PHE A CA 1
ATOM 2544 C C . PHE A 1 340 ? 24.956 -6.937 -14.421 1.00 93.62 340 PHE A C 1
ATOM 2546 O O . PHE A 1 340 ? 25.855 -7.732 -14.727 1.00 93.62 340 PHE A O 1
ATOM 2553 N N . ARG A 1 341 ? 25.205 -5.744 -13.880 1.00 90.12 341 ARG A N 1
ATOM 2554 C CA . ARG A 1 341 ? 26.555 -5.281 -13.562 1.00 90.12 341 ARG A CA 1
ATOM 2555 C C . ARG A 1 341 ? 26.691 -4.857 -12.104 1.00 90.12 341 ARG A C 1
ATOM 2557 O O . ARG A 1 341 ? 26.058 -3.879 -11.710 1.00 90.12 341 ARG A O 1
ATOM 2564 N N . ASP A 1 342 ? 27.587 -5.519 -11.370 1.00 83.75 342 ASP A N 1
ATOM 2565 C CA . ASP A 1 342 ? 27.892 -5.280 -9.955 1.00 83.75 342 ASP A CA 1
ATOM 2566 C C . ASP A 1 342 ? 29.174 -4.449 -9.792 1.00 83.75 342 ASP A C 1
ATOM 2568 O O . ASP A 1 342 ? 30.293 -4.945 -9.847 1.00 83.75 342 ASP A O 1
ATOM 2572 N N . ASN A 1 343 ? 29.041 -3.128 -9.652 1.00 70.88 343 ASN A N 1
ATOM 2573 C CA . ASN A 1 343 ? 30.135 -2.192 -9.324 1.00 70.88 343 ASN A CA 1
ATOM 2574 C C . ASN A 1 343 ? 31.494 -2.400 -10.059 1.00 70.88 343 ASN A C 1
ATOM 2576 O O . ASN A 1 343 ? 32.543 -1.991 -9.560 1.00 70.88 343 ASN A O 1
ATOM 2580 N N . GLY A 1 344 ? 31.500 -3.037 -11.240 1.00 76.38 344 GLY A N 1
ATOM 2581 C CA . GLY A 1 344 ? 32.734 -3.419 -11.925 1.00 76.38 344 GLY A CA 1
ATOM 2582 C C . GLY A 1 344 ? 32.667 -4.640 -12.850 1.00 76.38 344 GLY A C 1
ATOM 2583 O O . GLY A 1 344 ? 33.383 -4.609 -13.851 1.00 76.38 344 GLY A O 1
ATOM 2584 N N . SER A 1 345 ? 31.825 -5.651 -12.599 1.00 88.25 345 SER A N 1
ATOM 2585 C CA . SER A 1 345 ? 31.770 -6.885 -13.412 1.00 88.25 345 SER A CA 1
ATOM 2586 C C . SER A 1 345 ? 30.394 -7.123 -14.033 1.00 88.25 345 SER A C 1
ATOM 2588 O O . SER A 1 345 ? 29.386 -6.712 -13.483 1.00 88.25 345 SER A O 1
ATOM 2590 N N . GLU A 1 346 ? 30.349 -7.744 -15.212 1.00 93.00 346 GLU A N 1
ATOM 2591 C CA . GLU A 1 346 ? 29.096 -8.099 -15.891 1.00 93.00 346 GLU A CA 1
ATOM 2592 C C . GLU A 1 346 ? 28.832 -9.591 -15.767 1.00 93.00 346 GLU A C 1
ATOM 2594 O O . GLU A 1 346 ? 29.685 -10.408 -16.120 1.00 93.00 346 GLU A O 1
ATOM 2599 N N . THR A 1 347 ? 27.627 -9.936 -15.335 1.00 95.38 347 THR A N 1
ATOM 2600 C CA . THR A 1 347 ? 27.174 -11.317 -15.191 1.00 95.38 347 THR A CA 1
ATOM 2601 C C . THR A 1 347 ? 26.043 -11.569 -16.173 1.00 95.38 347 THR A C 1
ATOM 2603 O O . THR A 1 347 ? 25.059 -10.834 -16.187 1.00 95.38 347 THR A O 1
ATOM 2606 N N . LEU A 1 348 ? 26.200 -12.586 -17.026 1.00 96.25 348 LEU A N 1
ATOM 2607 C CA . LEU A 1 348 ? 25.175 -12.983 -17.992 1.00 96.25 348 LEU A CA 1
ATOM 2608 C C . LEU A 1 348 ? 23.953 -13.536 -17.251 1.00 96.25 348 LEU A C 1
ATOM 2610 O O . LEU A 1 348 ? 24.093 -14.408 -16.399 1.00 96.25 348 LEU A O 1
ATOM 2614 N N . VAL A 1 349 ? 22.773 -13.051 -17.626 1.00 95.62 349 VAL A N 1
ATOM 2615 C CA . VAL A 1 349 ? 21.474 -13.459 -17.078 1.00 95.62 349 VAL A CA 1
ATOM 2616 C C . VAL A 1 349 ? 20.761 -14.387 -18.052 1.00 95.62 349 VAL A C 1
ATOM 2618 O O . VAL A 1 349 ? 20.410 -15.509 -17.702 1.00 95.62 349 VAL A O 1
ATOM 2621 N N . ALA A 1 350 ? 20.572 -13.930 -19.289 1.00 96.50 350 ALA A N 1
ATOM 2622 C CA . ALA A 1 350 ? 19.847 -14.672 -20.311 1.00 96.50 350 ALA A CA 1
ATOM 2623 C C . ALA A 1 350 ? 20.342 -14.309 -21.716 1.00 96.50 350 ALA A C 1
ATOM 2625 O O . ALA A 1 350 ? 20.824 -13.200 -21.955 1.00 96.50 350 ALA A O 1
ATOM 2626 N N . THR A 1 351 ? 20.184 -15.245 -22.647 1.00 98.06 351 THR A N 1
ATOM 2627 C CA . THR A 1 351 ? 20.432 -15.054 -24.081 1.00 98.06 351 THR A CA 1
ATOM 2628 C C . THR A 1 351 ? 19.110 -15.239 -24.808 1.00 98.06 351 THR A C 1
ATOM 2630 O O . THR A 1 351 ? 18.381 -16.186 -24.508 1.00 98.06 351 THR A O 1
ATOM 2633 N N . SER A 1 352 ? 18.786 -14.334 -25.726 1.00 98.38 352 SER A N 1
ATOM 2634 C CA . SER A 1 352 ? 17.566 -14.429 -26.519 1.00 98.38 352 SER A CA 1
ATOM 2635 C C . SER A 1 352 ? 17.668 -15.487 -27.611 1.00 98.38 352 SER A C 1
ATOM 2637 O O . SER A 1 352 ? 18.751 -15.962 -27.956 1.00 98.38 352 SER A O 1
ATOM 2639 N N . GLU A 1 353 ? 16.528 -15.795 -28.214 1.00 97.81 353 GLU A N 1
ATOM 2640 C CA . GLU A 1 353 ? 16.501 -16.388 -29.548 1.00 97.81 353 GLU A CA 1
ATOM 2641 C C . GLU A 1 353 ? 17.070 -15.430 -30.614 1.00 97.81 353 GLU A C 1
ATOM 2643 O O . GLU A 1 353 ? 17.279 -14.236 -30.369 1.00 97.81 353 GLU A O 1
ATOM 2648 N N . GLU A 1 354 ? 17.322 -15.965 -31.807 1.00 97.94 354 GLU A N 1
ATOM 2649 C CA . GLU A 1 354 ? 17.700 -15.177 -32.980 1.00 97.94 354 GLU A CA 1
ATOM 2650 C C . GLU A 1 354 ? 16.465 -14.641 -33.707 1.00 97.94 354 GLU A C 1
ATOM 2652 O O . GLU A 1 354 ? 15.435 -15.311 -33.778 1.00 97.94 354 GLU A O 1
ATOM 2657 N N . THR A 1 355 ? 16.592 -13.475 -34.338 1.00 97.94 355 THR A N 1
ATOM 2658 C CA . THR A 1 355 ? 15.594 -12.994 -35.296 1.00 97.94 355 THR A CA 1
ATOM 2659 C C . THR A 1 355 ? 15.536 -13.871 -36.550 1.00 97.94 355 THR A C 1
ATOM 2661 O O . THR A 1 355 ? 16.470 -14.608 -36.886 1.00 97.94 355 THR A O 1
ATOM 2664 N N . ASP A 1 356 ? 14.483 -13.677 -37.343 1.00 96.31 356 ASP A N 1
ATOM 2665 C CA . ASP A 1 356 ? 14.557 -13.931 -38.781 1.00 96.31 356 ASP A CA 1
ATOM 2666 C C . ASP A 1 356 ? 15.647 -13.064 -39.441 1.00 96.31 356 ASP A C 1
ATOM 2668 O O . ASP A 1 356 ? 16.186 -12.123 -38.847 1.00 96.31 356 ASP A O 1
ATOM 2672 N N . PHE A 1 357 ? 15.996 -13.376 -40.691 1.00 95.06 357 PHE A N 1
ATOM 2673 C CA . PHE A 1 357 ? 16.993 -12.592 -41.415 1.00 95.06 357 PHE A CA 1
ATOM 2674 C C . PHE A 1 357 ? 16.553 -11.136 -41.587 1.00 95.06 357 PHE A C 1
ATOM 2676 O O . PHE A 1 357 ? 15.459 -10.858 -42.079 1.00 95.06 357 PHE A O 1
ATOM 2683 N N . LEU A 1 358 ? 17.453 -10.215 -41.244 1.00 95.50 358 LEU A N 1
ATOM 2684 C CA . LEU A 1 358 ? 17.226 -8.788 -41.399 1.00 95.50 358 LEU A CA 1
ATOM 2685 C C . LEU A 1 358 ? 16.988 -8.412 -42.864 1.00 95.50 358 LEU A C 1
ATOM 2687 O O . LEU A 1 358 ? 17.695 -8.854 -43.775 1.00 95.50 358 LEU A O 1
ATOM 2691 N N . THR A 1 359 ? 16.024 -7.520 -43.078 1.00 94.19 359 THR A N 1
ATOM 2692 C CA . THR A 1 359 ? 15.735 -6.942 -44.395 1.00 94.19 359 THR A CA 1
ATOM 2693 C C . THR A 1 359 ? 16.543 -5.668 -44.655 1.00 94.19 359 THR A C 1
ATOM 2695 O O . THR A 1 359 ? 17.214 -5.131 -43.775 1.00 94.19 359 THR A O 1
ATOM 2698 N N . ASN A 1 360 ? 16.474 -5.151 -45.883 1.00 92.19 360 ASN A N 1
ATOM 2699 C CA . ASN A 1 360 ? 17.077 -3.872 -46.270 1.00 92.19 360 ASN A CA 1
ATOM 2700 C C . ASN A 1 360 ? 16.192 -2.644 -45.967 1.00 92.19 360 ASN A C 1
ATOM 2702 O O . ASN A 1 360 ? 16.533 -1.517 -46.332 1.00 92.19 360 ASN A O 1
ATOM 2706 N N . SER A 1 361 ? 15.049 -2.856 -45.318 1.00 91.75 361 SER A N 1
ATOM 2707 C CA . SER A 1 361 ? 14.135 -1.822 -44.839 1.00 91.75 361 SER A CA 1
ATOM 2708 C C . SER A 1 361 ? 14.111 -1.820 -43.317 1.00 91.75 361 SER A C 1
ATOM 2710 O O . SER A 1 361 ? 14.282 -2.869 -42.704 1.00 91.75 361 SER A O 1
ATOM 2712 N N . ALA A 1 362 ? 13.895 -0.654 -42.705 1.00 91.62 362 ALA A N 1
ATOM 2713 C CA . ALA A 1 362 ? 13.688 -0.578 -41.263 1.00 91.62 362 ALA A CA 1
ATOM 2714 C C . ALA A 1 362 ? 12.427 -1.381 -40.912 1.00 91.62 362 ALA A C 1
ATOM 2716 O O . ALA A 1 362 ? 11.327 -1.029 -41.333 1.00 91.62 362 ALA A O 1
ATOM 2717 N N . THR A 1 363 ? 12.618 -2.496 -40.213 1.00 94.31 363 THR A N 1
ATOM 2718 C CA . THR A 1 363 ? 11.567 -3.465 -39.878 1.00 94.31 363 THR A CA 1
ATOM 2719 C C . THR A 1 363 ? 11.647 -3.806 -38.402 1.00 94.31 363 THR A C 1
ATOM 2721 O O . THR A 1 363 ? 12.737 -3.805 -37.833 1.00 94.31 363 THR A O 1
ATOM 2724 N N . GLU A 1 364 ? 10.490 -4.061 -37.802 1.00 96.44 364 GLU A N 1
ATOM 2725 C CA . GLU A 1 364 ? 10.364 -4.479 -36.409 1.00 96.44 364 GLU A CA 1
ATOM 2726 C C . GLU A 1 364 ? 10.688 -5.967 -36.255 1.00 96.44 364 GLU A C 1
ATOM 2728 O O . GLU A 1 364 ? 10.229 -6.797 -37.042 1.00 96.44 364 GLU A O 1
ATOM 2733 N N . TYR A 1 365 ? 11.421 -6.295 -35.195 1.00 97.06 365 TYR A N 1
ATOM 2734 C CA . TYR A 1 365 ? 11.648 -7.649 -34.716 1.00 97.06 365 TYR A CA 1
ATOM 2735 C C . TYR A 1 365 ? 11.358 -7.691 -33.216 1.00 97.06 365 TYR A C 1
ATOM 2737 O O . TYR A 1 365 ? 11.891 -6.887 -32.450 1.00 97.06 365 TYR A O 1
ATOM 2745 N N . ASN A 1 366 ? 10.532 -8.650 -32.801 1.00 96.94 366 ASN A N 1
ATOM 2746 C CA . ASN A 1 366 ? 10.309 -8.973 -31.397 1.00 96.94 366 ASN A CA 1
ATOM 2747 C C . ASN A 1 366 ? 10.913 -10.342 -31.138 1.00 96.94 366 ASN A C 1
ATOM 2749 O O . ASN A 1 366 ? 10.466 -11.328 -31.718 1.00 96.94 366 ASN A O 1
ATOM 2753 N N . ILE A 1 367 ? 11.920 -10.381 -30.280 1.00 97.44 367 ILE A N 1
ATOM 2754 C CA . ILE A 1 367 ? 12.566 -11.618 -29.853 1.00 97.44 367 ILE A CA 1
ATOM 2755 C C . ILE A 1 367 ? 12.622 -11.653 -28.337 1.00 97.44 367 ILE A C 1
ATOM 2757 O O . ILE A 1 367 ? 12.634 -10.608 -27.680 1.00 97.44 367 ILE A O 1
ATOM 2761 N N . HIS A 1 368 ? 12.649 -12.854 -27.775 1.00 97.50 368 HIS A N 1
ATOM 2762 C CA . HIS A 1 368 ? 12.594 -13.030 -26.332 1.00 97.50 368 HIS A CA 1
ATOM 2763 C C . HIS A 1 368 ? 13.736 -13.889 -25.788 1.00 97.50 368 HIS A C 1
ATOM 2765 O O . HIS A 1 368 ? 14.341 -14.695 -26.494 1.00 97.50 368 HIS A O 1
ATOM 2771 N N . ALA A 1 369 ? 14.026 -13.699 -24.504 1.00 97.06 369 ALA A N 1
ATOM 2772 C CA . ALA A 1 369 ? 14.898 -14.535 -23.695 1.00 97.06 369 ALA A CA 1
ATOM 2773 C C . ALA A 1 369 ? 14.105 -15.039 -22.484 1.00 97.06 369 ALA A C 1
ATOM 2775 O O . ALA A 1 369 ? 13.366 -14.273 -21.865 1.00 97.06 369 ALA A O 1
ATOM 2776 N N . VAL A 1 370 ? 14.249 -16.318 -22.137 1.00 96.25 370 VAL A N 1
ATOM 2777 C CA . VAL A 1 370 ? 13.573 -16.905 -20.972 1.00 96.25 370 VAL A CA 1
ATOM 2778 C C . VAL A 1 370 ? 14.572 -17.049 -19.834 1.00 96.25 370 VAL A C 1
ATOM 2780 O O . VAL A 1 370 ? 15.555 -17.780 -19.956 1.00 96.25 370 VAL A O 1
ATOM 2783 N N . LEU A 1 371 ? 14.297 -16.379 -18.717 1.00 95.81 371 LEU A N 1
ATOM 2784 C CA . LEU A 1 371 ? 15.001 -16.591 -17.460 1.00 95.81 371 LEU A CA 1
ATOM 2785 C C . LEU A 1 371 ? 14.240 -17.639 -16.641 1.00 95.81 371 LEU A C 1
ATOM 2787 O O . LEU A 1 371 ? 13.077 -17.447 -16.300 1.00 95.81 371 LEU A O 1
ATOM 2791 N N . THR A 1 372 ? 14.878 -18.772 -16.350 1.00 93.25 372 THR A N 1
ATOM 2792 C CA . THR A 1 372 ? 14.204 -19.938 -15.749 1.00 93.25 372 THR A CA 1
ATOM 2793 C C . THR A 1 372 ? 14.068 -19.880 -14.229 1.00 93.25 372 THR A C 1
ATOM 2795 O O . THR A 1 372 ? 13.324 -20.675 -13.661 1.00 93.25 372 THR A O 1
ATOM 2798 N N . ALA A 1 373 ? 14.832 -19.012 -13.568 1.00 92.69 373 ALA A N 1
ATOM 2799 C CA . ALA A 1 373 ? 14.838 -18.851 -12.121 1.00 92.69 373 ALA A CA 1
ATOM 2800 C C . ALA A 1 373 ? 15.251 -17.424 -11.759 1.00 92.69 373 ALA A C 1
ATOM 2802 O O . ALA A 1 373 ? 16.045 -16.818 -12.479 1.00 92.69 373 ALA A O 1
ATOM 2803 N N . ASP A 1 374 ? 14.737 -16.934 -10.635 1.00 93.00 374 ASP A N 1
ATOM 2804 C CA . ASP A 1 374 ? 15.047 -15.608 -10.115 1.00 93.00 374 ASP A CA 1
ATOM 2805 C C . ASP A 1 374 ? 16.556 -15.424 -9.909 1.00 93.00 374 ASP A C 1
ATOM 2807 O O . ASP A 1 374 ? 17.259 -16.325 -9.436 1.00 93.00 374 ASP A O 1
ATOM 2811 N N . VAL A 1 375 ? 17.057 -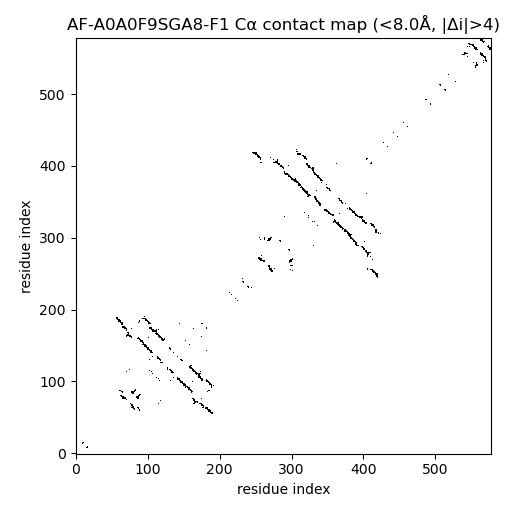14.234 -10.238 1.00 94.12 375 VAL A N 1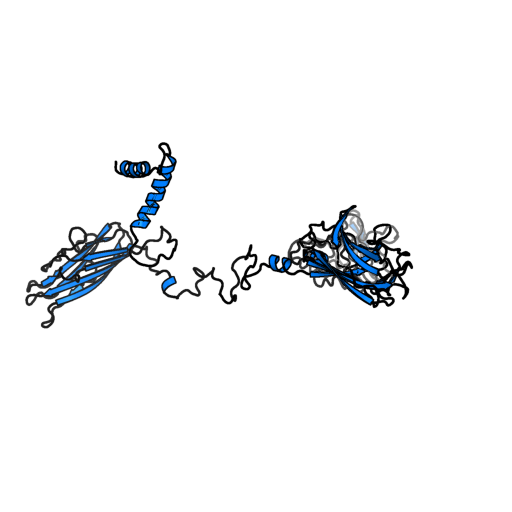
ATOM 2812 C CA . VAL A 1 375 ? 18.463 -13.856 -10.059 1.00 94.12 375 VAL A CA 1
ATOM 2813 C C . VAL A 1 375 ? 18.550 -12.725 -9.046 1.00 94.12 375 VAL A C 1
ATOM 2815 O O . VAL A 1 375 ? 18.040 -11.631 -9.271 1.00 94.12 375 VAL A O 1
ATOM 2818 N N . THR A 1 376 ? 19.226 -12.972 -7.925 1.00 93.00 376 THR A N 1
ATOM 2819 C CA . THR A 1 376 ? 19.483 -11.944 -6.911 1.00 93.00 376 THR A CA 1
ATOM 2820 C C . THR A 1 376 ? 20.487 -10.915 -7.427 1.00 93.00 376 THR A C 1
ATOM 2822 O O . THR A 1 376 ? 21.571 -11.282 -7.881 1.00 93.00 376 THR A O 1
ATOM 2825 N N . ILE A 1 377 ? 20.143 -9.633 -7.300 1.00 91.62 377 ILE A N 1
ATOM 2826 C CA . ILE A 1 377 ? 20.991 -8.484 -7.646 1.00 91.62 377 ILE A CA 1
ATOM 2827 C C . ILE A 1 377 ? 20.966 -7.450 -6.510 1.00 91.62 377 ILE A C 1
ATOM 2829 O O . ILE A 1 377 ? 20.083 -7.475 -5.653 1.00 91.62 377 ILE A O 1
ATOM 2833 N N . ALA A 1 378 ? 21.926 -6.529 -6.462 1.00 90.06 378 ALA A N 1
ATOM 2834 C CA . ALA A 1 378 ? 21.849 -5.390 -5.551 1.00 90.06 378 ALA A CA 1
ATOM 2835 C C . ALA A 1 378 ? 20.994 -4.266 -6.156 1.00 90.06 378 ALA A C 1
ATOM 2837 O O . ALA A 1 378 ? 21.007 -4.047 -7.364 1.00 90.06 378 ALA A O 1
ATOM 2838 N N . THR A 1 379 ? 20.337 -3.458 -5.317 1.00 88.56 379 THR A N 1
ATOM 2839 C CA . THR A 1 379 ? 19.569 -2.284 -5.786 1.00 88.56 379 THR A CA 1
ATOM 2840 C C . THR A 1 379 ? 20.433 -1.222 -6.478 1.00 88.56 379 THR A C 1
ATOM 2842 O O . THR A 1 379 ? 19.914 -0.319 -7.127 1.00 88.56 379 THR A O 1
ATOM 2845 N N . THR A 1 380 ? 21.758 -1.307 -6.346 1.00 88.56 380 THR A N 1
ATOM 2846 C CA . THR A 1 380 ? 22.729 -0.452 -7.041 1.00 88.56 380 THR A CA 1
ATOM 2847 C C . THR A 1 380 ? 23.161 -0.989 -8.403 1.00 88.56 380 THR A C 1
ATOM 2849 O O . THR A 1 380 ? 23.805 -0.254 -9.159 1.00 88.56 380 THR A O 1
ATOM 2852 N N . ASP A 1 381 ? 22.863 -2.254 -8.698 1.00 91.75 381 ASP A N 1
ATOM 2853 C CA . ASP A 1 381 ? 23.280 -2.906 -9.933 1.00 91.75 381 ASP A CA 1
ATOM 2854 C C . ASP A 1 381 ? 22.479 -2.373 -11.114 1.00 91.75 381 ASP A C 1
ATOM 2856 O O . ASP A 1 381 ? 21.357 -1.882 -10.978 1.00 91.75 381 ASP A O 1
ATOM 2860 N N . ARG A 1 382 ? 23.088 -2.459 -12.295 1.00 91.56 382 ARG A N 1
ATOM 2861 C CA . ARG A 1 382 ? 22.492 -1.968 -13.537 1.00 91.56 382 ARG A CA 1
ATOM 2862 C C . ARG A 1 382 ? 22.165 -3.101 -14.478 1.00 91.56 382 ARG A C 1
ATOM 2864 O O . ARG A 1 382 ? 22.937 -4.056 -14.577 1.00 91.56 382 ARG A O 1
ATOM 2871 N N . LEU A 1 383 ? 21.083 -2.941 -15.229 1.00 94.12 383 LEU A N 1
ATOM 2872 C CA . LEU A 1 383 ? 20.765 -3.815 -16.347 1.00 94.12 383 LEU A CA 1
ATOM 2873 C C . LEU A 1 383 ? 21.536 -3.375 -17.589 1.00 94.12 383 LEU A C 1
ATOM 2875 O O . LEU A 1 383 ? 21.679 -2.184 -17.877 1.00 94.12 383 LEU A O 1
ATOM 2879 N N . ILE A 1 384 ? 22.036 -4.361 -18.323 1.00 94.38 384 ILE A N 1
ATOM 2880 C CA . ILE A 1 384 ? 22.767 -4.183 -19.570 1.00 94.38 384 ILE A CA 1
ATOM 2881 C C . ILE A 1 384 ? 22.177 -5.124 -20.606 1.00 94.38 384 ILE A C 1
ATOM 2883 O O . ILE A 1 384 ? 22.034 -6.321 -20.366 1.00 94.38 384 ILE A O 1
ATOM 2887 N N . ILE A 1 385 ? 21.912 -4.593 -21.790 1.00 95.94 385 ILE A N 1
ATOM 2888 C CA . ILE A 1 385 ? 21.563 -5.383 -22.964 1.00 95.94 385 ILE A CA 1
ATOM 2889 C C . ILE A 1 385 ? 22.617 -5.172 -24.042 1.00 95.94 385 ILE A C 1
ATOM 2891 O O . ILE A 1 385 ? 22.993 -4.042 -24.366 1.00 95.94 385 ILE A O 1
ATOM 2895 N N . LYS A 1 386 ? 23.123 -6.278 -24.585 1.00 96.31 386 LYS A N 1
ATOM 2896 C CA . LYS A 1 386 ? 24.106 -6.277 -25.668 1.00 96.31 386 LYS A CA 1
ATOM 2897 C C . LYS A 1 386 ? 23.540 -6.995 -26.872 1.00 96.31 386 LYS A C 1
ATOM 2899 O O . LYS A 1 386 ? 23.106 -8.138 -26.747 1.00 96.31 386 LYS A O 1
ATOM 2904 N N . TRP A 1 387 ? 23.582 -6.333 -28.017 1.00 97.50 387 TRP A N 1
ATOM 2905 C CA . TRP A 1 387 ? 23.123 -6.879 -29.285 1.00 97.50 387 TRP A CA 1
ATOM 2906 C C . TRP A 1 387 ? 24.289 -7.481 -30.062 1.00 97.50 387 TRP A C 1
ATOM 2908 O O . TRP A 1 387 ? 25.377 -6.903 -30.125 1.00 97.50 387 TRP A O 1
ATOM 2918 N N . PHE A 1 388 ? 24.041 -8.629 -30.679 1.00 97.94 388 PHE A N 1
ATOM 2919 C CA . PHE A 1 388 ? 25.009 -9.381 -31.466 1.00 97.94 388 PHE A CA 1
ATOM 2920 C C . PHE A 1 388 ? 24.413 -9.761 -32.818 1.00 97.94 388 PHE A C 1
ATOM 2922 O O . PHE A 1 388 ? 23.198 -9.899 -32.953 1.00 97.94 388 PHE A O 1
ATOM 2929 N N . ALA A 1 389 ? 25.279 -9.935 -33.811 1.00 97.75 389 ALA A N 1
ATOM 2930 C CA . ALA A 1 389 ? 24.938 -10.394 -35.147 1.00 97.75 389 ALA A CA 1
ATOM 2931 C C . ALA A 1 389 ? 25.598 -11.742 -35.444 1.00 97.75 389 ALA A C 1
ATOM 2933 O O . ALA A 1 389 ? 26.805 -11.904 -35.249 1.00 97.75 389 ALA A O 1
ATOM 2934 N N . ASN A 1 390 ? 24.808 -12.651 -36.006 1.00 97.56 390 ASN A N 1
ATOM 2935 C CA . ASN A 1 390 ? 25.280 -13.864 -36.660 1.00 97.56 390 ASN A CA 1
ATOM 2936 C C . ASN A 1 390 ? 25.160 -13.640 -38.166 1.00 97.56 390 ASN A C 1
ATOM 2938 O O . ASN A 1 390 ? 24.080 -13.321 -38.676 1.00 97.56 390 ASN A O 1
ATOM 2942 N N . VAL A 1 391 ? 26.297 -13.694 -38.856 1.00 96.19 391 VAL A N 1
ATOM 2943 C CA . VAL A 1 391 ? 26.417 -13.276 -40.254 1.00 96.19 391 VAL A CA 1
ATOM 2944 C C . VAL A 1 391 ? 26.818 -14.465 -41.115 1.00 96.19 391 VAL A C 1
ATOM 2946 O O . VAL A 1 391 ? 27.927 -14.993 -40.995 1.00 96.19 391 VAL A O 1
ATOM 2949 N N . ASP A 1 392 ? 25.934 -14.822 -42.043 1.00 94.38 392 ASP A N 1
ATOM 2950 C CA . ASP A 1 392 ? 26.079 -16.002 -42.887 1.00 94.38 392 ASP A CA 1
ATOM 2951 C C . ASP A 1 392 ? 27.223 -15.890 -43.912 1.00 94.38 392 ASP A C 1
ATOM 2953 O O . ASP A 1 392 ? 27.706 -14.817 -44.305 1.00 94.38 392 ASP A O 1
ATOM 2957 N N . SER A 1 393 ? 27.640 -17.053 -44.416 1.00 87.75 393 SER A N 1
ATOM 2958 C CA . SER A 1 393 ? 28.798 -17.211 -45.297 1.00 87.75 393 SER A CA 1
ATOM 2959 C C . SER A 1 393 ? 28.578 -16.763 -46.755 1.00 87.75 393 SER A C 1
ATOM 2961 O O . SER A 1 393 ? 29.554 -16.553 -47.481 1.00 87.75 393 SER A O 1
ATOM 2963 N N . THR A 1 394 ? 27.334 -16.546 -47.202 1.00 85.00 394 THR A N 1
ATOM 2964 C CA . THR A 1 394 ? 27.013 -16.232 -48.610 1.00 85.00 394 THR A CA 1
ATOM 2965 C C . THR A 1 394 ? 25.890 -15.196 -48.726 1.00 85.00 394 THR A C 1
ATOM 2967 O O . THR A 1 394 ? 24.870 -15.378 -48.071 1.00 85.00 394 THR A O 1
ATOM 2970 N N . PRO A 1 395 ? 26.000 -14.158 -49.588 1.00 83.38 395 PRO A N 1
ATOM 2971 C CA . PRO A 1 395 ? 27.107 -13.825 -50.500 1.00 83.38 395 PRO A CA 1
ATOM 2972 C C . PRO A 1 395 ? 28.314 -13.214 -49.772 1.00 83.38 395 PRO A C 1
ATOM 2974 O O . PRO A 1 395 ? 28.171 -12.677 -48.688 1.00 83.38 395 PRO A O 1
ATOM 2977 N N . SER A 1 396 ? 29.515 -13.228 -50.363 1.00 84.06 396 SER A N 1
ATOM 2978 C CA . SER A 1 396 ? 30.780 -12.918 -49.661 1.00 84.06 396 SER A CA 1
ATOM 2979 C C . SER A 1 396 ? 31.012 -11.445 -49.271 1.00 84.06 396 SER A C 1
ATOM 2981 O O . SER A 1 396 ? 32.142 -11.038 -48.993 1.00 84.06 396 SER A O 1
ATOM 2983 N N . SER A 1 397 ? 29.981 -10.608 -49.302 1.00 88.94 397 SER A N 1
ATOM 2984 C CA . SER A 1 397 ? 30.094 -9.168 -49.102 1.00 88.94 397 SER A CA 1
ATOM 2985 C C . SER A 1 397 ? 29.750 -8.778 -47.671 1.00 88.94 397 SER A C 1
ATOM 2987 O O . SER A 1 397 ? 28.616 -8.983 -47.238 1.00 88.94 397 SER A O 1
ATOM 2989 N N . ASN A 1 398 ? 30.694 -8.134 -46.988 1.00 90.88 398 ASN A N 1
ATOM 2990 C CA . ASN A 1 398 ? 30.486 -7.630 -45.635 1.00 90.88 398 ASN A CA 1
ATOM 2991 C C . ASN A 1 398 ?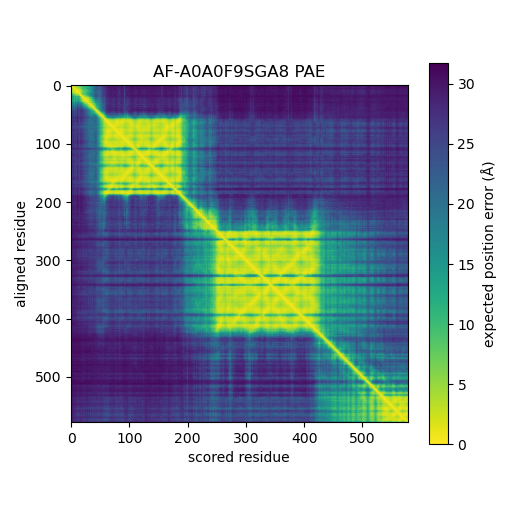 29.263 -6.716 -45.538 1.00 90.88 398 ASN A C 1
ATOM 2993 O O . ASN A 1 398 ? 28.938 -5.990 -46.489 1.00 90.88 398 ASN A O 1
ATOM 2997 N N . VAL A 1 399 ? 28.621 -6.749 -44.381 1.00 93.50 399 VAL A N 1
ATOM 2998 C CA . VAL A 1 399 ? 27.331 -6.116 -44.110 1.00 93.50 399 VAL A CA 1
ATOM 2999 C C . VAL A 1 399 ? 27.466 -5.064 -43.015 1.00 93.50 399 VAL A C 1
ATOM 3001 O O . VAL A 1 399 ? 28.381 -5.115 -42.199 1.00 93.50 399 VAL A O 1
ATOM 3004 N N . ILE A 1 400 ? 26.576 -4.081 -43.038 1.00 94.69 400 ILE A N 1
ATOM 3005 C CA . ILE A 1 400 ? 26.411 -3.094 -41.975 1.00 94.69 400 ILE A CA 1
ATOM 3006 C C . ILE A 1 400 ? 24.981 -3.251 -41.474 1.00 94.69 400 ILE A C 1
ATOM 3008 O O . ILE A 1 400 ? 24.055 -3.342 -42.285 1.00 94.69 400 ILE A O 1
ATOM 3012 N N . VAL A 1 401 ? 24.834 -3.316 -40.156 1.00 96.00 401 VAL A N 1
ATOM 3013 C CA . VAL A 1 401 ? 23.551 -3.369 -39.462 1.00 96.00 401 VAL A CA 1
ATOM 3014 C C . VAL A 1 401 ? 23.253 -1.984 -38.909 1.00 96.00 401 VAL A C 1
ATOM 3016 O O . VAL A 1 401 ? 24.122 -1.342 -38.312 1.00 96.00 401 VAL A O 1
ATOM 3019 N N . GLU A 1 402 ? 22.021 -1.537 -39.112 1.00 96.44 402 GLU A N 1
ATOM 3020 C CA . GLU A 1 402 ? 21.484 -0.311 -38.539 1.00 96.44 402 GLU A CA 1
ATOM 3021 C C . GLU A 1 402 ? 20.357 -0.638 -37.561 1.00 96.44 402 GLU A C 1
ATOM 3023 O O . GLU A 1 402 ? 19.484 -1.449 -37.876 1.00 96.44 402 GLU A O 1
ATOM 3028 N N . LEU A 1 403 ? 20.384 0.009 -36.396 1.00 96.25 403 LEU A N 1
ATOM 3029 C CA . LEU A 1 403 ? 19.334 -0.013 -35.375 1.00 96.25 403 LEU A CA 1
ATOM 3030 C C . LEU A 1 403 ? 18.718 1.384 -35.290 1.00 96.25 403 LEU A C 1
ATOM 3032 O O . LEU A 1 403 ? 19.448 2.376 -35.291 1.00 96.25 403 LEU A O 1
ATOM 3036 N N . PHE A 1 404 ? 17.395 1.457 -35.192 1.00 96.06 404 PHE A N 1
ATOM 3037 C CA . PHE A 1 404 ? 16.648 2.702 -35.005 1.00 96.06 404 PHE A CA 1
ATOM 3038 C C . PHE A 1 404 ? 16.106 2.765 -33.579 1.00 96.06 404 PHE A C 1
ATOM 3040 O O . PHE A 1 404 ? 15.570 1.772 -33.090 1.00 96.06 404 PHE A O 1
ATOM 3047 N N . ALA A 1 405 ? 16.265 3.894 -32.901 1.00 94.69 405 ALA A N 1
ATOM 3048 C CA . ALA A 1 405 ? 15.654 4.138 -31.597 1.00 94.69 405 ALA A CA 1
ATOM 3049 C C . ALA A 1 405 ? 15.047 5.540 -31.562 1.00 94.69 405 ALA A C 1
ATOM 3051 O O . ALA A 1 405 ? 15.342 6.360 -32.426 1.00 94.69 405 ALA A O 1
ATOM 3052 N N . GLU A 1 406 ? 14.233 5.829 -30.547 1.00 92.81 406 GLU A N 1
ATOM 3053 C CA . GLU A 1 406 ? 13.547 7.123 -30.404 1.00 92.81 406 GLU A CA 1
ATOM 3054 C C . GLU A 1 406 ? 12.604 7.439 -31.591 1.00 92.81 406 GLU A C 1
ATOM 3056 O O . GLU A 1 406 ? 12.426 6.643 -32.518 1.00 92.81 406 GLU A O 1
ATOM 3061 N N . GLY A 1 407 ? 11.918 8.584 -31.553 1.00 90.50 407 GLY A N 1
ATOM 3062 C CA . GLY A 1 407 ? 10.941 8.951 -32.581 1.00 90.50 407 GLY A CA 1
ATOM 3063 C C . GLY A 1 407 ? 9.841 7.898 -32.807 1.00 90.50 407 GLY A C 1
ATOM 3064 O O . GLY A 1 407 ? 9.210 7.421 -31.865 1.00 90.50 407 GLY A O 1
ATOM 3065 N N . THR A 1 408 ? 9.572 7.564 -34.075 1.00 87.69 408 THR A N 1
ATOM 3066 C CA . THR A 1 408 ? 8.515 6.608 -34.463 1.00 87.69 408 THR A CA 1
ATOM 3067 C C . THR A 1 408 ? 8.929 5.140 -34.366 1.00 87.69 408 THR A C 1
ATOM 3069 O O . THR A 1 408 ? 8.052 4.286 -34.285 1.00 87.69 408 THR A O 1
ATOM 3072 N N . ASN A 1 409 ? 10.232 4.842 -34.363 1.00 89.56 409 ASN A N 1
ATOM 3073 C CA . ASN A 1 409 ? 10.782 3.489 -34.257 1.00 89.56 409 ASN A CA 1
ATOM 3074 C C . ASN A 1 409 ? 11.445 3.299 -32.881 1.00 89.56 409 ASN A C 1
ATOM 3076 O O . ASN A 1 409 ? 12.657 3.105 -32.763 1.00 89.56 409 ASN A O 1
ATOM 3080 N N . ALA A 1 410 ? 10.638 3.388 -31.822 1.00 89.31 410 ALA A N 1
ATOM 3081 C CA . ALA A 1 410 ? 11.095 3.341 -30.436 1.00 89.31 410 ALA A CA 1
ATOM 3082 C C . ALA A 1 410 ? 11.465 1.912 -29.983 1.00 89.31 410 ALA A C 1
ATOM 3084 O O . ALA A 1 410 ? 10.703 1.240 -29.278 1.00 89.31 410 ALA A O 1
ATOM 3085 N N . SER A 1 411 ? 12.659 1.460 -30.379 1.00 96.38 411 SER A N 1
ATOM 3086 C CA . SER A 1 411 ? 13.264 0.222 -29.875 1.00 96.38 411 SER A CA 1
ATOM 3087 C C . SER A 1 411 ? 13.407 0.250 -28.348 1.00 96.38 411 SER A C 1
ATOM 3089 O O . SER A 1 411 ? 13.817 1.260 -27.767 1.00 96.38 411 SER A O 1
ATOM 3091 N N . ARG A 1 412 ? 13.062 -0.863 -27.696 1.00 96.62 412 ARG A N 1
ATOM 3092 C CA . ARG A 1 412 ? 12.987 -0.973 -26.235 1.00 96.62 412 ARG A CA 1
ATOM 3093 C C . ARG A 1 412 ? 13.246 -2.392 -25.744 1.00 96.62 412 ARG A C 1
ATOM 3095 O O . ARG A 1 412 ? 13.117 -3.368 -26.485 1.00 96.62 412 ARG A O 1
ATOM 3102 N N . PHE A 1 413 ? 13.559 -2.490 -24.464 1.00 97.31 413 PHE A N 1
ATOM 3103 C CA . PHE A 1 413 ? 13.720 -3.736 -23.736 1.00 97.31 413 PHE A CA 1
ATOM 3104 C C . PHE A 1 413 ? 12.682 -3.834 -22.625 1.00 97.31 413 PHE A C 1
ATOM 3106 O O . PHE A 1 413 ? 12.540 -2.899 -21.848 1.00 97.31 413 PHE A O 1
ATOM 3113 N N . GLN A 1 414 ? 11.977 -4.957 -22.549 1.00 95.75 414 GLN A N 1
ATOM 3114 C CA . GLN A 1 414 ? 10.935 -5.199 -21.558 1.00 95.75 414 GLN A CA 1
ATOM 3115 C C . GLN A 1 414 ? 11.406 -6.269 -20.579 1.00 95.75 414 GLN A C 1
ATOM 3117 O O . GLN A 1 414 ? 11.830 -7.354 -20.998 1.00 95.75 414 GLN A O 1
ATOM 3122 N N . VAL A 1 415 ? 11.321 -5.969 -19.288 1.00 93.69 415 VAL A N 1
ATOM 3123 C CA . VAL A 1 415 ? 11.776 -6.847 -18.207 1.00 93.69 415 VAL A CA 1
ATOM 3124 C C . VAL A 1 415 ? 10.683 -7.007 -17.148 1.00 93.69 415 VAL A C 1
ATOM 3126 O O . VAL A 1 415 ? 10.098 -6.007 -16.730 1.00 93.69 415 VAL A O 1
ATOM 3129 N N . PRO A 1 416 ? 10.400 -8.244 -16.699 1.00 91.31 416 PRO A N 1
ATOM 3130 C CA . PRO A 1 416 ? 9.613 -8.475 -15.494 1.00 91.31 416 PRO A CA 1
ATOM 3131 C C . PRO A 1 416 ? 10.330 -7.910 -14.261 1.00 91.31 416 PRO A C 1
ATOM 3133 O O . PRO A 1 416 ? 11.513 -8.189 -14.041 1.00 91.31 416 PRO A O 1
ATOM 3136 N N . VAL A 1 417 ? 9.624 -7.106 -13.471 1.00 85.81 417 VAL A N 1
ATOM 3137 C CA . VAL A 1 417 ? 10.136 -6.482 -12.249 1.00 85.81 417 VAL A CA 1
ATOM 3138 C C . VAL A 1 417 ? 9.144 -6.634 -11.098 1.00 85.81 417 VAL A C 1
ATOM 3140 O O . VAL A 1 417 ? 7.923 -6.582 -11.282 1.00 85.81 417 VAL A O 1
ATOM 3143 N N . THR A 1 418 ? 9.692 -6.750 -9.888 1.00 82.69 418 THR A N 1
ATOM 3144 C CA . THR A 1 418 ? 8.910 -6.781 -8.649 1.00 82.69 418 THR A CA 1
ATOM 3145 C C . THR A 1 418 ? 8.276 -5.408 -8.378 1.00 82.69 418 THR A C 1
ATOM 3147 O O . THR A 1 418 ? 8.710 -4.372 -8.897 1.00 82.69 418 THR A O 1
ATOM 3150 N N . THR A 1 419 ? 7.313 -5.341 -7.453 1.00 75.50 419 THR A N 1
ATOM 3151 C CA . THR A 1 419 ? 6.786 -4.059 -6.947 1.00 75.50 419 THR A CA 1
ATOM 3152 C C . THR A 1 419 ? 7.828 -3.155 -6.286 1.00 75.50 419 THR A C 1
ATOM 3154 O O . THR A 1 419 ? 7.507 -2.011 -5.957 1.00 75.50 419 THR A O 1
ATOM 3157 N N . ASP A 1 420 ? 9.072 -3.607 -6.084 1.00 72.75 420 ASP A N 1
ATOM 3158 C CA . ASP A 1 420 ? 10.114 -2.767 -5.495 1.00 72.75 420 ASP A CA 1
ATOM 3159 C C . ASP A 1 420 ? 10.419 -1.528 -6.336 1.00 72.75 420 ASP A C 1
ATOM 3161 O O . ASP A 1 420 ? 10.772 -0.491 -5.773 1.00 72.75 420 ASP A O 1
ATOM 3165 N N . VAL A 1 421 ? 10.195 -1.581 -7.651 1.00 70.75 421 VAL A N 1
ATOM 3166 C CA . VAL A 1 421 ? 10.316 -0.414 -8.541 1.00 70.75 421 VAL A CA 1
ATOM 3167 C C . VAL A 1 421 ? 9.387 0.719 -8.094 1.00 70.75 421 VAL A C 1
ATOM 3169 O O . VAL A 1 421 ? 9.762 1.894 -8.067 1.00 70.75 421 VAL A O 1
ATOM 3172 N N . LEU A 1 422 ? 8.192 0.379 -7.602 1.00 69.69 422 LEU A N 1
ATOM 3173 C CA . LEU A 1 422 ? 7.228 1.356 -7.096 1.00 69.69 422 LEU A CA 1
ATOM 3174 C C . LEU A 1 422 ? 7.701 2.036 -5.806 1.00 69.69 422 LEU A C 1
ATOM 3176 O O . LEU A 1 422 ? 7.253 3.146 -5.503 1.00 69.69 422 LEU A O 1
ATOM 3180 N N . ASN A 1 423 ? 8.647 1.433 -5.073 1.00 65.62 423 ASN A N 1
ATOM 3181 C CA . ASN A 1 423 ? 9.264 2.085 -3.922 1.00 65.62 423 ASN A CA 1
ATOM 3182 C C . ASN A 1 423 ? 10.055 3.323 -4.330 1.00 65.62 423 ASN A C 1
ATOM 3184 O O . ASN A 1 423 ? 10.252 4.187 -3.480 1.00 65.62 423 ASN A O 1
ATOM 3188 N N . GLN A 1 424 ? 10.519 3.440 -5.578 1.00 61.72 424 GLN A N 1
ATOM 3189 C CA . GLN A 1 424 ? 11.205 4.643 -6.052 1.00 61.72 424 GLN A CA 1
ATOM 3190 C C . GLN A 1 424 ? 10.210 5.752 -6.410 1.00 61.72 424 GLN A C 1
ATOM 3192 O O . GLN A 1 424 ? 10.433 6.901 -6.023 1.00 61.72 424 GLN A O 1
ATOM 3197 N N . VAL A 1 425 ? 9.082 5.390 -7.028 1.00 60.97 425 VAL A N 1
ATOM 3198 C CA . VAL A 1 425 ? 8.080 6.324 -7.568 1.00 60.97 425 VAL A CA 1
ATOM 3199 C C . VAL A 1 425 ? 7.140 6.885 -6.495 1.00 60.97 425 VAL A C 1
ATOM 3201 O O . VAL A 1 425 ? 6.830 8.076 -6.511 1.00 60.97 425 VAL A O 1
ATOM 3204 N N . PHE A 1 426 ? 6.704 6.071 -5.528 1.00 60.84 426 PHE A N 1
ATOM 3205 C CA . PHE A 1 426 ? 5.701 6.487 -4.544 1.00 60.84 426 PHE A CA 1
ATOM 3206 C C . PHE A 1 426 ? 6.289 6.740 -3.147 1.00 60.84 426 PHE A C 1
ATOM 3208 O O . PHE A 1 426 ? 7.218 6.073 -2.683 1.00 60.84 426 PHE A O 1
ATOM 3215 N N . LEU A 1 427 ? 5.721 7.725 -2.444 1.00 57.47 427 LEU A N 1
ATOM 3216 C CA . LEU A 1 427 ? 5.867 7.848 -0.994 1.00 57.47 427 LEU A CA 1
ATOM 3217 C C . LEU A 1 427 ? 5.004 6.759 -0.355 1.00 57.47 427 LEU A C 1
ATOM 3219 O O . LEU A 1 427 ? 3.798 6.704 -0.599 1.00 57.47 427 LEU A O 1
ATOM 3223 N N . ARG A 1 428 ? 5.606 5.885 0.455 1.00 53.06 428 ARG A N 1
ATOM 3224 C CA . ARG A 1 428 ? 4.826 4.889 1.193 1.00 53.06 428 ARG A CA 1
ATOM 3225 C C . ARG A 1 428 ? 3.923 5.601 2.198 1.00 53.06 428 ARG A C 1
ATOM 3227 O O . ARG A 1 428 ? 4.382 6.444 2.967 1.00 53.06 428 ARG A O 1
ATOM 3234 N N . GLN A 1 429 ? 2.642 5.236 2.208 1.00 48.56 429 GLN A N 1
ATOM 3235 C CA . GLN A 1 429 ? 1.648 5.778 3.142 1.00 48.56 429 GLN A CA 1
ATOM 3236 C C . GLN A 1 429 ? 1.993 5.470 4.613 1.00 48.56 429 GLN A C 1
ATOM 3238 O O . GLN A 1 429 ? 1.550 6.181 5.509 1.00 48.56 429 GLN A O 1
ATOM 3243 N N . ASP A 1 430 ? 2.804 4.435 4.861 1.00 49.81 430 ASP A N 1
ATOM 3244 C CA . ASP A 1 430 ? 3.257 4.019 6.194 1.00 49.81 430 ASP A CA 1
ATOM 3245 C C . ASP A 1 430 ? 4.348 4.922 6.805 1.00 49.81 430 ASP A C 1
ATOM 3247 O O . ASP A 1 430 ? 4.753 4.707 7.946 1.00 49.81 430 ASP A O 1
ATOM 3251 N N . GLY A 1 431 ? 4.838 5.924 6.064 1.00 48.38 431 GLY A N 1
ATOM 3252 C CA . GLY A 1 431 ? 5.861 6.862 6.533 1.00 48.38 431 GLY A CA 1
ATOM 3253 C C . GLY A 1 431 ? 7.254 6.250 6.731 1.00 48.38 431 GLY A C 1
ATOM 3254 O O . GLY A 1 431 ? 8.156 6.942 7.197 1.00 48.38 431 GLY A O 1
ATOM 3255 N N . THR A 1 432 ? 7.463 4.977 6.373 1.00 50.12 432 THR A N 1
ATOM 3256 C CA . THR A 1 432 ? 8.751 4.279 6.549 1.00 50.12 432 THR A CA 1
ATOM 3257 C C . THR A 1 432 ? 9.779 4.665 5.493 1.00 50.12 432 THR A C 1
ATOM 3259 O O . THR A 1 432 ? 10.984 4.610 5.751 1.00 50.12 432 THR A O 1
ATOM 3262 N N . LYS A 1 433 ? 9.330 5.139 4.322 1.00 46.97 433 LYS A N 1
ATOM 3263 C CA . LYS A 1 433 ? 10.206 5.874 3.413 1.00 46.97 433 LYS A CA 1
ATOM 3264 C C . LYS A 1 433 ? 10.402 7.258 4.015 1.00 46.97 433 LYS A C 1
ATOM 3266 O O . LYS A 1 433 ? 9.611 8.169 3.781 1.00 46.97 433 LYS A O 1
ATOM 3271 N N . VAL A 1 434 ? 11.480 7.400 4.782 1.00 45.47 434 VAL A N 1
ATOM 3272 C CA . VAL A 1 434 ? 12.072 8.699 5.090 1.00 45.47 434 VAL A CA 1
ATOM 3273 C C . VAL A 1 434 ? 12.406 9.321 3.738 1.00 45.47 434 VAL A C 1
ATOM 3275 O O . VAL A 1 434 ? 13.443 9.026 3.145 1.00 45.47 434 VAL A O 1
ATOM 3278 N N . GLY A 1 435 ? 11.491 10.124 3.191 1.00 47.12 435 GLY A N 1
ATOM 3279 C CA . GLY A 1 435 ? 11.840 11.084 2.158 1.00 47.12 435 GLY A CA 1
ATOM 3280 C C . GLY A 1 435 ? 13.010 11.858 2.736 1.00 47.12 435 GLY A C 1
ATOM 3281 O O . GLY A 1 435 ? 12.846 12.503 3.768 1.00 47.12 435 GLY A O 1
ATOM 3282 N N . SER A 1 436 ? 14.205 11.642 2.182 1.00 44.81 436 SER A N 1
ATOM 3283 C CA . SER A 1 436 ? 15.456 12.180 2.703 1.00 44.81 436 SER A CA 1
ATOM 3284 C C . SER A 1 436 ? 15.257 13.666 2.997 1.00 44.81 436 SER A C 1
ATOM 3286 O O . SER A 1 436 ? 15.253 14.490 2.088 1.00 44.81 436 SER A O 1
ATOM 3288 N N . THR A 1 437 ? 15.126 14.019 4.274 1.00 48.16 437 THR A N 1
ATOM 3289 C CA . THR A 1 437 ? 15.111 15.412 4.737 1.00 48.16 437 THR A CA 1
ATOM 3290 C C . THR A 1 437 ? 16.437 16.116 4.426 1.00 48.16 437 THR A C 1
ATOM 3292 O O . THR A 1 437 ? 16.546 17.330 4.555 1.00 48.16 437 THR A O 1
ATOM 3295 N N . SER A 1 438 ? 17.438 15.360 3.964 1.00 46.31 438 SER A N 1
ATOM 3296 C CA . SER A 1 438 ? 18.742 15.822 3.499 1.00 46.31 438 SER A CA 1
ATOM 3297 C C . SER A 1 438 ? 18.794 16.312 2.044 1.00 46.31 438 SER A C 1
ATOM 3299 O O . SER A 1 438 ? 19.780 16.947 1.682 1.00 46.31 438 SER A O 1
ATOM 3301 N N . GLN A 1 439 ? 17.779 16.068 1.205 1.00 43.81 439 GLN A N 1
ATOM 3302 C CA . GLN A 1 439 ? 17.703 16.641 -0.148 1.00 43.81 439 GLN A CA 1
ATOM 3303 C C . GLN A 1 439 ? 16.266 17.062 -0.427 1.00 43.81 439 GLN A C 1
ATOM 3305 O O . GLN A 1 439 ? 15.360 16.234 -0.413 1.00 43.81 439 GLN A O 1
ATOM 3310 N N . ALA A 1 440 ? 16.065 18.364 -0.636 1.00 47.25 440 ALA A N 1
ATOM 3311 C CA . ALA A 1 440 ? 14.768 18.933 -0.960 1.00 47.25 440 ALA A CA 1
ATOM 3312 C C . ALA A 1 440 ? 14.159 18.169 -2.142 1.00 47.25 440 ALA A C 1
ATOM 3314 O O . ALA A 1 440 ? 14.721 18.172 -3.236 1.00 47.25 440 ALA A O 1
ATOM 3315 N N . GLN A 1 441 ? 13.029 17.499 -1.914 1.00 54.41 441 GLN A N 1
ATOM 3316 C CA . GLN A 1 441 ? 12.224 16.986 -3.011 1.00 54.41 441 GLN A CA 1
ATOM 3317 C C . GLN A 1 441 ? 11.717 18.197 -3.796 1.00 54.41 441 GLN A C 1
ATOM 3319 O O . GLN A 1 441 ? 10.913 18.984 -3.295 1.00 54.41 441 GLN A O 1
ATOM 3324 N N . ASP A 1 442 ? 12.250 18.382 -5.000 1.00 50.72 442 ASP A N 1
ATOM 3325 C CA . ASP A 1 442 ? 11.750 19.368 -5.945 1.00 50.72 442 ASP A CA 1
ATOM 3326 C C . ASP A 1 442 ? 10.438 18.829 -6.531 1.00 50.72 442 ASP A C 1
ATOM 3328 O O . ASP A 1 442 ? 10.438 17.943 -7.383 1.00 50.72 442 ASP A O 1
ATOM 3332 N N . PHE A 1 443 ? 9.301 19.331 -6.043 1.00 57.12 443 PHE A N 1
ATOM 3333 C CA . PHE A 1 443 ? 7.972 19.021 -6.593 1.00 57.12 443 PHE A CA 1
ATOM 3334 C C . PHE A 1 443 ? 7.691 19.790 -7.905 1.00 57.12 443 PHE A C 1
ATOM 3336 O O . PHE A 1 443 ? 6.540 19.922 -8.330 1.00 57.12 443 PHE A O 1
ATOM 3343 N N . GLY A 1 444 ? 8.738 20.317 -8.547 1.00 54.84 444 GLY A N 1
ATOM 3344 C CA . GLY A 1 444 ? 8.672 21.125 -9.751 1.00 54.84 444 GLY A CA 1
ATOM 3345 C C . GLY A 1 444 ? 8.079 22.512 -9.501 1.00 54.84 444 GLY A C 1
ATOM 3346 O O . GLY A 1 444 ? 7.799 22.929 -8.375 1.00 54.84 444 GLY A O 1
ATOM 3347 N N . SER A 1 445 ? 7.811 23.228 -10.594 1.00 48.94 445 SER A N 1
ATOM 3348 C CA . SER A 1 445 ? 7.284 24.603 -10.595 1.00 48.94 445 SER A CA 1
ATOM 3349 C C . SER A 1 445 ? 5.909 24.774 -9.935 1.00 48.94 445 SER A C 1
ATOM 3351 O O . SER A 1 445 ? 5.464 25.903 -9.745 1.00 48.94 445 SER A O 1
ATOM 3353 N N . ASN A 1 446 ? 5.226 23.674 -9.605 1.00 49.84 446 ASN A N 1
ATOM 3354 C CA . ASN A 1 446 ? 3.908 23.691 -8.973 1.00 49.84 446 ASN A CA 1
ATOM 3355 C C . ASN A 1 446 ? 3.970 23.627 -7.439 1.00 49.84 446 ASN A C 1
ATOM 3357 O O . ASN A 1 446 ? 2.948 23.882 -6.800 1.00 49.84 446 ASN A O 1
ATOM 3361 N N . GLY A 1 447 ? 5.143 23.328 -6.863 1.00 52.56 447 GLY A N 1
ATOM 3362 C CA . GLY A 1 447 ? 5.356 23.236 -5.419 1.00 52.56 447 GLY A CA 1
ATOM 3363 C C . GLY A 1 447 ? 4.450 22.221 -4.708 1.00 52.56 447 GLY A C 1
ATOM 3364 O O . GLY A 1 447 ? 3.591 21.566 -5.300 1.00 52.56 447 GLY A O 1
ATOM 3365 N N . ILE A 1 448 ? 4.618 22.097 -3.390 1.00 58.69 448 ILE A N 1
ATOM 3366 C CA . ILE A 1 448 ? 3.607 21.448 -2.550 1.00 58.69 448 ILE A CA 1
ATOM 3367 C C . ILE A 1 448 ? 2.480 22.464 -2.357 1.00 58.69 448 ILE A C 1
ATOM 3369 O O . ILE A 1 448 ? 2.693 23.508 -1.738 1.00 58.69 448 ILE A O 1
ATOM 3373 N N . LYS A 1 449 ? 1.266 22.157 -2.832 1.00 50.97 449 LYS A N 1
ATOM 3374 C CA . LYS A 1 449 ? 0.050 22.850 -2.375 1.00 50.97 449 LYS A CA 1
ATOM 3375 C C . LYS A 1 449 ? -0.229 22.439 -0.935 1.00 50.97 449 LYS A C 1
ATOM 3377 O O . LYS A 1 449 ? -1.046 21.568 -0.656 1.00 50.97 449 LYS A O 1
ATOM 3382 N N . ALA A 1 450 ? 0.512 23.034 -0.020 1.00 52.00 450 ALA A N 1
ATOM 3383 C CA . ALA A 1 450 ? 0.370 22.802 1.396 1.00 52.00 450 ALA A CA 1
ATOM 3384 C C . ALA A 1 450 ? -0.781 23.641 1.948 1.00 52.00 450 ALA A C 1
ATOM 3386 O O . ALA A 1 450 ? -0.569 24.611 2.667 1.00 52.00 450 ALA A O 1
ATOM 3387 N N . ASP A 1 451 ? -2.009 23.252 1.618 1.00 47.22 451 ASP A N 1
ATOM 3388 C CA . ASP A 1 451 ? -3.199 23.807 2.274 1.00 47.22 451 ASP A CA 1
ATOM 3389 C C . ASP A 1 451 ? -3.170 23.517 3.796 1.00 47.22 451 ASP A C 1
ATOM 3391 O O . ASP A 1 451 ? -3.703 24.263 4.610 1.00 47.22 451 ASP A O 1
ATOM 3395 N N . LYS A 1 452 ? -2.431 22.469 4.202 1.00 49.66 452 LYS A N 1
ATOM 3396 C CA . LYS A 1 452 ? -2.018 22.191 5.585 1.00 49.66 452 LYS A CA 1
ATOM 3397 C C . LYS A 1 452 ? -0.587 21.635 5.617 1.00 49.66 452 LYS A C 1
ATOM 3399 O O . LYS A 1 452 ? -0.394 20.428 5.527 1.00 49.66 452 LYS A O 1
ATOM 3404 N N . LEU A 1 453 ? 0.430 22.492 5.745 1.00 57.84 453 LEU A N 1
ATOM 3405 C CA . LEU A 1 453 ? 1.831 22.046 5.913 1.00 57.84 453 LEU A CA 1
ATOM 3406 C C . LEU A 1 453 ? 2.092 21.425 7.301 1.00 57.84 453 LEU A C 1
ATOM 3408 O O . LEU A 1 453 ? 3.056 20.687 7.465 1.00 57.84 453 LEU A O 1
ATOM 3412 N N . ALA A 1 454 ? 1.225 21.682 8.285 1.00 54.28 454 ALA A N 1
ATOM 3413 C CA . ALA A 1 454 ? 1.213 20.993 9.572 1.00 54.28 454 ALA A CA 1
ATOM 3414 C C . ALA A 1 454 ? -0.109 21.262 10.308 1.00 54.28 454 ALA A C 1
ATOM 3416 O O . ALA A 1 454 ? -0.354 22.379 10.755 1.00 54.28 454 ALA A O 1
ATOM 3417 N N . GLU A 1 455 ? -0.942 20.242 10.501 1.00 46.72 455 GLU A N 1
ATOM 3418 C CA . GLU A 1 455 ? -1.880 20.232 11.627 1.00 46.72 455 GLU A CA 1
ATOM 3419 C C . GLU A 1 455 ? -1.112 19.637 12.808 1.00 46.72 455 GLU A C 1
ATOM 3421 O O . GLU A 1 455 ? -1.109 18.431 13.040 1.00 46.72 455 GLU A O 1
ATOM 3426 N N . SER A 1 456 ? -0.322 20.477 13.479 1.00 47.31 456 SER A N 1
ATOM 3427 C CA . SER A 1 456 ? 0.438 20.039 14.644 1.00 47.31 456 SER A CA 1
ATOM 3428 C C . SER A 1 456 ? -0.513 19.922 15.832 1.00 47.31 456 SER A C 1
ATOM 3430 O O . SER A 1 456 ? -0.895 20.921 16.435 1.00 47.31 456 SER A O 1
ATOM 3432 N N . THR A 1 457 ? -0.914 18.702 16.183 1.00 44.25 457 THR A N 1
ATOM 3433 C CA . THR A 1 457 ? -1.719 18.428 17.387 1.00 44.25 457 THR A CA 1
ATOM 3434 C C . THR A 1 457 ? -0.858 18.319 18.659 1.00 44.25 457 THR A C 1
ATOM 3436 O O . THR A 1 457 ? -1.295 17.745 19.654 1.00 44.25 457 THR A O 1
ATOM 3439 N N . GLY A 1 458 ? 0.376 18.842 18.650 1.00 55.09 458 GLY A N 1
ATOM 3440 C CA . GLY A 1 458 ? 1.322 18.791 19.772 1.00 55.09 458 GLY A CA 1
ATOM 3441 C C . GLY A 1 458 ? 2.477 19.791 19.627 1.00 55.09 458 GLY A C 1
ATOM 3442 O O . GLY A 1 458 ? 2.506 20.571 18.687 1.00 55.09 458 GLY A O 1
ATOM 3443 N N . ASN A 1 459 ? 3.448 19.777 20.547 1.00 49.75 459 ASN A N 1
ATOM 3444 C CA . ASN A 1 459 ? 4.575 20.734 20.637 1.00 49.75 459 ASN A CA 1
ATOM 3445 C C . ASN A 1 459 ? 5.566 20.754 19.437 1.00 49.75 459 ASN A C 1
ATOM 3447 O O . ASN A 1 459 ? 6.699 21.218 19.580 1.00 49.75 459 ASN A O 1
ATOM 3451 N N . SER A 1 460 ? 5.191 20.260 18.259 1.00 48.78 460 SER A N 1
ATOM 3452 C CA . SER A 1 460 ? 6.019 20.320 17.054 1.00 48.78 460 SER A CA 1
ATOM 3453 C C . SER A 1 460 ? 5.926 21.714 16.427 1.00 48.78 460 SER A C 1
ATOM 3455 O O . SER A 1 460 ? 4.840 22.159 16.054 1.00 48.78 460 SER A O 1
ATOM 3457 N N . HIS A 1 461 ? 7.063 22.404 16.327 1.00 54.16 461 HIS A N 1
ATOM 3458 C CA . HIS A 1 461 ? 7.198 23.687 15.635 1.00 54.16 461 HIS A CA 1
ATOM 3459 C C . HIS A 1 461 ? 7.858 23.492 14.264 1.00 54.16 461 HIS A C 1
ATOM 3461 O O . HIS A 1 461 ? 8.509 22.477 14.018 1.00 54.16 461 HIS A O 1
ATOM 3467 N N . ILE A 1 462 ? 7.692 24.471 13.372 1.00 61.66 462 ILE A N 1
ATOM 3468 C CA . ILE A 1 462 ? 8.386 24.517 12.081 1.00 61.66 462 ILE A CA 1
ATOM 3469 C C . ILE A 1 462 ? 9.674 25.326 12.273 1.00 61.66 462 ILE A C 1
ATOM 3471 O O . ILE A 1 462 ? 9.616 26.535 12.499 1.00 61.66 462 ILE A O 1
ATOM 3475 N N . GLU A 1 463 ? 10.833 24.671 12.191 1.00 59.12 463 GLU A N 1
ATOM 3476 C CA . GLU A 1 463 ? 12.138 25.340 12.191 1.00 59.12 463 GLU A CA 1
ATOM 3477 C C . GLU A 1 463 ? 12.511 25.735 10.751 1.00 59.12 463 GLU A C 1
ATOM 3479 O O . GLU A 1 463 ? 12.815 24.890 9.910 1.00 59.12 463 GLU A O 1
ATOM 3484 N N . VAL A 1 464 ? 12.454 27.034 10.435 1.00 61.00 464 VAL A N 1
ATOM 3485 C CA . VAL A 1 464 ? 12.876 27.565 9.128 1.00 61.00 464 VAL A CA 1
ATOM 3486 C C . VAL A 1 464 ? 14.312 28.066 9.252 1.00 61.00 464 VAL A C 1
ATOM 3488 O O . VAL A 1 464 ? 14.549 29.154 9.765 1.00 61.00 464 VAL A O 1
ATOM 3491 N N . ALA A 1 465 ? 15.272 27.280 8.764 1.00 52.16 465 ALA A N 1
ATOM 3492 C CA . ALA A 1 465 ? 16.704 27.515 8.985 1.00 52.16 465 ALA A CA 1
ATOM 3493 C C . ALA A 1 465 ? 17.264 28.840 8.420 1.00 52.16 465 ALA A C 1
ATOM 3495 O O . ALA A 1 465 ? 18.325 29.271 8.856 1.00 52.16 465 ALA A O 1
ATOM 3496 N N . ASN A 1 466 ? 16.593 29.480 7.450 1.00 55.88 466 ASN A N 1
ATOM 3497 C CA . ASN A 1 466 ? 17.108 30.685 6.781 1.00 55.88 466 ASN A CA 1
ATOM 3498 C C . ASN A 1 466 ? 16.096 31.840 6.733 1.00 55.88 466 ASN A C 1
ATOM 3500 O O . ASN A 1 466 ? 16.251 32.827 7.444 1.00 55.88 466 ASN A O 1
ATOM 3504 N N . ALA A 1 467 ? 15.079 31.763 5.871 1.00 55.03 467 ALA A N 1
ATOM 3505 C CA . ALA A 1 467 ? 14.080 32.821 5.739 1.00 55.03 467 ALA A CA 1
ATOM 3506 C C . ALA A 1 467 ? 12.751 32.261 5.228 1.00 55.03 467 ALA A C 1
ATOM 3508 O O . ALA A 1 467 ? 12.724 31.525 4.241 1.00 55.03 467 ALA A O 1
ATOM 3509 N N . LEU A 1 468 ? 11.649 32.668 5.860 1.00 64.12 468 LEU A N 1
ATOM 3510 C CA . LEU A 1 468 ? 10.310 32.522 5.300 1.00 64.12 468 LEU A CA 1
ATOM 3511 C C . LEU A 1 468 ? 10.079 33.691 4.334 1.00 64.12 468 LEU A C 1
ATOM 3513 O O . LEU A 1 468 ? 9.865 34.823 4.764 1.00 64.12 468 LEU A O 1
ATOM 3517 N N . LYS A 1 469 ? 10.170 33.437 3.025 1.00 61.09 469 LYS A N 1
ATOM 3518 C CA . LYS A 1 469 ? 9.814 34.435 2.010 1.00 61.09 469 LYS A CA 1
ATOM 3519 C C . LYS A 1 469 ? 8.302 34.427 1.817 1.00 61.09 469 LYS A C 1
ATOM 3521 O O . LYS A 1 469 ? 7.776 33.517 1.189 1.00 61.09 469 LYS A O 1
ATOM 3526 N N . LEU A 1 470 ? 7.635 35.444 2.347 1.00 63.16 470 LEU A N 1
ATOM 3527 C CA . LEU A 1 470 ? 6.247 35.760 2.021 1.00 63.16 470 LEU A CA 1
ATOM 3528 C C . LEU A 1 470 ? 6.259 36.666 0.789 1.00 63.16 470 LEU A C 1
ATOM 3530 O O . LEU A 1 470 ? 7.002 37.650 0.754 1.00 63.16 470 LEU A O 1
ATOM 3534 N N . THR A 1 471 ? 5.513 36.301 -0.249 1.00 54.00 471 THR A N 1
ATOM 3535 C CA . THR A 1 471 ? 5.427 37.120 -1.463 1.00 54.00 471 THR A CA 1
ATOM 3536 C C . THR A 1 471 ? 4.462 38.283 -1.258 1.00 54.00 471 THR A C 1
ATOM 3538 O O . THR A 1 471 ? 3.712 38.339 -0.290 1.00 54.00 471 THR A O 1
ATOM 3541 N N . GLU A 1 472 ? 4.489 39.246 -2.170 1.00 50.03 472 GLU A N 1
ATOM 3542 C CA . GLU A 1 472 ? 3.787 40.535 -2.107 1.00 50.03 472 GLU A CA 1
ATOM 3543 C C . GLU A 1 472 ? 2.247 40.473 -1.961 1.00 50.03 472 GLU A C 1
ATOM 3545 O O . GLU A 1 472 ? 1.630 41.505 -1.711 1.00 50.03 472 GLU A O 1
ATOM 3550 N N . ASN A 1 473 ? 1.632 39.282 -2.008 1.00 49.34 473 ASN A N 1
ATOM 3551 C CA . ASN A 1 473 ? 0.204 39.060 -1.734 1.00 49.34 473 ASN A CA 1
ATOM 3552 C C . ASN A 1 473 ? -0.079 38.115 -0.544 1.00 49.34 473 ASN A C 1
ATOM 3554 O O . ASN A 1 473 ? -1.246 37.876 -0.218 1.00 49.34 473 ASN A O 1
ATOM 3558 N N . ASP A 1 474 ? 0.951 37.598 0.135 1.00 53.72 474 ASP A N 1
ATOM 3559 C CA . ASP A 1 474 ? 0.795 36.750 1.321 1.00 53.72 474 ASP A CA 1
ATOM 3560 C C . ASP A 1 474 ? 0.446 37.621 2.528 1.00 53.72 474 ASP A C 1
ATOM 3562 O O . ASP A 1 474 ? 1.288 38.184 3.232 1.00 53.72 474 ASP A O 1
ATOM 3566 N N . THR A 1 475 ? -0.856 37.785 2.734 1.00 49.38 475 THR A N 1
ATOM 3567 C CA . THR A 1 475 ? -1.398 38.682 3.747 1.00 49.38 475 THR A CA 1
ATOM 3568 C C . THR A 1 475 ? -1.331 38.001 5.119 1.00 49.38 475 THR A C 1
ATOM 3570 O O . THR A 1 475 ? -2.280 37.349 5.547 1.00 49.38 475 THR A O 1
ATOM 3573 N N . ALA A 1 476 ? -0.205 38.212 5.805 1.00 52.53 476 ALA A N 1
ATOM 3574 C CA . ALA A 1 476 ? 0.068 37.906 7.211 1.00 52.53 476 ALA A CA 1
ATOM 3575 C C . ALA A 1 476 ? 0.313 36.431 7.587 1.00 52.53 476 ALA A C 1
ATOM 3577 O O . ALA A 1 476 ? -0.470 35.532 7.289 1.00 52.53 476 ALA A O 1
ATOM 3578 N N . VAL A 1 477 ? 1.358 36.214 8.400 1.00 55.69 477 VAL A N 1
ATOM 3579 C CA . VAL A 1 477 ? 1.403 35.076 9.327 1.00 55.69 477 VAL A CA 1
ATOM 3580 C C . VAL A 1 477 ? 0.296 35.321 10.350 1.00 55.69 477 VAL A C 1
ATOM 3582 O O . VAL A 1 477 ? 0.485 36.050 11.321 1.00 55.69 477 VAL A O 1
ATOM 3585 N N . LYS A 1 478 ? -0.896 34.782 10.096 1.00 48.75 478 LYS A N 1
ATOM 3586 C CA . LYS A 1 478 ? -1.974 34.774 11.083 1.00 48.75 478 LYS A CA 1
ATOM 3587 C C . LYS A 1 478 ? -1.620 33.742 12.143 1.00 48.75 478 LYS A C 1
ATOM 3589 O O . LYS A 1 478 ? -1.912 32.563 11.991 1.00 48.75 478 LYS A O 1
ATOM 3594 N N . THR A 1 479 ? -0.931 34.171 13.190 1.00 49.09 479 THR A N 1
ATOM 3595 C CA . THR A 1 479 ? -0.903 33.408 14.430 1.00 49.09 479 THR A CA 1
ATOM 3596 C C . THR A 1 479 ? -2.149 33.783 15.220 1.00 49.09 479 THR A C 1
ATOM 3598 O O . THR A 1 479 ? -2.358 34.954 15.519 1.00 49.09 479 THR A O 1
ATOM 3601 N N . ASP A 1 480 ? -2.948 32.798 15.625 1.00 47.88 480 ASP A N 1
ATOM 3602 C CA . ASP A 1 480 ? -4.016 33.003 16.621 1.00 47.88 480 ASP A CA 1
ATOM 3603 C C . ASP A 1 480 ? -3.446 33.414 18.001 1.00 47.88 480 ASP A C 1
ATOM 3605 O O . ASP A 1 480 ? -4.184 33.715 18.936 1.00 47.88 480 ASP A O 1
ATOM 3609 N N . ALA A 1 481 ? -2.112 33.456 18.125 1.00 43.88 481 ALA A N 1
ATOM 3610 C CA . ALA A 1 481 ? -1.377 34.099 19.202 1.00 43.88 481 ALA A CA 1
ATOM 3611 C C . ALA A 1 481 ? -0.906 35.506 18.778 1.00 43.88 481 ALA A C 1
ATOM 3613 O O . ALA A 1 481 ? -0.099 35.675 17.867 1.00 43.88 481 ALA A O 1
ATOM 3614 N N . GLU A 1 482 ? -1.401 36.503 19.497 1.00 54.78 482 GLU A N 1
ATOM 3615 C CA . GLU A 1 482 ? -1.317 37.963 19.347 1.00 54.78 482 GLU A CA 1
ATOM 3616 C C . GLU A 1 482 ? 0.098 38.600 19.432 1.00 54.78 482 GLU A C 1
ATOM 3618 O O . GLU A 1 482 ? 0.251 39.688 19.978 1.00 54.78 482 GLU A O 1
ATOM 3623 N N . TYR A 1 483 ? 1.182 37.965 18.960 1.00 52.00 483 TYR A N 1
ATOM 3624 C CA . TYR A 1 483 ? 2.517 38.570 19.122 1.00 52.00 483 TYR A CA 1
ATOM 3625 C C . TYR A 1 483 ? 3.581 38.089 18.119 1.00 52.00 483 TYR A C 1
ATOM 3627 O O . TYR A 1 483 ? 4.040 36.948 18.175 1.00 52.00 483 TYR A O 1
ATOM 3635 N N . ILE A 1 484 ? 4.101 38.997 17.281 1.00 53.38 484 ILE A N 1
ATOM 3636 C CA . ILE A 1 484 ? 5.387 38.800 16.587 1.00 53.38 484 ILE A CA 1
ATOM 3637 C C . ILE A 1 484 ? 6.507 39.173 17.572 1.00 53.38 484 ILE A C 1
ATOM 3639 O O . ILE A 1 484 ? 6.853 40.344 17.727 1.00 53.38 484 ILE A O 1
ATOM 3643 N N . ARG A 1 485 ? 7.064 38.187 18.296 1.00 53.34 485 ARG A N 1
ATOM 3644 C CA . ARG A 1 485 ? 8.180 38.420 19.237 1.00 53.34 485 ARG A CA 1
ATOM 3645 C C . ARG A 1 485 ? 9.479 38.496 18.449 1.00 53.34 485 ARG A C 1
ATOM 3647 O O . ARG A 1 485 ? 10.152 37.491 18.258 1.00 53.34 485 ARG A O 1
ATOM 3654 N N . GLY A 1 486 ? 9.862 39.696 18.027 1.00 52.62 486 GLY A N 1
ATOM 3655 C CA . GLY A 1 486 ? 11.226 39.971 17.580 1.00 52.62 486 GLY A CA 1
ATOM 3656 C C . GLY A 1 486 ? 12.196 39.999 18.766 1.00 52.62 486 GLY A C 1
ATOM 3657 O O . GLY A 1 486 ? 12.646 41.071 19.157 1.00 52.62 486 GLY A O 1
ATOM 3658 N N . GLN A 1 487 ? 12.501 38.852 19.380 1.00 47.28 487 GLN A N 1
ATOM 3659 C CA . GLN A 1 487 ? 13.518 38.768 20.433 1.00 47.28 487 GLN A CA 1
ATOM 3660 C C . GLN A 1 487 ? 14.875 38.436 19.804 1.00 47.28 487 GLN A C 1
ATOM 3662 O O . GLN A 1 487 ? 15.227 37.274 19.633 1.00 47.28 487 GLN A O 1
ATOM 3667 N N . ALA A 1 488 ? 15.652 39.459 19.450 1.00 51.59 488 ALA A N 1
ATOM 3668 C CA . ALA A 1 488 ? 17.045 39.261 19.067 1.00 51.59 488 ALA A CA 1
ATOM 3669 C C . ALA A 1 488 ? 17.901 39.117 20.335 1.00 51.59 488 ALA A C 1
ATOM 3671 O O . ALA A 1 488 ? 18.022 40.051 21.125 1.00 51.59 488 ALA A O 1
ATOM 3672 N N . THR A 1 489 ? 18.516 37.950 20.541 1.00 51.03 489 THR A N 1
ATOM 3673 C CA . THR A 1 489 ? 19.470 37.725 21.645 1.00 51.03 489 THR A CA 1
ATOM 3674 C C . THR A 1 489 ? 20.762 38.534 21.446 1.00 51.03 489 THR A C 1
ATOM 3676 O O . THR A 1 489 ? 21.536 38.730 22.381 1.00 51.03 489 THR A O 1
ATOM 3679 N N . THR A 1 490 ? 21.008 39.040 20.232 1.00 46.38 490 THR A N 1
ATOM 3680 C CA . THR A 1 490 ? 22.077 39.997 19.913 1.00 46.38 490 THR A CA 1
ATOM 3681 C C . THR A 1 490 ? 21.704 40.759 18.629 1.00 46.38 490 THR A C 1
ATOM 3683 O O . THR A 1 490 ? 21.433 40.131 17.612 1.00 46.38 490 THR A O 1
ATOM 3686 N N . GLY A 1 491 ? 21.679 42.099 18.659 1.00 54.62 491 GLY A N 1
ATOM 3687 C CA . GLY A 1 491 ? 21.353 42.952 17.497 1.00 54.62 491 GLY A CA 1
ATOM 3688 C C . GLY A 1 491 ? 19.939 43.557 17.503 1.00 54.62 491 GLY A C 1
ATOM 3689 O O . GLY A 1 491 ? 19.106 43.216 18.337 1.00 54.62 491 GLY A O 1
ATOM 3690 N N . SER A 1 492 ? 19.684 44.503 16.595 1.00 51.03 492 SER A N 1
ATOM 3691 C CA . SER A 1 492 ? 18.395 45.201 16.466 1.00 51.03 492 SER A CA 1
ATOM 3692 C C . SER A 1 492 ? 17.495 44.504 15.444 1.00 51.03 492 SER A C 1
ATOM 3694 O O . SER A 1 492 ? 17.946 44.202 14.342 1.00 51.03 492 SER A O 1
ATOM 3696 N N . VAL A 1 493 ? 16.211 44.317 15.763 1.00 54.62 493 VAL A N 1
ATOM 3697 C CA . VAL A 1 493 ? 15.190 43.964 14.763 1.00 54.62 493 VAL A CA 1
ATOM 3698 C C . VAL A 1 493 ? 14.780 45.245 14.039 1.00 54.62 493 VAL A C 1
ATOM 3700 O O . VAL A 1 493 ? 14.166 46.126 14.636 1.00 54.62 493 VAL A O 1
ATOM 3703 N N . ALA A 1 494 ? 15.161 45.381 12.769 1.00 55.75 494 ALA A N 1
ATOM 3704 C CA . ALA A 1 494 ? 14.751 46.504 11.932 1.00 55.75 494 ALA A CA 1
ATOM 3705 C C . ALA A 1 494 ? 13.386 46.204 11.290 1.00 55.75 494 ALA A C 1
ATOM 3707 O O . ALA A 1 494 ? 13.261 45.252 10.523 1.00 55.75 494 ALA A O 1
ATOM 3708 N N . LEU A 1 495 ? 12.374 47.016 11.601 1.00 59.56 495 LEU A N 1
ATOM 3709 C CA . LEU A 1 495 ? 11.080 47.019 10.913 1.00 59.56 495 LEU A CA 1
ATOM 3710 C C . LEU A 1 495 ? 11.068 48.188 9.922 1.00 59.56 495 LEU A C 1
ATOM 3712 O O . LEU A 1 495 ? 10.841 49.330 10.313 1.00 59.56 495 LEU A O 1
ATOM 3716 N N . ASP A 1 496 ? 11.359 47.909 8.651 1.00 57.22 496 ASP A N 1
ATOM 3717 C CA . ASP A 1 496 ? 11.281 48.897 7.569 1.00 57.22 496 ASP A CA 1
ATOM 3718 C C . ASP A 1 496 ? 9.841 48.947 7.033 1.00 57.22 496 ASP A C 1
ATOM 3720 O O . ASP A 1 496 ? 9.400 48.066 6.291 1.00 57.22 496 ASP A O 1
ATOM 3724 N N . LEU A 1 497 ? 9.067 49.937 7.484 1.00 58.00 497 LEU A N 1
ATOM 3725 C CA . LEU A 1 497 ? 7.670 50.126 7.091 1.00 58.00 497 LEU A CA 1
ATOM 3726 C C . LEU A 1 497 ? 7.565 51.325 6.145 1.00 58.00 497 LEU A C 1
ATOM 3728 O O . LEU A 1 497 ? 7.940 52.441 6.491 1.00 58.00 497 LEU A O 1
ATOM 3732 N N . ARG A 1 498 ? 6.992 51.114 4.955 1.00 52.81 498 ARG A N 1
ATOM 3733 C CA . ARG A 1 498 ? 6.904 52.136 3.893 1.00 52.81 498 ARG A CA 1
ATOM 3734 C C . ARG A 1 498 ? 5.868 53.243 4.128 1.00 52.81 498 ARG A C 1
ATOM 3736 O O . ARG A 1 498 ? 5.758 54.135 3.290 1.00 52.81 498 ARG A O 1
ATOM 3743 N N . SER A 1 499 ? 5.062 53.181 5.190 1.00 59.12 499 SER A N 1
ATOM 3744 C CA . SER A 1 499 ? 3.938 54.117 5.368 1.00 59.12 499 SER A CA 1
ATOM 3745 C C . SER A 1 499 ? 3.791 54.623 6.799 1.00 59.12 499 SER A C 1
ATOM 3747 O O . SER A 1 499 ? 4.006 55.806 7.039 1.00 59.12 499 SER A O 1
ATOM 3749 N N . SER A 1 500 ? 3.457 53.769 7.764 1.00 57.22 500 SER A N 1
ATOM 3750 C CA . SER A 1 500 ? 3.332 54.182 9.164 1.00 57.22 500 SER A CA 1
ATOM 3751 C C . SER A 1 500 ? 3.710 53.048 10.109 1.00 57.22 500 SER A C 1
ATOM 3753 O O . SER A 1 500 ? 3.427 51.879 9.851 1.00 57.22 500 SER A O 1
ATOM 3755 N N . LEU A 1 501 ? 4.361 53.408 11.214 1.00 66.50 501 LEU A N 1
ATOM 3756 C CA . LEU A 1 501 ? 4.538 52.548 12.376 1.00 66.50 501 LEU A CA 1
ATOM 3757 C C . LEU A 1 501 ? 3.578 53.047 13.458 1.00 66.50 501 LEU A C 1
ATOM 3759 O O . LEU A 1 501 ? 3.750 54.154 13.964 1.00 66.50 501 LEU A O 1
ATOM 3763 N N . ILE A 1 502 ? 2.575 52.243 13.808 1.00 62.38 502 ILE A N 1
ATOM 3764 C CA . ILE A 1 502 ? 1.715 52.498 14.969 1.00 62.38 502 ILE A CA 1
ATOM 3765 C C . ILE A 1 502 ? 2.258 51.652 16.120 1.00 62.38 502 ILE A C 1
ATOM 3767 O O . ILE A 1 502 ? 2.157 50.428 16.088 1.00 62.38 502 ILE A O 1
ATOM 3771 N N . ILE A 1 503 ? 2.852 52.294 17.128 1.00 68.38 503 ILE A N 1
ATOM 3772 C CA . ILE A 1 503 ? 3.204 51.641 18.395 1.00 68.38 503 ILE A CA 1
ATOM 3773 C C . ILE A 1 503 ? 2.048 51.906 19.359 1.00 68.38 503 ILE A C 1
ATOM 3775 O O . ILE A 1 503 ? 1.960 52.997 19.917 1.00 68.38 503 ILE A O 1
ATOM 3779 N N . ASN A 1 504 ? 1.148 50.935 19.532 1.00 58.81 504 ASN A N 1
ATOM 3780 C CA . ASN A 1 504 ? 0.118 51.023 20.565 1.00 58.81 504 ASN A CA 1
ATOM 3781 C C . ASN A 1 504 ? 0.688 50.482 21.884 1.00 58.81 504 ASN A C 1
ATOM 3783 O O . ASN A 1 504 ? 0.943 49.284 22.007 1.00 58.81 504 ASN A O 1
ATOM 3787 N N . LEU A 1 505 ? 0.953 51.370 22.841 1.00 62.12 505 LEU A N 1
ATOM 3788 C CA . LEU A 1 505 ? 1.375 50.993 24.187 1.00 62.12 505 LEU A CA 1
ATOM 3789 C C . LEU A 1 505 ? 0.161 51.002 25.118 1.00 62.12 505 LEU A C 1
ATOM 3791 O O . LEU A 1 505 ? -0.034 51.948 25.878 1.00 62.12 505 LEU A O 1
ATOM 3795 N N . ASP A 1 506 ? -0.642 49.944 25.077 1.00 57.00 506 ASP A N 1
ATOM 3796 C CA . ASP A 1 506 ? -1.690 49.745 26.074 1.00 57.00 506 ASP A CA 1
ATOM 3797 C C . ASP A 1 506 ? -1.061 49.155 27.344 1.00 57.00 506 ASP A C 1
ATOM 3799 O O . ASP A 1 506 ? -0.607 48.008 27.360 1.00 57.00 506 ASP A O 1
ATOM 3803 N N . SER A 1 507 ? -1.022 49.920 28.438 1.00 55.69 507 SER A N 1
ATOM 3804 C CA . SER A 1 507 ? -0.656 49.395 29.758 1.00 55.69 507 SER A CA 1
ATOM 3805 C C . SER A 1 507 ? -1.824 48.589 30.341 1.00 55.69 507 SER A C 1
ATOM 3807 O O . SER A 1 507 ? -2.452 48.998 31.315 1.00 55.69 507 SER A O 1
ATOM 3809 N N . ASN A 1 508 ? -2.154 47.451 29.730 1.00 51.59 508 ASN A N 1
ATOM 3810 C CA . ASN A 1 508 ? -3.232 46.566 30.192 1.00 51.59 508 ASN A CA 1
ATOM 3811 C C . ASN A 1 508 ? -2.786 45.561 31.270 1.00 51.59 508 ASN A C 1
ATOM 3813 O O . ASN A 1 508 ? -3.508 44.619 31.590 1.00 51.59 508 ASN A O 1
ATOM 3817 N N . SER A 1 509 ? -1.623 45.763 31.883 1.00 46.88 509 SER A N 1
ATOM 3818 C CA . SER A 1 509 ? -1.188 45.025 33.068 1.00 46.88 509 SER A CA 1
ATOM 3819 C C . SER A 1 509 ? -0.793 46.013 34.156 1.00 46.88 509 SER A C 1
ATOM 3821 O O . SER A 1 509 ? -0.200 47.039 33.846 1.00 46.88 509 SER A O 1
ATOM 3823 N N . ASN A 1 510 ? -1.119 45.685 35.408 1.00 52.19 510 ASN A N 1
ATOM 3824 C CA . ASN A 1 510 ? -0.857 46.396 36.673 1.00 52.19 510 ASN A CA 1
ATOM 3825 C C . ASN A 1 510 ? 0.631 46.746 36.966 1.00 52.19 510 ASN A C 1
ATOM 3827 O O . ASN A 1 510 ? 1.062 46.697 38.115 1.00 52.19 510 ASN A O 1
ATOM 3831 N N . GLU A 1 511 ? 1.430 47.104 35.964 1.00 50.81 511 GLU A N 1
ATOM 3832 C CA . GLU A 1 511 ? 2.810 47.554 36.100 1.00 50.81 511 GLU A CA 1
ATOM 3833 C C . GLU A 1 511 ? 2.933 49.009 35.644 1.00 50.81 511 GLU A C 1
ATOM 3835 O O . GLU A 1 511 ? 2.484 49.419 34.574 1.00 50.81 511 GLU A O 1
ATOM 3840 N N . THR A 1 512 ? 3.506 49.812 36.525 1.00 52.19 512 THR A N 1
ATOM 3841 C CA . THR A 1 512 ? 3.644 51.258 36.431 1.00 52.19 512 THR A CA 1
ATOM 3842 C C . THR A 1 512 ? 4.474 51.657 35.199 1.00 52.19 512 THR A C 1
ATOM 3844 O O . THR A 1 512 ? 5.688 51.490 35.194 1.00 52.19 512 THR A O 1
ATOM 3847 N N . GLY A 1 513 ? 3.825 52.232 34.180 1.00 57.97 513 GLY A N 1
ATOM 3848 C CA . GLY A 1 513 ? 4.457 52.991 33.089 1.00 57.97 513 GLY A CA 1
ATOM 3849 C C . GLY A 1 513 ? 4.961 52.172 31.892 1.00 57.97 513 GLY A C 1
ATOM 3850 O O . GLY A 1 513 ? 6.093 51.694 31.878 1.00 57.97 513 GLY A O 1
ATOM 3851 N N . ALA A 1 514 ? 4.171 52.108 30.816 1.00 57.97 514 ALA A N 1
ATOM 3852 C CA . ALA A 1 514 ? 4.684 51.696 29.509 1.00 57.97 514 ALA A CA 1
ATOM 3853 C C . ALA A 1 514 ? 5.599 52.802 28.947 1.00 57.97 514 ALA A C 1
ATOM 3855 O O . ALA A 1 514 ? 5.184 53.956 28.842 1.00 57.97 514 ALA A O 1
ATOM 3856 N N . SER A 1 515 ? 6.847 52.471 28.595 1.00 59.66 515 SER A N 1
ATOM 3857 C CA . SER A 1 515 ? 7.810 53.434 28.042 1.00 59.66 515 SER A CA 1
ATOM 3858 C C . SER A 1 515 ? 8.184 53.094 26.598 1.00 59.66 515 SER A C 1
ATOM 3860 O O . SER A 1 515 ? 8.508 51.952 26.274 1.00 59.66 515 SER A O 1
ATOM 3862 N N . VAL A 1 516 ? 8.186 54.101 25.717 1.00 70.19 516 VAL A N 1
ATOM 3863 C CA . VAL A 1 516 ? 8.886 54.018 24.427 1.00 70.19 516 VAL A CA 1
ATOM 3864 C C . VAL A 1 516 ? 10.322 54.474 24.662 1.00 70.19 516 VAL A C 1
ATOM 3866 O O . VAL A 1 516 ? 10.568 55.649 24.927 1.00 70.19 516 VAL A O 1
ATOM 3869 N N . THR A 1 517 ? 11.293 53.570 24.536 1.00 65.00 517 THR A N 1
ATOM 3870 C CA . THR A 1 517 ? 12.707 53.969 24.514 1.00 65.00 517 THR A CA 1
ATOM 3871 C C . THR A 1 517 ? 13.132 54.267 23.078 1.00 65.00 517 THR A C 1
ATOM 3873 O O . THR A 1 517 ? 13.335 53.348 22.287 1.00 65.00 517 THR A O 1
ATOM 3876 N N . ILE A 1 518 ? 13.317 55.544 22.745 1.00 71.44 518 ILE A N 1
ATOM 3877 C CA . ILE A 1 518 ? 13.880 55.970 21.456 1.00 71.44 518 ILE A CA 1
ATOM 3878 C C . ILE A 1 518 ? 15.394 56.129 21.627 1.00 71.44 518 ILE A C 1
ATOM 3880 O O . ILE A 1 518 ? 15.853 56.949 22.420 1.00 71.44 518 ILE A O 1
ATOM 3884 N N . ARG A 1 519 ? 16.191 55.333 20.904 1.00 62.22 519 ARG A N 1
ATOM 3885 C CA . ARG A 1 519 ? 17.662 55.431 20.909 1.00 62.22 519 ARG A CA 1
ATOM 3886 C C . ARG A 1 519 ? 18.160 55.987 19.583 1.00 62.22 519 ARG A C 1
ATOM 3888 O O . ARG A 1 519 ? 17.638 55.647 18.525 1.00 62.22 519 ARG A O 1
ATOM 3895 N N . ARG A 1 520 ? 19.207 56.812 19.641 1.00 57.25 520 ARG A N 1
ATOM 3896 C CA . ARG A 1 520 ? 19.849 57.383 18.453 1.00 57.25 520 ARG A CA 1
ATOM 3897 C C . ARG A 1 520 ? 20.402 56.271 17.554 1.00 57.25 520 ARG A C 1
ATOM 3899 O O . ARG A 1 520 ? 21.196 55.450 18.011 1.00 57.25 520 ARG A O 1
ATOM 3906 N N . HIS A 1 521 ? 20.045 56.284 16.272 1.00 60.59 521 HIS A N 1
ATOM 3907 C CA . HIS A 1 521 ? 20.752 55.501 15.257 1.00 60.59 521 HIS A CA 1
ATOM 3908 C C . HIS A 1 521 ? 22.122 56.140 14.990 1.00 60.59 521 HIS A C 1
ATOM 3910 O O . HIS A 1 521 ? 22.216 57.362 14.897 1.00 60.59 521 HIS A O 1
ATOM 3916 N N . ALA A 1 522 ? 23.189 55.343 14.864 1.00 60.66 522 ALA A N 1
ATOM 3917 C CA . ALA A 1 522 ? 24.574 55.836 14.868 1.00 60.66 522 ALA A CA 1
ATOM 3918 C C . ALA A 1 522 ? 24.880 56.926 13.814 1.00 60.66 522 ALA A C 1
ATOM 3920 O O . ALA A 1 522 ? 25.788 57.730 14.019 1.00 60.66 522 ALA A O 1
ATOM 3921 N N . SER A 1 523 ? 24.107 56.981 12.725 1.00 60.75 523 SER A N 1
ATOM 3922 C CA . SER A 1 523 ? 24.238 57.950 11.630 1.00 60.75 523 SER A CA 1
ATOM 3923 C C . SER A 1 523 ? 23.287 59.159 11.690 1.00 60.75 523 SER A C 1
ATOM 3925 O O . SER A 1 523 ? 23.382 60.022 10.822 1.00 60.75 523 SER A O 1
ATOM 3927 N N . SER A 1 524 ? 22.385 59.252 12.676 1.00 63.09 524 SER A N 1
ATOM 3928 C CA . SER A 1 524 ? 21.476 60.401 12.842 1.00 63.09 524 SER A CA 1
ATOM 3929 C C . SER A 1 524 ? 22.032 61.419 13.843 1.00 63.09 524 SER A C 1
ATOM 3931 O O . SER A 1 524 ? 22.595 61.049 14.883 1.00 63.09 524 SER A O 1
ATOM 3933 N N . THR A 1 525 ? 21.855 62.709 13.553 1.00 60.78 525 THR A N 1
ATOM 3934 C CA . THR A 1 525 ? 22.108 63.801 14.510 1.00 60.78 525 THR A CA 1
ATOM 3935 C C . THR A 1 525 ? 20.943 64.003 15.471 1.00 60.78 525 THR A C 1
ATOM 3937 O O . THR A 1 525 ? 21.164 64.400 16.612 1.00 60.78 525 THR A O 1
ATOM 3940 N N . ASP A 1 526 ? 19.728 63.660 15.042 1.00 63.50 526 ASP A N 1
ATOM 3941 C CA . ASP A 1 526 ? 18.497 63.950 15.771 1.00 63.50 526 ASP A CA 1
ATOM 3942 C C . ASP A 1 526 ? 17.950 62.654 16.389 1.00 63.50 526 ASP A C 1
ATOM 3944 O O . ASP A 1 526 ? 17.987 61.593 15.755 1.00 63.50 526 ASP A O 1
ATOM 3948 N N . MET A 1 527 ? 17.448 62.720 17.627 1.00 69.31 527 MET A N 1
ATOM 3949 C CA . MET A 1 527 ? 16.782 61.578 18.279 1.00 69.31 527 MET A CA 1
ATOM 3950 C C . MET A 1 527 ? 15.282 61.524 17.979 1.00 69.31 527 MET A C 1
ATOM 3952 O O . MET A 1 527 ? 14.722 60.442 17.852 1.00 69.31 527 MET A O 1
ATOM 3956 N N . ILE A 1 528 ? 14.640 62.688 17.867 1.00 77.00 528 ILE A N 1
ATOM 3957 C CA . ILE A 1 528 ? 13.227 62.851 17.518 1.00 77.00 528 ILE A CA 1
ATOM 3958 C C . ILE A 1 528 ? 13.163 64.021 16.536 1.00 77.00 528 ILE A C 1
ATOM 3960 O O . ILE A 1 528 ? 13.644 65.108 16.851 1.00 77.00 528 ILE A O 1
ATOM 3964 N N . ARG A 1 529 ? 12.584 63.803 15.353 1.00 76.38 529 ARG A N 1
ATOM 3965 C CA . ARG A 1 529 ? 12.346 64.849 14.352 1.00 76.38 529 ARG A CA 1
ATOM 3966 C C . ARG A 1 529 ? 10.874 64.840 13.970 1.00 76.38 529 ARG A C 1
ATOM 3968 O O . ARG A 1 529 ? 10.376 63.843 13.460 1.00 76.38 529 ARG A O 1
ATOM 3975 N N . LEU A 1 530 ? 10.204 65.960 14.207 1.00 80.44 530 LEU A N 1
ATOM 3976 C CA . LEU A 1 530 ? 8.865 66.233 13.697 1.00 80.44 530 LEU A CA 1
ATOM 3977 C C . LEU A 1 530 ? 9.027 66.941 12.347 1.00 80.44 530 LEU A C 1
ATOM 3979 O O . LEU A 1 530 ? 9.738 67.943 12.261 1.00 80.44 530 LEU A O 1
ATOM 3983 N N . THR A 1 531 ? 8.453 66.391 11.281 1.00 76.56 531 THR A N 1
ATOM 3984 C CA . THR A 1 531 ? 8.419 67.040 9.959 1.00 76.56 531 THR A CA 1
ATOM 3985 C C . THR A 1 531 ? 7.162 67.905 9.818 1.00 76.56 531 THR A C 1
ATOM 3987 O O . THR A 1 531 ? 6.382 67.992 10.762 1.00 76.56 531 THR A O 1
ATOM 3990 N N . GLU A 1 532 ? 7.001 68.588 8.681 1.00 74.94 532 GLU A N 1
ATOM 3991 C CA . GLU A 1 532 ? 5.953 69.592 8.423 1.00 74.94 532 GLU A CA 1
ATOM 3992 C C . GLU A 1 532 ? 4.580 69.226 9.028 1.00 74.94 532 GLU A C 1
ATOM 3994 O O . GLU A 1 532 ? 4.090 68.114 8.854 1.00 74.94 532 GLU A O 1
ATOM 3999 N N . GLU A 1 533 ? 4.001 70.176 9.771 1.00 75.94 533 GLU A N 1
ATOM 4000 C CA . GLU A 1 533 ? 2.683 70.107 10.434 1.00 75.94 533 GLU A CA 1
ATOM 4001 C C . GLU A 1 533 ? 2.505 69.069 11.564 1.00 75.94 533 GLU A C 1
ATOM 4003 O O . GLU A 1 533 ? 1.416 68.964 12.128 1.00 75.94 533 GLU A O 1
ATOM 4008 N N . ALA A 1 534 ? 3.553 68.351 11.980 1.00 76.50 534 ALA A N 1
ATOM 4009 C CA . ALA A 1 534 ? 3.463 67.452 13.132 1.00 76.50 534 ALA A CA 1
ATOM 4010 C C . ALA A 1 534 ? 3.471 68.209 14.477 1.00 76.50 534 ALA A C 1
ATOM 4012 O O . ALA A 1 534 ? 4.279 69.111 14.707 1.00 76.50 534 ALA A O 1
ATOM 4013 N N . SER A 1 535 ? 2.601 67.794 15.401 1.00 81.50 535 SER A N 1
ATOM 4014 C CA . SER A 1 535 ? 2.508 68.311 16.771 1.00 81.50 535 SER A CA 1
ATOM 4015 C C . SER A 1 535 ? 2.721 67.198 17.804 1.00 81.50 535 SER A C 1
ATOM 4017 O O . SER A 1 535 ? 2.417 66.030 17.561 1.00 81.50 535 SER A O 1
ATOM 4019 N N . ILE A 1 536 ? 3.255 67.562 18.974 1.00 86.94 536 ILE A N 1
ATOM 4020 C CA . ILE A 1 536 ? 3.275 66.691 20.156 1.00 86.94 536 ILE A CA 1
ATOM 4021 C C . ILE A 1 536 ? 2.129 67.132 21.060 1.00 86.94 536 ILE A C 1
ATOM 4023 O O . ILE A 1 536 ? 2.102 68.274 21.516 1.00 86.94 536 ILE A O 1
ATOM 4027 N N . TYR A 1 537 ? 1.207 66.216 21.340 1.00 84.19 537 TYR A N 1
ATOM 4028 C CA . TYR A 1 537 ? 0.181 66.413 22.357 1.00 84.19 537 TYR A CA 1
ATOM 4029 C C . TYR A 1 537 ? 0.683 65.845 23.684 1.00 84.19 537 TYR A C 1
ATOM 4031 O O . TYR A 1 537 ? 0.980 64.656 23.782 1.00 84.19 537 TYR A O 1
ATOM 4039 N N . LEU A 1 538 ? 0.783 66.701 24.700 1.00 89.56 538 LEU A N 1
ATOM 4040 C CA . LEU A 1 538 ? 1.075 66.308 26.077 1.00 89.56 538 LEU A CA 1
ATOM 4041 C C . LEU A 1 538 ? -0.199 66.463 26.905 1.00 89.56 538 LEU A C 1
ATOM 4043 O O . LEU A 1 538 ? -0.892 67.474 26.788 1.00 89.56 538 LEU A O 1
ATOM 4047 N N . LEU A 1 539 ? -0.506 65.467 27.735 1.00 87.31 539 LEU A N 1
ATOM 4048 C CA . LEU A 1 539 ? -1.632 65.550 28.660 1.00 87.31 539 LEU A CA 1
ATOM 4049 C C . LEU A 1 539 ? -1.326 66.587 29.752 1.00 87.31 539 LEU A C 1
ATOM 4051 O O . LEU A 1 539 ? -0.237 66.582 30.326 1.00 87.31 539 LEU A O 1
ATOM 4055 N N . GLU A 1 540 ? -2.289 67.456 30.047 1.00 91.12 540 GLU A N 1
ATOM 4056 C CA . GLU A 1 540 ? -2.182 68.428 31.136 1.00 91.12 540 GLU A CA 1
ATOM 4057 C C . GLU A 1 540 ? -2.180 67.735 32.503 1.00 91.12 540 GLU A C 1
ATOM 4059 O O . GLU A 1 540 ? -2.928 66.780 32.733 1.00 91.12 540 GLU A O 1
ATOM 4064 N N . LYS A 1 541 ? -1.369 68.238 33.436 1.00 89.62 541 LYS A N 1
ATOM 4065 C CA . LYS A 1 541 ? -1.278 67.721 34.806 1.00 89.62 541 LYS A CA 1
ATOM 4066 C C . LYS A 1 541 ? -1.269 68.866 35.818 1.00 89.62 541 LYS A C 1
ATOM 4068 O O . LYS A 1 541 ? -0.813 69.967 35.532 1.00 89.62 541 LYS A O 1
ATOM 4073 N N . ALA A 1 542 ? -1.755 68.608 37.031 1.00 91.56 542 ALA A N 1
ATOM 4074 C CA . ALA A 1 542 ? -1.792 69.620 38.094 1.00 91.56 542 ALA A CA 1
ATOM 4075 C C . ALA A 1 542 ? -0.394 69.959 38.657 1.00 91.56 542 ALA A C 1
ATOM 4077 O O . ALA A 1 542 ? -0.168 71.074 39.131 1.00 91.56 542 ALA A O 1
ATOM 4078 N N . ALA A 1 543 ? 0.531 68.999 3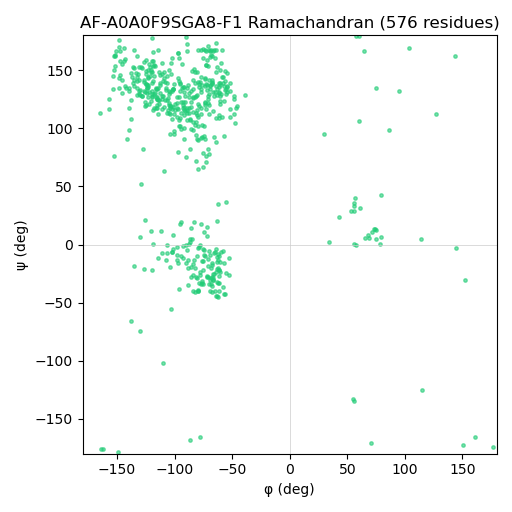8.604 1.00 90.50 543 ALA A N 1
ATOM 4079 C CA . ALA A 1 543 ? 1.916 69.104 39.054 1.00 90.50 543 ALA A CA 1
ATOM 4080 C C . ALA A 1 543 ? 2.803 68.129 38.257 1.00 90.50 543 ALA A C 1
ATOM 4082 O O . ALA A 1 543 ? 2.280 67.184 37.650 1.00 90.50 543 ALA A O 1
ATOM 4083 N N . ALA A 1 544 ? 4.120 68.349 38.287 1.00 90.19 544 ALA A N 1
ATOM 4084 C CA . ALA A 1 544 ? 5.095 67.390 37.782 1.00 90.19 544 ALA A CA 1
ATOM 4085 C C . ALA A 1 544 ? 4.989 66.047 38.527 1.00 90.19 544 ALA A C 1
ATOM 4087 O O . ALA A 1 544 ? 4.528 65.993 39.673 1.00 90.19 544 ALA A O 1
ATOM 4088 N N . ASP A 1 545 ? 5.441 64.963 37.892 1.00 88.56 545 ASP A N 1
ATOM 4089 C CA . ASP A 1 545 ? 5.685 63.717 38.621 1.00 88.56 545 ASP A CA 1
ATOM 4090 C C . ASP A 1 545 ? 6.902 63.868 39.543 1.00 88.56 545 ASP A C 1
ATOM 4092 O O . ASP A 1 545 ? 7.669 64.830 39.443 1.00 88.56 545 ASP A O 1
ATOM 4096 N N . ALA A 1 546 ? 7.077 62.908 40.456 1.00 86.19 546 ALA A N 1
ATOM 4097 C CA . ALA A 1 546 ? 8.218 62.895 41.365 1.00 86.19 546 ALA A CA 1
ATOM 4098 C C . ALA A 1 546 ? 9.540 63.033 40.594 1.00 86.19 546 ALA A C 1
ATOM 4100 O O . ALA A 1 546 ? 9.710 62.435 39.529 1.00 86.19 546 ALA A O 1
ATOM 4101 N N . ASP A 1 547 ? 10.460 63.826 41.145 1.00 84.19 547 ASP A N 1
ATOM 4102 C CA . ASP A 1 547 ? 11.791 64.006 40.575 1.00 84.19 547 ASP A CA 1
ATOM 4103 C C . ASP A 1 547 ? 12.488 62.652 40.372 1.00 84.19 547 ASP A C 1
ATOM 4105 O O . ASP A 1 547 ? 12.445 61.769 41.238 1.00 84.19 547 ASP A O 1
ATOM 4109 N N . VAL A 1 548 ? 13.117 62.495 39.208 1.00 82.19 548 VAL A N 1
ATOM 4110 C CA . VAL A 1 548 ? 13.901 61.311 38.866 1.00 82.19 548 VAL A CA 1
ATOM 4111 C C . VAL A 1 548 ? 15.351 61.770 38.738 1.00 82.19 548 VAL A C 1
ATOM 4113 O O . VAL A 1 548 ? 15.667 62.479 37.780 1.00 82.19 548 VAL A O 1
ATOM 4116 N N . PRO A 1 549 ? 16.250 61.351 39.649 1.00 81.31 549 PRO A N 1
ATOM 4117 C CA . PRO A 1 549 ? 17.621 61.844 39.669 1.00 81.31 549 PRO A CA 1
ATOM 4118 C C . PRO A 1 549 ? 18.306 61.726 38.303 1.00 81.31 549 PRO A C 1
ATOM 4120 O O . PRO A 1 549 ? 18.292 60.654 37.694 1.00 81.31 549 PRO A O 1
ATOM 4123 N N . ALA A 1 550 ? 18.945 62.815 37.866 1.00 86.88 550 ALA A N 1
ATOM 4124 C CA . ALA A 1 550 ? 19.620 62.975 36.571 1.00 86.88 550 ALA A CA 1
ATOM 4125 C C . ALA A 1 550 ? 18.712 63.092 35.327 1.00 86.88 550 ALA A C 1
ATOM 4127 O O . ALA A 1 550 ? 19.226 63.072 34.204 1.00 86.88 550 ALA A O 1
ATOM 4128 N N . TYR A 1 551 ? 17.395 63.254 35.491 1.00 83.50 551 TYR A N 1
ATOM 4129 C CA . TYR A 1 551 ? 16.461 63.481 34.385 1.00 83.50 551 TYR A CA 1
ATOM 4130 C C . TYR A 1 551 ? 15.662 64.770 34.579 1.00 83.50 551 TYR A C 1
ATOM 4132 O O . TYR A 1 551 ? 15.151 65.042 35.657 1.00 83.50 551 TYR A O 1
ATOM 4140 N N . GLY A 1 552 ? 15.504 65.540 33.500 1.00 89.62 552 GLY A N 1
ATOM 4141 C CA . GLY A 1 552 ? 14.529 66.629 33.442 1.00 89.62 552 GLY A CA 1
ATOM 4142 C C . GLY A 1 552 ? 13.203 66.170 32.830 1.00 89.62 552 GLY A C 1
ATOM 4143 O O . GLY A 1 552 ? 13.175 65.226 32.039 1.00 89.62 552 GLY A O 1
ATOM 4144 N N . GLN A 1 553 ? 12.111 66.860 33.156 1.00 91.69 553 GLN A N 1
ATOM 4145 C CA . GLN A 1 553 ? 10.760 66.534 32.686 1.00 91.69 553 GLN A CA 1
ATOM 4146 C C . GLN A 1 553 ? 10.135 67.734 31.967 1.00 91.69 553 GLN A C 1
ATOM 4148 O O . GLN A 1 553 ? 10.070 68.814 32.546 1.00 91.69 553 GLN A O 1
ATOM 4153 N N . ILE A 1 554 ? 9.644 67.556 30.735 1.00 93.94 554 ILE A N 1
ATOM 4154 C CA . ILE A 1 554 ? 8.793 68.542 30.041 1.00 93.94 554 ILE A CA 1
ATOM 4155 C C . ILE A 1 554 ? 7.336 68.117 30.219 1.00 93.94 554 ILE A C 1
ATOM 4157 O O . ILE A 1 554 ? 6.985 66.981 29.906 1.00 93.94 554 ILE A O 1
ATOM 4161 N N . TRP A 1 555 ? 6.487 69.022 30.698 1.00 94.00 555 TRP A N 1
ATOM 4162 C CA . TRP A 1 555 ? 5.077 68.743 30.969 1.00 94.00 555 TRP A CA 1
ATOM 4163 C C . TRP A 1 555 ? 4.222 70.008 30.837 1.00 94.00 555 TRP A C 1
ATOM 4165 O O . TRP A 1 555 ? 4.739 71.123 30.816 1.00 94.00 555 TRP A O 1
ATOM 4175 N N . VAL A 1 556 ? 2.904 69.840 30.720 1.00 95.81 556 VAL A N 1
ATOM 4176 C CA . VAL A 1 556 ? 1.950 70.956 30.629 1.00 95.81 556 VAL A CA 1
ATOM 4177 C C . VAL A 1 556 ? 1.170 71.049 31.936 1.00 95.81 556 VAL A C 1
ATOM 4179 O O . VAL A 1 556 ? 0.543 70.073 32.351 1.00 95.81 556 VAL A O 1
ATOM 4182 N N . LYS A 1 557 ? 1.199 72.218 32.582 1.00 94.50 557 LYS A N 1
ATOM 4183 C CA . LYS A 1 557 ? 0.486 72.484 33.833 1.00 94.50 557 LYS A CA 1
ATOM 4184 C C . LYS A 1 557 ? -0.932 72.964 33.552 1.00 94.50 557 LYS A C 1
ATOM 4186 O O . LYS A 1 557 ? -1.126 73.897 32.770 1.00 94.50 557 LYS A O 1
ATOM 4191 N N . THR A 1 558 ? -1.910 72.345 34.214 1.00 93.38 558 THR A N 1
ATOM 4192 C CA . THR A 1 558 ? -3.325 72.726 34.108 1.00 93.38 558 THR A CA 1
ATOM 4193 C C . THR A 1 558 ? -3.519 74.170 34.582 1.00 93.38 558 THR A C 1
ATOM 4195 O O . THR A 1 558 ? -3.220 74.497 35.733 1.00 93.38 558 THR A O 1
ATOM 4198 N N . GLY A 1 559 ? -4.026 75.032 33.697 1.00 86.25 559 GLY A N 1
ATOM 4199 C CA . GLY A 1 559 ? -4.197 76.467 33.928 1.00 86.25 559 GLY A CA 1
ATOM 4200 C C . GLY A 1 559 ? -5.170 77.100 32.930 1.00 86.25 559 GLY A C 1
ATOM 4201 O O . GLY A 1 559 ? -5.791 76.422 32.118 1.00 86.25 559 GLY A O 1
ATOM 4202 N N . THR A 1 560 ? -5.357 78.418 32.976 1.00 86.56 560 THR A N 1
ATOM 4203 C CA . THR A 1 560 ? -6.112 79.134 31.931 1.00 86.56 560 THR A CA 1
ATOM 4204 C C . THR A 1 560 ? -5.413 80.462 31.613 1.00 86.56 560 THR A C 1
ATOM 4206 O O . THR A 1 560 ? -5.616 81.429 32.348 1.00 86.56 560 THR A O 1
ATOM 4209 N N . PRO A 1 561 ? -4.598 80.542 30.539 1.00 90.56 561 PRO A N 1
ATOM 4210 C CA . PRO A 1 561 ? -4.224 79.452 29.625 1.00 90.56 561 PRO A CA 1
ATOM 4211 C C . PRO A 1 561 ? -3.337 78.386 30.297 1.00 90.56 561 PRO A C 1
ATOM 4213 O O . PRO A 1 561 ? -2.772 78.629 31.361 1.00 90.56 561 PRO A O 1
ATOM 4216 N N . ASN A 1 562 ? -3.230 77.207 29.678 1.00 89.50 562 ASN A N 1
ATOM 4217 C CA . ASN A 1 562 ? -2.271 76.179 30.093 1.00 89.50 562 ASN A CA 1
ATOM 4218 C C . ASN A 1 562 ? -0.840 76.696 29.981 1.00 89.50 562 ASN A C 1
ATOM 4220 O O . ASN A 1 562 ? -0.541 77.503 29.103 1.00 89.50 562 ASN A O 1
ATOM 4224 N N . GLU A 1 563 ? 0.038 76.182 30.833 1.00 94.31 563 GLU A N 1
ATOM 4225 C CA . GLU A 1 563 ? 1.418 76.650 30.942 1.00 94.31 563 GLU A CA 1
ATOM 4226 C C . GLU A 1 563 ? 2.381 75.501 30.617 1.00 94.31 563 GLU A C 1
ATOM 4228 O O . GLU A 1 563 ? 2.159 74.368 31.049 1.00 94.31 563 GLU A O 1
ATOM 4233 N N . LEU A 1 564 ? 3.455 75.765 29.871 1.00 95.56 564 LEU A N 1
ATOM 4234 C CA . LEU A 1 564 ? 4.475 74.758 29.561 1.00 95.56 564 LEU A CA 1
ATOM 4235 C C . LEU A 1 564 ? 5.567 74.818 30.627 1.00 95.56 564 LEU A C 1
ATOM 4237 O O . LEU A 1 564 ? 6.134 75.880 30.868 1.00 95.56 564 LEU A O 1
ATOM 4241 N N . TRP A 1 565 ? 5.895 73.686 31.239 1.00 94.62 565 TRP A N 1
ATOM 4242 C CA . TRP A 1 565 ? 6.857 73.612 32.334 1.00 94.62 565 TRP A CA 1
ATOM 4243 C C . TRP A 1 565 ? 7.983 72.618 32.045 1.00 94.62 565 TRP A C 1
ATOM 4245 O O . TRP A 1 565 ? 7.809 71.606 31.363 1.00 94.62 565 TRP A O 1
ATOM 4255 N N . PHE A 1 566 ? 9.154 72.926 32.596 1.00 95.75 566 PHE A N 1
ATOM 4256 C CA . PHE A 1 566 ? 10.307 72.047 32.690 1.00 95.75 566 PHE A CA 1
ATOM 4257 C C . PHE A 1 566 ? 10.711 71.878 34.150 1.00 95.75 566 PHE A C 1
ATOM 4259 O O . PHE A 1 566 ? 11.054 72.856 34.814 1.00 95.75 566 PHE A O 1
ATOM 4266 N N . THR A 1 567 ? 10.708 70.645 34.639 1.00 93.94 567 THR A N 1
ATOM 4267 C CA . THR A 1 567 ? 11.270 70.297 35.947 1.00 93.94 567 THR A CA 1
ATOM 4268 C C . THR A 1 567 ? 12.707 69.837 35.739 1.00 93.94 567 THR A C 1
ATOM 4270 O O . THR A 1 567 ? 12.954 68.931 34.944 1.00 93.94 567 THR A O 1
ATOM 4273 N N . ARG A 1 568 ?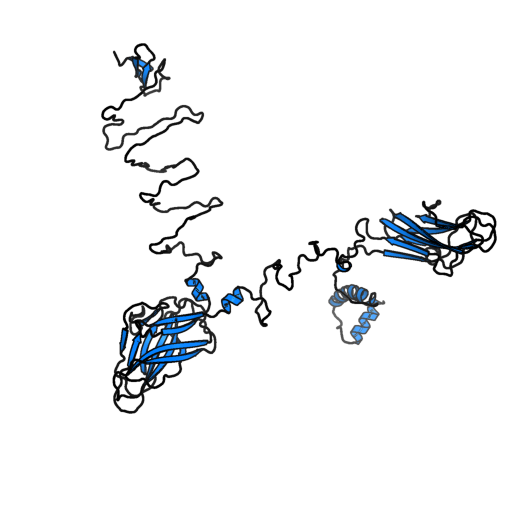 13.659 70.497 36.403 1.00 93.19 568 ARG A N 1
ATOM 4274 C CA . ARG A 1 568 ? 15.077 70.111 36.405 1.00 93.19 568 ARG A CA 1
ATOM 4275 C C . ARG A 1 568 ? 15.292 68.797 37.158 1.00 93.19 568 ARG A C 1
ATOM 4277 O O . ARG A 1 568 ? 14.424 68.363 37.902 1.00 93.19 568 ARG A O 1
ATOM 4284 N N . ASP A 1 569 ? 16.482 68.231 37.004 1.00 89.44 569 ASP A N 1
ATOM 4285 C CA . ASP A 1 569 ? 16.948 67.025 37.701 1.00 89.44 569 ASP A CA 1
ATOM 4286 C C . ASP A 1 569 ? 17.209 67.217 39.207 1.00 89.44 569 ASP A C 1
ATOM 4288 O O . ASP A 1 569 ? 17.553 66.261 39.898 1.00 89.44 569 ASP A O 1
ATOM 4292 N N . ASP A 1 570 ? 17.097 68.454 39.701 1.00 88.81 570 ASP A N 1
ATOM 4293 C CA . ASP A 1 570 ? 17.092 68.812 41.122 1.00 88.81 570 ASP A CA 1
ATOM 4294 C C . ASP A 1 570 ? 15.672 69.100 41.655 1.00 88.81 570 ASP A C 1
ATOM 4296 O O . ASP A 1 570 ? 15.509 69.593 42.774 1.00 88.81 570 ASP A O 1
ATOM 4300 N N . GLY A 1 571 ? 14.642 68.826 40.845 1.00 88.44 571 GLY A N 1
ATOM 4301 C CA . GLY A 1 571 ? 13.238 69.086 41.154 1.00 88.44 571 GLY A CA 1
ATOM 4302 C C . GLY A 1 571 ? 12.791 70.543 40.983 1.00 88.44 571 GLY A C 1
ATOM 4303 O O . GLY A 1 571 ? 11.623 70.850 41.224 1.00 88.44 571 GLY A O 1
ATOM 4304 N N . THR A 1 572 ? 13.667 71.465 40.564 1.00 92.06 572 THR A N 1
ATOM 4305 C CA . THR A 1 572 ? 13.284 72.871 40.360 1.00 92.06 572 THR A CA 1
ATOM 4306 C C . THR A 1 572 ? 12.376 73.021 39.139 1.00 92.06 572 THR A C 1
ATOM 4308 O O . THR A 1 572 ? 12.775 72.709 38.016 1.00 92.06 572 THR A O 1
ATOM 4311 N N . GLU A 1 573 ? 11.175 73.567 39.336 1.00 92.69 573 GLU A N 1
ATOM 4312 C CA . GLU A 1 573 ? 10.209 73.824 38.262 1.00 92.69 573 GLU A CA 1
ATOM 4313 C C . GLU A 1 573 ? 10.447 75.183 37.579 1.00 92.69 573 GLU A C 1
ATOM 4315 O O . GLU A 1 573 ? 10.575 76.220 38.235 1.00 92.69 573 GLU A O 1
ATOM 4320 N N . ILE A 1 574 ? 10.472 75.188 36.244 1.00 93.88 574 ILE A N 1
ATOM 4321 C CA . ILE A 1 574 ? 10.667 76.372 35.400 1.00 93.88 574 ILE A CA 1
ATOM 4322 C C . ILE A 1 574 ? 9.564 76.441 34.358 1.00 93.88 574 ILE A C 1
ATOM 4324 O O . ILE A 1 574 ? 9.360 75.500 33.597 1.00 93.88 574 ILE A O 1
ATOM 4328 N N . ARG A 1 575 ? 8.895 77.586 34.271 1.00 93.12 575 ARG A N 1
ATOM 4329 C CA . ARG A 1 575 ? 7.939 77.858 33.202 1.00 93.12 575 ARG A CA 1
ATOM 4330 C C . ARG A 1 575 ? 8.676 78.218 31.905 1.00 93.12 575 ARG A C 1
ATOM 4332 O O . ARG A 1 575 ? 9.593 79.036 31.934 1.00 93.12 575 ARG A O 1
ATOM 4339 N N . LEU A 1 576 ? 8.295 77.596 30.791 1.00 94.00 576 LEU A N 1
ATOM 4340 C CA . LEU A 1 576 ? 8.947 77.710 29.480 1.00 94.00 576 LEU A CA 1
ATOM 4341 C C . LEU A 1 576 ? 8.189 78.589 28.473 1.00 94.00 576 LEU A C 1
ATOM 4343 O O . LEU A 1 576 ? 8.785 79.009 27.488 1.00 94.00 576 LEU A O 1
ATOM 4347 N N . ASP A 1 577 ? 6.897 78.844 28.683 1.00 85.50 577 ASP A N 1
ATOM 4348 C CA . ASP A 1 577 ? 6.025 79.624 27.784 1.00 85.50 577 ASP A CA 1
ATOM 4349 C C . ASP A 1 577 ? 5.917 81.117 28.155 1.00 85.50 577 ASP A C 1
ATOM 4351 O O . ASP A 1 577 ? 4.955 81.778 27.762 1.00 85.50 577 ASP A O 1
ATOM 4355 N N . VAL A 1 578 ? 6.870 81.639 28.936 1.00 80.50 578 VAL A N 1
ATOM 4356 C CA . VAL A 1 578 ? 6.901 83.040 29.408 1.00 80.50 578 VAL A CA 1
ATOM 4357 C C . VAL A 1 578 ? 7.710 83.980 28.533 1.00 80.50 578 VAL A C 1
ATOM 4359 O O . VAL A 1 578 ? 8.732 83.544 27.958 1.00 80.50 578 VAL A O 1
#

pLDDT: mean 77.23, std 18.79, range [33.38, 98.44]

Organism: NCBI:txid412755

Nearest PDB structures (foldseek):
  3mi8-assembly1_A  TM=6.226E-01  e=5.766E-04  Homo sapiens
  6a3v-assembly5_I  TM=6.279E-01  e=1.318E-03  Homo sapiens
  7sgm-assembly1_A  TM=6.969E-01  e=9.882E-03  Homo sapiens
  6mgp-assembly1_C  TM=6.107E-01  e=3.703E-03  Homo sapiens
  6cpr-assembly1_B  TM=4.221E-01  e=3.899E-03  Homo sapiens

Mean predicted aligned error: 20.68 Å

Solvent-accessible surface area (backbone atoms only — not comparable to full-atom values): 34850 Å² total; per-residue (Å²): 117,73,63,60,61,56,56,51,54,43,44,76,70,69,78,53,74,102,77,61,74,68,51,58,62,48,47,63,58,42,49,63,55,50,58,58,62,72,74,69,83,74,86,79,84,89,73,89,66,88,70,61,91,80,62,60,61,79,40,80,46,74,15,37,26,67,39,69,34,77,45,39,73,54,76,38,79,32,37,15,76,20,57,94,52,18,24,17,42,66,40,70,59,52,36,61,28,44,36,41,35,31,40,25,39,39,50,82,42,77,58,26,56,40,38,38,34,38,42,25,57,65,82,46,97,59,63,51,89,71,66,25,72,44,72,70,48,100,90,42,50,64,51,71,39,66,40,77,43,84,44,75,42,87,47,62,57,38,39,37,34,46,26,35,22,20,74,28,88,44,42,43,36,30,43,43,6,88,72,75,46,15,33,39,36,39,43,33,62,45,76,91,76,68,95,60,73,70,51,89,80,68,75,65,54,87,85,45,69,86,84,56,69,81,67,61,48,96,83,59,84,42,75,72,93,60,88,80,75,92,51,77,63,86,52,95,84,48,69,68,34,68,68,50,53,50,71,67,49,73,40,77,47,52,30,27,38,47,87,50,73,31,97,55,87,78,79,31,22,27,26,32,81,56,77,86,83,46,73,63,41,78,47,73,46,67,82,40,60,68,45,69,76,41,78,65,56,33,35,27,41,54,91,39,28,72,40,33,55,49,44,53,49,41,70,32,36,43,38,39,25,33,20,27,86,54,90,82,37,28,47,33,27,42,34,43,37,35,26,42,33,61,96,86,49,78,44,83,70,36,59,36,48,68,50,71,69,56,44,61,48,85,39,80,46,80,40,47,21,70,34,91,57,67,43,80,48,54,38,66,24,26,46,32,44,37,34,26,32,36,26,42,77,59,50,88,41,64,34,38,49,36,40,34,18,28,52,93,45,61,16,30,38,36,38,51,34,56,51,53,47,52,62,75,79,47,82,52,92,82,58,77,60,69,71,54,88,87,51,85,81,78,64,58,100,73,50,80,84,57,90,68,82,70,86,62,93,55,97,69,77,88,86,73,94,80,75,88,84,71,57,102,79,62,82,65,90,81,54,99,59,96,66,88,80,80,77,58,97,73,73,82,83,82,83,90,64,99,80,73,86,85,83,82,80,76,69,86,54,103,60,91,73,78,76,86,86,83,73,68,54,95,88,53,93,63,75,78,82,78,62,92,94,62,80,86,88,73,76,68,31,90,64,82,74,81,73,45,83,87,39,67,46,82,51,32,36,65,59,89,74,66,43,40,33,36,30,39,46,85,56,53,76,40,76,68,78,119

Foldseek 3Di:
DVVVVVVVVCVVVVNDDDDDPVVVVVVVVVCVVVVVVPPPPDDDDDDDDPPDPPAWDWDKDKKAAAFKDKAAQDWDFGQIPEPPRGLKHFAADFAKKKKKWKWKKAFDWPDLAKKWKFKDKQNDPDTDPWIQIDGDDPVDRIDIGMDIDTDGGPDGRIMMGIIIHTNTRDGIMMGGRPPRSGMMMMIDGGHDDDPDPPCPPPVPCPPPCPPCVQDQDPVNPDDGPDDDDDDDDPDPPDDDDPVNVQQVDKDKFKWWWDDDAAPDPDQEGETESDFPQDAKDKFKADFDFAFWFAWGHKYKYHFLPVLAFKFAFFKKKWKWFKAWQDAFFFFKKKWKWKWKDDPHDTDTQWTKDIWGTGHNDGDIDMIITGRHGMDGDHSRIMMMMIMGMRTDPPDRGTIMMMTMDHDPGGTIMIGIDHSSSVVVVDDDPVNPPPPPPVDDDCPDPVPPPPPPPDPDPDPDDDDDPPDDDDDPPNDDPDDPDPDPPPDDPDDDDDDDDPPDDDDDDDPPDPDPDDDDDQDDDPPDPDSDDDDPPDDDDADEDCDDDDQDAPDKDWHWHDDVVIWTWIQDNVRDIDTDPD

=== Feature glossary ===
Legend for the data blocks above and below:

— What the protein is —

The amino-acid sequence is the protein's primary structure: the linear order of residues from the N-terminus to the C-terminus, written in one-letter code. Everything else here — the 3D coordinates, the secondary structure, the domain annotations — is ultimately a consequence of this string.

Functional annotations link the protein to curated databases. InterPro entries identify conserved domains and families by matching the sequence against member-database signatures (Pfam, PROSITE, CDD, …). Gene Ontology (GO) terms describe molecular function, biological process, and cellular component in a controlled vocabulary. CATH places the structure in a hierarchical fold classification (Class/Architecture/Topology/Homologous-superfamily). The organism is the source species.

— Where its atoms are —

Atomic coordinates in PDBx/mmCIF format — the same representation the Protein Data Bank distributes. Each line of the _atom_site loop places one backbone atom in Cartesian space (units: ångströms, origin: arbitrary).

The six renders are orthographic views along the three Cartesian axes in both directions. Representation (cartoon, sticks, or surface) and color scheme (sequence-rainbow or by-chain) vary across proteins so the training set covers all the common visualization conventions.

— Local backbone conformation —

Eight-state secondary structure (DSSP): H is the canonical α-helix, G the tighter 3₁₀-helix, I the wider π-helix; E/B are β-structure, T and S are turns and bends, and '-' is everything else. DSSP derives these from the pattern of main-chain N–H···O=C hydrogen bonds, not from the sequence.

Three-state secondary structure (P-SEA) collapses the eight DSSP classes into helix (a), strand (b), and coil (c). P-SEA assigns these from Cα geometry alone — distances and angles — without requiring backbone oxygens, so it works on any Cα trace.

φ (phi) and ψ (psi) are the two rotatable backbone dihedrals per residue: φ is the C(i-1)–N–Cα–C torsion, ψ is the N–Cα–C–N(i+1) torsion, both in degrees on (−180°, 180°]. α-helical residues cluster near (−60°, −45°); β-strand residues near (−120°, +130°). A Ramachandran plot is simply a scatter of (φ, ψ) for every residue.

— Global shape and packing —

The geometric summary reports three shape descriptors. Rg (radius of gyration) measures how spread out the Cα atoms are about their centre of mass; compact globular proteins have small Rg, elongated or unfolded ones large. Cα contacts (<8 Å, |i−j|>4) count long-range residue pairs in spatial proximity — high for tightly packed folds, near zero for rods or random coil. The bounding-box extents give the protein's footprint along x, y, z in Å.

SASA measures how much of the protein is reachable by solvent. It is computed by rolling a water-sized probe over the atomic surface and summing the exposed area (Å²). Per-residue SASA distinguishes core (buried, low SASA) from surface (exposed, high SASA) residues; total SASA is a whole-molecule size measure.

Plot images: a contact map (which residues are close in 3D, as an N×N binary image), a Ramachandran scatter (backbone torsion angles, revealing secondary-structure composition at a glance), and — for AlphaFold structures — a PAE heatmap (pairwise prediction confidence).

— Structural neighborhood —

A 3Di character summarizes, for each residue, the relative orientation of the Cα frame of its nearest spatial neighbor. Because it encodes fold topology rather than chemistry, 3Di alignments detect remote structural similarity that sequence alignment misses.

The Foldseek neighbor list gives the closest experimentally determined structures in the PDB, ranked by structural alignment. TM-score near 1 means near-identical fold; near 0.3 means only rough topology match. This is how one finds what a novel AlphaFold prediction most resembles in the solved-structure universe.

— Confidence and disorder —

For AlphaFold models, the B-factor field carries pLDDT — the model's own estimate of local accuracy on a 0–100 scale. Regions with pLDDT<50 should be treated as essentially unmodeled; they often correspond to intrinsically disordered segments.

Crystallographic B-factors measure how much each atom's electron density is smeared out, in Å². They rise in mobile loops and surface residues and fall in the buried interior. In AlphaFold models this column is repurposed to hold pLDDT instead.

Predicted Aligned Error (PAE) is an AlphaFold confidence matrix: entry (i, j) is the expected error in the position of residue j, in ångströms, when the prediction is superimposed on the true structure at residue i. Low PAE within a block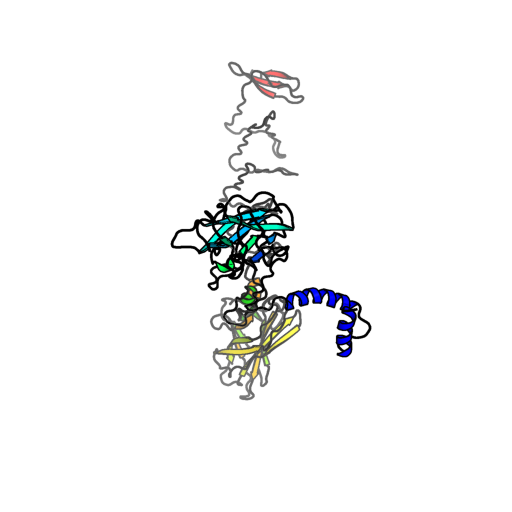 of residues means that block is internally rigid and well-predicted; high PAE between two blocks means their relative placement is uncertain even if each block individually is confident.